Protein AF-A0A942UYK6-F1 (afdb_monomer)

Mean predicted aligned error: 21.78 Å

Nearest PDB structures (foldseek):
  5x4a-assembly1_D  TM=6.730E-01  e=2.089E-02  Sclerophytum lochmodes
  4j7b-assembly2_E  TM=3.059E-01  e=2.645E-01  Danio rerio
  4hco-assembly2_A  TM=3.251E-01  e=6.058E-01  Homo sapiens
  7mso-assembly2_B  TM=3.235E-01  e=6.058E-01  Homo sapiens
  6ax4-assembly1_A  TM=3.096E-01  e=7.077E-01  Homo sapiens

Secondary structure (DSSP, 8-state):
---------------------HHHHHHHHHT------SSS-PPPTT-----SS---GGGTTTGGGTT-EE-TTSHHHHHHHHHHHHHSEEEEETTEEEEE-TTS-EEEEGGGHHHHHHHHHHHSEE-EEEEETTTTEEEPPEE-SEEEE-S-GGGTTPEEPPBB---EEEEP---S-S---TTS--S-------S-EEEEGGGT-TTBTS-SS-B-SEEEE------------HHHHHHHHHHHHHHHHHHHHHHHHHHHHHHHHHHHHHHHSS--SEEEE------EEEETTEEEEPTT-EEEEEB-SSPP-S-TT-EETTEEEEEEEE-SS-EEEEEE-SS-EEEE-TTS-SEEEEEEE-TTS-EEEEEGGGEEEESS----SS-EEEEETTTTEEEEE-TTS-EEE-SPPPP-EEEEEETTTEEEEEEEE-SSEEEETTEEEE-TT-EEEE-B-B-TTS-B-PEEEE--S-EEEE--S---TT-EEEEEEEE-SS-EEEEEEESEEEEESS--S--SSEEEEETTTTEEEEE-TTS-EEE--EEEEEEEEES-SSSTT-EEEEEEPPS-----GGGGGGS--EEEEEEETTEEEEEETTS-EEEEEEEEESEEEEE-SS--SSS--EEEEEESS-SSEEEEEE---SSEEEEEEEETTT--B--EEEEEEEEE-

Structure (mmCIF, N/CA/C/O backbone):
data_AF-A0A942UYK6-F1
#
_entry.id   AF-A0A942UYK6-F1
#
loop_
_atom_site.group_PDB
_atom_site.id
_atom_site.type_symbol
_atom_site.label_atom_id
_atom_site.label_alt_id
_atom_site.label_comp_id
_atom_site.label_asym_id
_atom_site.label_entity_id
_atom_site.label_seq_id
_atom_site.pdbx_PDB_ins_code
_atom_site.Cartn_x
_atom_site.Cartn_y
_atom_site.Cartn_z
_atom_site.occupancy
_atom_site.B_iso_or_equiv
_atom_site.auth_seq_id
_atom_site.auth_comp_id
_atom_site.auth_asym_id
_atom_site.auth_atom_id
_atom_site.pdbx_PDB_model_num
ATOM 1 N N . MET A 1 1 ? 62.240 38.740 -68.908 1.00 35.59 1 MET A N 1
ATOM 2 C CA . MET A 1 1 ? 61.643 37.646 -68.120 1.00 35.59 1 MET A CA 1
ATOM 3 C C . MET A 1 1 ? 62.505 36.415 -68.317 1.00 35.59 1 MET A C 1
ATOM 5 O O . MET A 1 1 ? 62.959 36.173 -69.424 1.00 35.59 1 MET A O 1
ATOM 9 N N . THR A 1 2 ? 62.808 35.787 -67.192 1.00 30.94 2 THR A N 1
ATOM 10 C CA . THR A 1 2 ? 63.684 34.647 -66.883 1.00 30.94 2 THR A CA 1
ATOM 11 C C . THR A 1 2 ? 63.936 33.589 -67.963 1.00 30.94 2 THR A C 1
ATOM 13 O O . THR A 1 2 ? 63.017 33.006 -68.526 1.00 30.94 2 THR A O 1
ATOM 16 N N . GLN A 1 3 ? 65.226 33.305 -68.138 1.00 33.56 3 GLN A N 1
ATOM 17 C CA . GLN A 1 3 ? 65.830 32.149 -68.793 1.00 33.56 3 GLN A CA 1
ATOM 18 C C . GLN A 1 3 ? 65.706 30.921 -67.871 1.00 33.56 3 GLN A C 1
ATOM 20 O O . GLN A 1 3 ? 66.094 30.998 -66.706 1.00 33.56 3 GLN A O 1
ATOM 25 N N . GLN A 1 4 ? 65.201 29.797 -68.380 1.00 26.48 4 GLN A N 1
ATOM 26 C CA . GLN A 1 4 ? 65.453 28.475 -67.802 1.00 26.48 4 GLN A CA 1
ATOM 27 C C . GLN A 1 4 ? 65.912 27.539 -68.917 1.00 26.48 4 GLN A C 1
ATOM 29 O O . GLN A 1 4 ? 65.212 27.312 -69.900 1.00 26.48 4 GLN A O 1
ATOM 34 N N . THR A 1 5 ? 67.137 27.061 -68.761 1.00 32.50 5 THR A N 1
ATOM 35 C CA . THR A 1 5 ? 67.812 26.077 -69.600 1.00 32.50 5 THR A CA 1
ATOM 36 C C . THR A 1 5 ? 67.540 24.696 -69.010 1.00 32.50 5 THR A C 1
ATOM 38 O O . THR A 1 5 ? 67.772 24.507 -67.819 1.00 32.50 5 THR A O 1
ATOM 41 N N . TYR A 1 6 ? 67.130 23.724 -69.824 1.00 25.28 6 TYR A N 1
ATOM 42 C CA . TYR A 1 6 ? 67.241 22.306 -69.475 1.00 25.28 6 TYR A CA 1
ATOM 43 C C . TYR A 1 6 ? 67.864 21.565 -70.657 1.00 25.28 6 TYR A C 1
ATOM 45 O O . TYR A 1 6 ? 67.288 21.503 -71.742 1.00 25.28 6 TYR A O 1
ATOM 53 N N . SER A 1 7 ? 69.076 21.064 -70.439 1.00 25.00 7 SER A N 1
ATOM 54 C CA . SER A 1 7 ? 69.810 20.198 -71.359 1.00 25.00 7 SER A CA 1
ATOM 55 C C . SER A 1 7 ? 69.495 18.742 -71.026 1.00 25.00 7 SER A C 1
ATOM 57 O O . SER A 1 7 ? 69.578 18.362 -69.861 1.00 25.00 7 SER A O 1
ATOM 59 N N . TRP A 1 8 ? 69.219 17.923 -72.039 1.00 24.27 8 TRP A N 1
ATOM 60 C CA . TRP A 1 8 ? 69.434 16.479 -71.963 1.00 24.27 8 TRP A CA 1
ATOM 61 C C . TRP A 1 8 ? 70.767 16.182 -72.648 1.00 24.27 8 TRP A C 1
ATOM 63 O O . TRP A 1 8 ? 70.912 16.378 -73.853 1.00 24.27 8 TRP A O 1
ATOM 73 N N . THR A 1 9 ? 71.758 15.785 -71.857 1.00 28.67 9 THR A N 1
ATOM 74 C CA . THR A 1 9 ? 73.018 15.201 -72.329 1.00 28.67 9 THR A CA 1
ATOM 75 C C . THR A 1 9 ? 73.033 13.743 -71.919 1.00 28.67 9 THR A C 1
ATOM 77 O O . THR A 1 9 ? 73.008 13.449 -70.725 1.00 28.67 9 THR A O 1
ATOM 80 N N . ASP A 1 10 ? 73.106 12.857 -72.907 1.00 34.97 10 ASP A N 1
ATOM 81 C CA . ASP A 1 10 ? 73.422 11.455 -72.689 1.00 34.97 10 ASP A CA 1
ATOM 82 C C . ASP A 1 10 ? 74.921 11.265 -72.410 1.00 34.97 10 ASP A C 1
ATOM 84 O O . ASP A 1 10 ? 75.776 11.785 -73.133 1.00 34.97 10 ASP A O 1
ATOM 88 N N . ASN A 1 11 ? 75.175 10.382 -71.435 1.00 30.62 11 ASN A N 1
ATOM 89 C CA . ASN A 1 11 ? 76.385 9.578 -71.206 1.00 30.62 11 ASN A CA 1
ATOM 90 C C . ASN A 1 11 ? 77.604 10.277 -70.558 1.00 30.62 11 ASN A C 1
ATOM 92 O O . ASN A 1 11 ? 77.743 11.494 -70.644 1.00 30.62 11 ASN A O 1
ATOM 96 N N . PRO A 1 12 ? 78.641 9.548 -70.090 1.00 47.34 12 PRO A N 1
ATOM 97 C CA . PRO A 1 12 ? 78.752 8.295 -69.311 1.00 47.34 12 PRO A CA 1
ATOM 98 C C . PRO A 1 12 ? 79.660 8.512 -68.074 1.00 47.34 12 PRO A C 1
ATOM 100 O O . PRO A 1 12 ? 80.719 9.103 -68.235 1.00 47.34 12 PRO A O 1
ATOM 103 N N . THR A 1 13 ? 79.337 7.996 -66.880 1.00 36.34 13 THR A N 1
ATOM 104 C CA . THR A 1 13 ? 80.278 7.489 -65.831 1.00 36.34 13 THR A CA 1
ATOM 105 C C . THR A 1 13 ? 79.629 7.520 -64.448 1.00 36.34 13 THR A C 1
ATOM 107 O O . THR A 1 13 ? 79.872 8.416 -63.648 1.00 36.34 13 THR A O 1
ATOM 110 N N . VAL A 1 14 ? 78.861 6.485 -64.116 1.00 32.47 14 VAL A N 1
ATOM 111 C CA . VAL A 1 14 ? 78.778 6.019 -62.728 1.00 32.47 14 VAL A CA 1
ATOM 112 C C . VAL A 1 14 ? 78.784 4.499 -62.783 1.00 32.47 14 VAL A C 1
ATOM 114 O O . VAL A 1 14 ? 77.848 3.875 -63.268 1.00 32.47 14 VAL A O 1
ATOM 117 N N . ALA A 1 15 ? 79.894 3.910 -62.347 1.00 41.19 15 ALA A N 1
ATOM 118 C CA . ALA A 1 15 ? 79.918 2.526 -61.918 1.00 41.19 15 ALA A CA 1
ATOM 119 C C . ALA A 1 15 ? 79.005 2.420 -60.691 1.00 41.19 15 ALA A C 1
ATOM 121 O O . ALA A 1 15 ? 79.268 3.047 -59.668 1.00 41.19 15 ALA A O 1
ATOM 122 N N . GLY A 1 16 ? 77.910 1.685 -60.816 1.00 32.28 16 GLY A N 1
ATOM 123 C CA . GLY A 1 16 ? 76.945 1.480 -59.748 1.00 32.28 16 GLY A CA 1
ATOM 124 C C . GLY A 1 16 ? 75.823 0.617 -60.286 1.00 32.28 16 GLY A C 1
ATOM 125 O O . GLY A 1 16 ? 75.262 0.919 -61.334 1.00 32.28 16 GLY A O 1
ATOM 126 N N . GLU A 1 17 ? 75.589 -0.501 -59.618 1.00 34.59 17 GLU A N 1
ATOM 127 C CA . GLU A 1 17 ? 74.586 -1.512 -59.928 1.00 34.59 17 GLU A CA 1
ATOM 128 C C . GLU A 1 17 ? 73.252 -0.882 -60.355 1.00 34.59 17 GLU A C 1
ATOM 130 O O . GLU A 1 17 ? 72.791 0.092 -59.759 1.00 34.59 17 GLU A O 1
ATOM 135 N N . SER A 1 18 ? 72.622 -1.443 -61.391 1.00 31.25 18 SER A N 1
ATOM 136 C CA . SER A 1 18 ? 71.229 -1.143 -61.724 1.00 31.25 18 SER A CA 1
ATOM 137 C C . SER A 1 18 ? 70.353 -1.656 -60.585 1.00 31.25 18 SER A C 1
ATOM 139 O O . SER A 1 18 ? 69.831 -2.768 -60.639 1.00 31.25 18 SER A O 1
ATOM 141 N N . VAL A 1 19 ? 70.221 -0.864 -59.524 1.00 35.88 19 VAL A N 1
ATOM 142 C CA . VAL A 1 19 ? 69.289 -1.138 -58.440 1.00 35.88 19 VAL A CA 1
ATOM 143 C C . VAL A 1 19 ? 67.898 -0.880 -59.006 1.00 35.88 19 VAL A C 1
ATOM 145 O O . VAL A 1 19 ? 67.444 0.258 -59.109 1.00 35.88 19 VAL A O 1
ATOM 148 N N . CYS A 1 20 ? 67.241 -1.962 -59.428 1.00 39.75 20 CYS A N 1
ATOM 149 C CA . CYS A 1 20 ? 65.788 -2.033 -59.497 1.00 39.75 20 CYS A CA 1
ATOM 150 C C . CYS A 1 20 ? 65.251 -1.357 -58.234 1.00 39.75 20 CYS A C 1
ATOM 152 O O . CYS A 1 20 ? 65.580 -1.801 -57.135 1.00 39.75 20 CYS A O 1
ATOM 154 N N . ASN A 1 21 ? 64.478 -0.277 -58.382 1.00 37.97 21 ASN A N 1
ATOM 155 C CA . ASN A 1 21 ? 63.855 0.373 -57.240 1.00 37.97 21 ASN A CA 1
ATOM 156 C C . ASN A 1 21 ? 62.945 -0.658 -56.562 1.00 37.97 21 ASN A C 1
ATOM 158 O O . ASN A 1 21 ? 61.855 -0.966 -57.050 1.00 37.97 21 ASN A O 1
ATOM 162 N N . THR A 1 22 ? 63.433 -1.222 -55.460 1.00 39.81 22 THR A N 1
ATOM 163 C CA . THR A 1 22 ? 62.747 -2.248 -54.684 1.00 39.81 22 THR A CA 1
ATOM 164 C C . THR A 1 22 ? 61.409 -1.753 -54.168 1.00 39.81 22 THR A C 1
ATOM 166 O O . THR A 1 22 ? 60.563 -2.591 -53.905 1.00 39.81 22 THR A O 1
ATOM 169 N N . ASP A 1 23 ? 61.166 -0.441 -54.107 1.00 36.94 23 ASP A N 1
ATOM 170 C CA . ASP A 1 23 ? 59.876 0.115 -53.697 1.00 36.94 23 ASP A CA 1
ATOM 171 C C . ASP A 1 23 ? 58.827 0.048 -54.815 1.00 36.94 23 ASP A C 1
ATOM 173 O O . ASP A 1 23 ? 57.665 -0.196 -54.525 1.00 36.94 23 ASP A O 1
ATOM 177 N N . ILE A 1 24 ? 59.218 0.145 -56.094 1.00 39.91 24 ILE A N 1
ATOM 178 C CA . ILE A 1 24 ? 58.292 -0.045 -57.231 1.00 39.91 24 ILE A CA 1
ATOM 179 C C . ILE A 1 24 ? 58.015 -1.535 -57.447 1.00 39.91 24 ILE A C 1
ATOM 181 O O . ILE A 1 24 ? 56.878 -1.927 -57.705 1.00 39.91 24 ILE A O 1
ATOM 185 N N . LEU A 1 25 ? 59.037 -2.384 -57.284 1.00 40.00 25 LEU A N 1
ATOM 186 C CA . LEU A 1 25 ? 58.838 -3.831 -57.275 1.00 40.00 25 LEU A CA 1
ATOM 187 C C . LEU A 1 25 ? 57.950 -4.222 -56.083 1.00 40.00 25 LEU A C 1
ATOM 189 O O . LEU A 1 25 ? 56.964 -4.919 -56.275 1.00 40.00 25 LEU A O 1
ATOM 193 N N . ASN A 1 26 ? 58.213 -3.705 -54.880 1.00 37.38 26 ASN A N 1
ATOM 194 C CA . ASN A 1 26 ? 57.395 -3.976 -53.701 1.00 37.38 26 ASN A CA 1
ATOM 195 C C . ASN A 1 26 ? 55.985 -3.386 -53.798 1.00 37.38 26 ASN A C 1
ATOM 197 O O . ASN A 1 26 ? 55.080 -4.050 -53.328 1.00 37.38 26 ASN A O 1
ATOM 201 N N . GLU A 1 27 ? 55.734 -2.230 -54.422 1.00 35.19 27 GLU A N 1
ATOM 202 C CA . GLU A 1 27 ? 54.366 -1.707 -54.609 1.00 35.19 27 GLU A CA 1
ATOM 203 C C . GLU A 1 27 ? 53.559 -2.507 -55.642 1.00 35.19 27 GLU A C 1
ATOM 205 O O . GLU A 1 27 ? 52.379 -2.792 -55.416 1.00 35.19 27 GLU A O 1
ATOM 210 N N . CYS A 1 28 ? 54.191 -2.953 -56.732 1.00 36.00 28 CYS A N 1
ATOM 211 C CA . CYS A 1 28 ? 53.567 -3.887 -57.674 1.00 36.00 28 CYS A CA 1
ATOM 212 C C . CYS A 1 28 ? 53.323 -5.270 -57.039 1.00 36.00 28 CYS A C 1
ATOM 214 O O . CYS A 1 28 ? 52.382 -5.965 -57.419 1.00 36.00 28 CYS A O 1
ATOM 216 N N . LEU A 1 29 ? 54.128 -5.651 -56.039 1.00 37.78 29 LEU A N 1
ATOM 217 C CA . LEU A 1 29 ? 53.991 -6.886 -55.262 1.00 37.78 29 LEU A CA 1
ATOM 218 C C . LEU A 1 29 ? 53.097 -6.742 -54.011 1.00 37.78 29 LEU A C 1
ATOM 220 O O . LEU A 1 29 ? 52.596 -7.738 -53.504 1.00 37.78 29 LEU A O 1
ATOM 224 N N . MET A 1 30 ? 52.856 -5.537 -53.488 1.00 33.47 30 MET A N 1
ATOM 225 C CA . MET A 1 30 ? 52.210 -5.313 -52.180 1.00 33.47 30 MET A CA 1
ATOM 226 C C . MET A 1 30 ? 50.693 -5.507 -52.188 1.00 33.47 30 MET A C 1
ATOM 228 O O . MET A 1 30 ? 50.098 -5.665 -51.120 1.00 33.47 30 MET A O 1
ATOM 232 N N . HIS A 1 31 ? 50.067 -5.564 -53.363 1.00 36.97 31 HIS A N 1
ATOM 233 C CA . HIS A 1 31 ? 48.686 -6.038 -53.490 1.00 36.97 31 HIS A CA 1
ATOM 234 C C . HIS A 1 31 ? 48.578 -7.580 -53.440 1.00 36.97 31 HIS A C 1
ATOM 236 O O . HIS A 1 31 ? 47.475 -8.117 -53.480 1.00 36.97 31 HIS A O 1
ATOM 242 N N . LEU A 1 32 ? 49.702 -8.299 -53.291 1.00 39.09 32 LEU A N 1
ATOM 243 C CA . LEU A 1 32 ? 49.794 -9.750 -53.087 1.00 39.09 32 LEU A CA 1
ATOM 244 C C . LEU A 1 32 ? 50.092 -10.073 -51.609 1.00 39.09 32 LEU A C 1
ATOM 246 O O . LEU A 1 32 ? 51.117 -10.672 -51.282 1.00 39.09 32 LEU A O 1
ATOM 250 N N . LYS A 1 33 ? 49.226 -9.665 -50.673 1.00 33.25 33 LYS A N 1
ATOM 251 C CA . LYS A 1 33 ? 49.341 -10.142 -49.284 1.00 33.25 33 LYS A CA 1
ATOM 252 C C . LYS A 1 33 ? 48.768 -11.554 -49.166 1.00 33.25 33 LYS A C 1
ATOM 254 O O . LYS A 1 33 ? 47.567 -11.752 -49.307 1.00 33.25 33 LYS A O 1
ATOM 259 N N . TYR A 1 34 ? 49.659 -12.505 -48.896 1.00 34.28 34 TYR A N 1
ATOM 260 C CA . TYR A 1 34 ? 49.348 -13.844 -48.397 1.00 34.28 34 TYR A CA 1
ATOM 261 C C . TYR A 1 34 ? 48.649 -13.733 -47.035 1.00 34.28 34 TYR A C 1
ATOM 263 O O . TYR A 1 34 ? 49.199 -13.129 -46.110 1.00 34.28 34 TYR A O 1
ATOM 271 N N . ASP A 1 35 ? 47.467 -14.334 -46.915 1.00 33.91 35 ASP A N 1
ATOM 272 C CA . ASP A 1 35 ? 46.871 -14.671 -45.626 1.00 33.91 35 ASP A CA 1
ATOM 273 C C . ASP A 1 35 ? 47.385 -16.062 -45.225 1.00 33.91 35 ASP A C 1
ATOM 275 O O . ASP A 1 35 ? 47.291 -17.023 -45.990 1.00 33.91 35 ASP A O 1
ATOM 279 N N . ASN A 1 36 ? 48.007 -16.166 -44.052 1.00 37.19 36 ASN A N 1
ATOM 280 C CA . ASN A 1 36 ? 48.559 -17.419 -43.535 1.00 37.19 36 ASN A CA 1
ATOM 281 C C . ASN A 1 36 ? 47.435 -18.218 -42.856 1.00 37.19 36 ASN A C 1
ATOM 283 O O . ASN A 1 36 ? 47.377 -18.328 -41.633 1.00 37.19 36 ASN A O 1
ATOM 287 N N . GLY A 1 37 ? 46.538 -18.778 -43.664 1.00 32.25 37 GLY A N 1
ATOM 288 C CA . GLY A 1 37 ? 45.541 -19.760 -43.246 1.00 32.25 37 GLY A CA 1
ATOM 289 C C . GLY A 1 37 ? 45.837 -21.104 -43.899 1.00 32.25 37 GLY A C 1
ATOM 290 O O . GLY A 1 37 ? 46.014 -21.184 -45.108 1.00 32.25 37 GLY A O 1
ATOM 291 N N . ALA A 1 38 ? 45.929 -22.168 -43.106 1.00 42.56 38 ALA A N 1
ATOM 292 C CA . ALA A 1 38 ? 46.185 -23.522 -43.583 1.00 42.56 38 ALA A CA 1
ATOM 293 C C . ALA A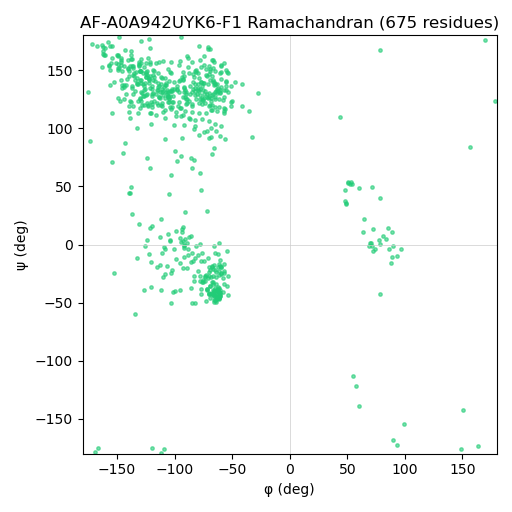 1 38 ? 45.073 -24.004 -44.541 1.00 42.56 38 ALA A C 1
ATOM 295 O O . ALA A 1 38 ? 44.065 -24.558 -44.117 1.00 42.56 38 ALA A O 1
ATOM 296 N N . GLY A 1 39 ? 45.270 -23.808 -45.840 1.00 37.09 39 GLY A N 1
ATOM 297 C CA . GLY A 1 39 ? 44.359 -24.229 -46.897 1.00 37.09 39 GLY A CA 1
ATOM 298 C C . GLY A 1 39 ? 45.002 -23.928 -48.243 1.00 37.09 39 GLY A C 1
ATOM 299 O O . GLY A 1 39 ? 45.572 -22.864 -48.437 1.00 37.09 39 GLY A O 1
ATOM 300 N N . LYS A 1 40 ? 45.012 -24.910 -49.139 1.00 46.72 40 LYS A N 1
ATOM 301 C CA . LYS A 1 40 ? 45.639 -24.828 -50.460 1.00 46.72 40 LYS A CA 1
ATOM 302 C C . LYS A 1 40 ? 45.049 -23.655 -51.252 1.00 46.72 40 LYS A C 1
ATOM 304 O O . LYS A 1 40 ? 43.886 -23.762 -51.594 1.00 46.72 40 LYS A O 1
ATOM 309 N N . ASP A 1 41 ? 45.835 -22.617 -51.536 1.00 41.09 41 ASP A N 1
ATOM 310 C CA . ASP A 1 41 ? 45.693 -21.743 -52.715 1.00 41.09 41 ASP A CA 1
ATOM 311 C C . ASP A 1 41 ? 46.882 -20.764 -52.779 1.00 41.09 41 ASP A C 1
ATOM 313 O O . ASP A 1 41 ? 46.879 -19.681 -52.196 1.00 41.09 41 ASP A O 1
ATOM 317 N N . GLY A 1 42 ? 47.951 -21.192 -53.455 1.00 36.69 42 GLY A N 1
ATOM 318 C CA . GLY A 1 42 ? 49.054 -20.324 -53.872 1.00 36.69 42 GLY A CA 1
ATOM 319 C C . GLY A 1 42 ? 48.774 -19.693 -55.239 1.00 36.69 42 GLY A C 1
ATOM 320 O O . GLY A 1 42 ? 48.018 -20.234 -56.048 1.00 36.69 42 GLY A O 1
ATOM 321 N N . PHE A 1 43 ? 49.356 -18.519 -55.495 1.00 39.25 43 PHE A N 1
ATOM 322 C CA . PHE A 1 43 ? 49.227 -17.815 -56.774 1.00 39.25 43 PHE A CA 1
ATOM 323 C C . PHE A 1 43 ? 49.794 -18.649 -57.937 1.00 39.25 43 PHE A C 1
ATOM 325 O O . PHE A 1 43 ? 51.001 -18.878 -58.019 1.00 39.25 43 PHE A O 1
ATOM 332 N N . LEU A 1 44 ? 48.955 -19.010 -58.914 1.00 45.69 44 LEU A N 1
ATOM 333 C CA . LEU A 1 44 ? 49.423 -19.583 -60.179 1.00 45.69 44 LEU A CA 1
ATOM 334 C C . LEU A 1 44 ? 49.910 -18.462 -61.115 1.00 45.69 44 LEU A C 1
ATOM 336 O O . LEU A 1 44 ? 49.182 -17.509 -61.385 1.00 45.69 44 LEU A O 1
ATOM 340 N N . LEU A 1 45 ? 51.123 -18.608 -61.663 1.00 39.97 45 LEU A N 1
ATOM 341 C CA . LEU A 1 45 ? 51.843 -17.650 -62.535 1.00 39.97 45 LEU A CA 1
ATOM 342 C C . LEU A 1 45 ? 51.066 -17.180 -63.795 1.00 39.97 45 LEU A C 1
ATOM 344 O O . LEU A 1 45 ? 51.538 -16.314 -64.526 1.00 39.97 45 LEU A O 1
ATOM 348 N N . PHE A 1 46 ? 49.881 -17.733 -64.065 1.00 42.12 46 PHE A N 1
ATOM 349 C CA . PHE A 1 46 ? 49.076 -17.477 -65.265 1.00 42.12 46 PHE A CA 1
ATOM 350 C C . PHE A 1 46 ? 47.603 -17.151 -64.970 1.00 42.12 46 PHE A C 1
ATOM 352 O O . PHE A 1 46 ? 46.763 -17.243 -65.865 1.00 42.12 46 PHE A O 1
ATOM 359 N N . ASP A 1 47 ? 47.273 -16.781 -63.732 1.00 41.66 47 ASP A N 1
ATOM 360 C CA . ASP A 1 47 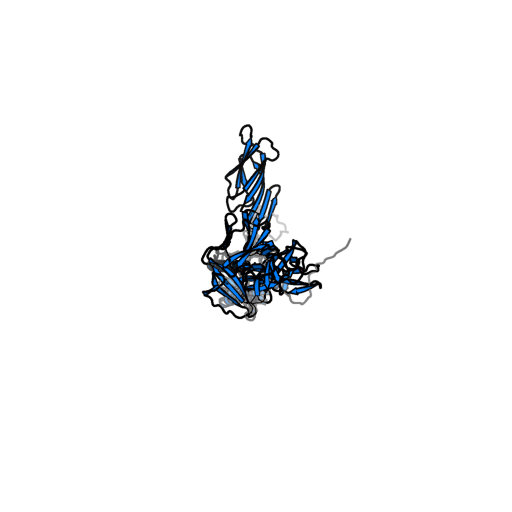? 45.910 -16.382 -63.377 1.00 41.66 47 ASP A CA 1
ATOM 361 C C . ASP A 1 47 ? 45.553 -14.983 -63.902 1.00 41.66 47 ASP A C 1
ATOM 363 O O . ASP A 1 47 ? 46.343 -14.040 -63.837 1.00 41.66 47 ASP A O 1
ATOM 367 N N . THR A 1 48 ? 44.325 -14.833 -64.406 1.00 39.28 48 THR A N 1
ATOM 368 C CA . THR A 1 48 ? 43.804 -13.546 -64.897 1.00 39.28 48 THR A CA 1
ATOM 369 C C . THR A 1 48 ? 43.493 -12.621 -63.720 1.00 39.28 48 THR A C 1
ATOM 371 O O . THR A 1 48 ? 42.819 -13.030 -62.774 1.00 39.28 48 THR A O 1
ATOM 374 N N . LYS A 1 49 ? 43.946 -11.362 -63.778 1.00 46.75 49 LYS A N 1
ATOM 375 C CA . LYS A 1 49 ? 43.657 -10.339 -62.761 1.00 46.75 49 LYS A CA 1
ATOM 376 C C . LYS A 1 49 ? 42.949 -9.134 -63.368 1.00 46.75 49 LYS A C 1
ATOM 378 O O . LYS A 1 49 ? 43.224 -8.736 -64.497 1.00 46.75 49 LYS A O 1
ATOM 383 N N . ILE A 1 50 ? 42.044 -8.559 -62.584 1.00 41.88 50 ILE A N 1
ATOM 384 C CA . ILE A 1 50 ? 41.374 -7.295 -62.879 1.00 41.88 50 ILE A CA 1
ATOM 385 C C . ILE A 1 50 ? 42.158 -6.215 -62.142 1.00 41.88 50 ILE A C 1
ATOM 387 O O . ILE A 1 50 ? 42.329 -6.307 -60.928 1.00 41.88 50 ILE A O 1
ATOM 391 N N . THR A 1 51 ? 42.655 -5.225 -62.877 1.00 40.19 51 THR A N 1
ATOM 392 C CA . THR A 1 51 ? 43.288 -4.038 -62.296 1.00 40.19 51 THR A CA 1
ATOM 393 C C . THR A 1 51 ? 42.305 -2.870 -62.390 1.00 40.19 51 THR A C 1
ATOM 395 O O . THR A 1 51 ? 41.478 -2.799 -63.300 1.00 40.19 51 THR A O 1
ATOM 398 N N . ASP A 1 52 ? 42.375 -1.959 -61.430 1.00 34.56 52 ASP A N 1
ATOM 399 C CA . ASP A 1 52 ? 41.557 -0.752 -61.310 1.00 34.56 52 ASP A CA 1
ATOM 400 C C . ASP A 1 52 ? 42.126 0.445 -62.097 1.00 34.56 52 ASP A C 1
ATOM 402 O O . ASP A 1 52 ? 41.594 1.555 -62.027 1.00 34.56 52 ASP A O 1
ATOM 406 N N . ARG A 1 53 ? 43.178 0.227 -62.902 1.00 45.66 53 ARG A N 1
ATOM 407 C CA . ARG A 1 53 ? 43.791 1.254 -63.754 1.00 45.66 53 ARG A CA 1
ATOM 408 C C . ARG A 1 53 ? 44.097 0.738 -65.157 1.00 45.66 53 ARG A C 1
ATOM 410 O O . ARG A 1 53 ? 44.506 -0.400 -65.353 1.00 45.66 53 ARG A O 1
ATOM 417 N N . ILE A 1 54 ? 43.970 1.613 -66.149 1.00 47.62 54 ILE A N 1
ATOM 418 C CA . ILE A 1 54 ? 44.340 1.293 -67.531 1.00 47.62 54 ILE A CA 1
ATOM 419 C C . ILE A 1 54 ? 45.864 1.117 -67.601 1.00 47.62 54 ILE A C 1
ATOM 421 O O . ILE A 1 54 ? 46.609 2.047 -67.294 1.00 47.62 54 ILE A O 1
ATOM 425 N N . LEU A 1 55 ? 46.326 -0.069 -68.007 1.00 44.84 55 LEU A N 1
ATOM 426 C CA . LEU A 1 55 ? 47.742 -0.308 -68.296 1.00 44.84 55 LEU A CA 1
ATOM 427 C C . LEU A 1 55 ? 48.159 0.537 -69.512 1.00 44.84 55 LEU A C 1
ATOM 429 O O . LEU A 1 55 ? 47.420 0.617 -70.494 1.00 44.84 55 LEU A O 1
ATOM 433 N N . SER A 1 56 ? 49.335 1.169 -69.466 1.00 46.50 56 SER A N 1
ATOM 434 C CA . SER A 1 56 ? 49.847 2.018 -70.555 1.00 46.50 56 SER A CA 1
ATOM 435 C C . SER A 1 56 ? 51.352 1.826 -70.768 1.00 46.50 56 SER A C 1
ATOM 437 O O . SER A 1 56 ? 52.045 1.336 -69.878 1.00 46.50 56 SER A O 1
ATOM 439 N N . GLY A 1 57 ? 51.862 2.171 -71.956 1.00 56.94 57 GLY A N 1
ATOM 440 C CA . GLY A 1 57 ? 53.283 2.005 -72.295 1.00 56.94 57 GLY A CA 1
ATOM 441 C C . GLY A 1 57 ? 53.752 0.547 -72.211 1.00 56.94 57 GLY A C 1
ATOM 442 O O . GLY A 1 57 ? 53.022 -0.365 -72.601 1.00 56.94 57 GLY A O 1
ATOM 443 N N . ASP A 1 58 ? 54.950 0.332 -71.669 1.00 49.34 58 ASP A N 1
ATOM 444 C CA . ASP A 1 58 ? 55.597 -0.984 -71.556 1.00 49.34 58 ASP A CA 1
ATOM 445 C C . ASP A 1 58 ? 54.831 -1.969 -70.649 1.00 49.34 58 ASP A C 1
ATOM 447 O O . ASP A 1 58 ? 54.937 -3.185 -70.827 1.00 49.34 58 ASP A O 1
ATOM 451 N N . GLU A 1 59 ? 54.005 -1.472 -69.716 1.00 48.84 59 GLU A N 1
ATOM 452 C CA . GLU A 1 59 ? 53.123 -2.297 -68.873 1.00 48.84 59 GLU A CA 1
ATOM 453 C C . GLU A 1 59 ? 51.976 -2.922 -69.687 1.00 48.84 59 GLU A C 1
ATOM 455 O O . GLU A 1 59 ? 51.593 -4.065 -69.443 1.00 48.84 59 GLU A O 1
ATOM 460 N N . ALA A 1 60 ? 51.448 -2.208 -70.689 1.00 50.69 60 ALA A N 1
ATOM 461 C CA . ALA A 1 60 ? 50.324 -2.676 -71.509 1.00 50.69 60 ALA A CA 1
ATOM 462 C C . ALA A 1 60 ? 50.712 -3.788 -72.496 1.00 50.69 60 ALA A C 1
ATOM 464 O O . ALA A 1 60 ? 49.868 -4.586 -72.899 1.00 50.69 60 ALA A O 1
ATOM 465 N N . VAL A 1 61 ? 51.986 -3.834 -72.892 1.00 50.84 61 VAL A N 1
ATOM 466 C CA . VAL A 1 61 ? 52.534 -4.814 -73.846 1.00 50.84 61 VAL A CA 1
ATOM 467 C C . VAL A 1 61 ? 53.366 -5.910 -73.166 1.00 50.84 61 VAL A C 1
ATOM 469 O O . VAL A 1 61 ? 53.928 -6.773 -73.841 1.00 50.84 61 VAL A O 1
ATOM 472 N N . GLY A 1 62 ? 53.423 -5.906 -71.827 1.00 52.25 62 GLY A N 1
ATOM 473 C CA . GLY A 1 62 ? 54.148 -6.896 -71.025 1.00 52.25 62 GLY A CA 1
ATOM 474 C C . GLY A 1 62 ? 55.674 -6.763 -71.081 1.00 52.25 62 GLY A C 1
ATOM 475 O O . GLY A 1 62 ? 56.377 -7.681 -70.665 1.00 52.25 62 GLY A O 1
ATOM 476 N N . TRP A 1 63 ? 56.195 -5.645 -71.593 1.00 57.78 63 TRP A N 1
ATOM 477 C CA . TRP A 1 63 ? 57.630 -5.361 -71.698 1.00 57.78 63 TRP A CA 1
ATOM 478 C C . TRP A 1 63 ? 58.265 -5.024 -70.345 1.00 57.78 63 TRP A C 1
ATOM 480 O O . TRP A 1 63 ? 59.425 -5.355 -70.126 1.00 57.78 63 TRP A O 1
ATOM 490 N N . ALA A 1 64 ? 57.489 -4.484 -69.398 1.00 57.16 64 ALA A N 1
ATOM 491 C CA . ALA A 1 64 ? 57.964 -4.127 -68.056 1.00 57.16 64 ALA A CA 1
ATOM 492 C C . ALA A 1 64 ? 58.475 -5.316 -67.207 1.00 57.16 64 ALA A C 1
ATOM 494 O O . ALA A 1 64 ? 59.206 -5.106 -66.244 1.00 57.16 64 ALA A O 1
ATOM 495 N N . LEU A 1 65 ? 58.094 -6.554 -67.550 1.00 57.09 65 LEU A N 1
ATOM 496 C CA . LEU A 1 65 ? 58.442 -7.773 -66.799 1.00 57.09 65 LEU A CA 1
ATOM 497 C C . LEU A 1 65 ? 59.453 -8.675 -67.528 1.00 57.09 65 LEU A C 1
ATOM 499 O O . LEU A 1 65 ? 59.835 -9.731 -67.023 1.00 57.09 65 LEU A O 1
ATOM 503 N N . GLN A 1 66 ? 59.871 -8.309 -68.741 1.00 65.44 66 GLN A N 1
ATOM 504 C CA . GLN A 1 66 ? 60.787 -9.135 -69.523 1.00 65.44 66 GLN A CA 1
ATOM 505 C C . GLN A 1 66 ? 62.195 -9.125 -68.929 1.00 65.44 66 GLN A C 1
ATOM 507 O O . GLN A 1 66 ? 62.712 -8.085 -68.527 1.00 65.44 66 GLN A O 1
ATOM 512 N N . GLY A 1 67 ? 62.850 -10.286 -68.890 1.00 67.25 67 GLY A N 1
ATOM 513 C CA . GLY A 1 67 ? 64.193 -10.393 -68.319 1.00 67.25 67 GLY A CA 1
ATOM 514 C C . GLY A 1 67 ? 64.271 -10.240 -66.801 1.00 67.25 67 GLY A C 1
ATOM 515 O O . GLY A 1 67 ? 65.378 -10.287 -66.265 1.00 67.25 67 GLY A O 1
ATOM 516 N N . SER A 1 68 ? 63.146 -10.052 -66.105 1.00 71.31 68 SER A N 1
ATOM 517 C CA . SER A 1 68 ? 63.118 -9.942 -64.648 1.00 71.31 68 SER A CA 1
ATOM 518 C C . SER A 1 68 ? 63.454 -11.276 -63.980 1.00 71.31 68 SER A C 1
ATOM 520 O O . SER A 1 68 ? 63.154 -12.351 -64.506 1.00 71.31 68 SER A O 1
ATOM 522 N N . LEU A 1 69 ? 64.072 -11.187 -62.803 1.00 74.31 69 LEU A N 1
ATOM 523 C CA . LEU A 1 69 ? 64.391 -12.326 -61.949 1.00 74.31 69 LEU A CA 1
ATOM 524 C C . LEU A 1 69 ? 63.166 -12.725 -61.115 1.00 74.31 69 LEU A C 1
ATOM 526 O O . LEU A 1 69 ? 62.584 -11.889 -60.427 1.00 74.31 69 LEU A O 1
ATOM 530 N N . VAL A 1 70 ? 62.811 -14.006 -61.143 1.00 69.44 70 VAL A N 1
ATOM 531 C CA . VAL A 1 70 ? 61.751 -14.614 -60.333 1.00 69.44 70 VAL A CA 1
ATOM 532 C C . VAL A 1 70 ? 62.395 -15.543 -59.307 1.00 69.44 70 VAL A C 1
ATOM 534 O O . VAL A 1 70 ? 63.100 -16.477 -59.679 1.00 69.44 70 VAL A O 1
ATOM 537 N N . THR A 1 71 ? 62.155 -15.289 -58.021 1.00 73.25 71 THR A N 1
ATOM 538 C CA . THR A 1 71 ? 62.752 -16.022 -56.889 1.00 73.25 71 THR A CA 1
ATOM 539 C C . THR A 1 71 ? 61.705 -16.850 -56.138 1.00 73.25 71 THR A C 1
ATOM 541 O O . THR A 1 71 ? 60.515 -16.795 -56.451 1.00 73.25 71 THR A O 1
ATOM 544 N N . MET A 1 72 ? 62.118 -17.560 -55.082 1.00 72.44 72 MET A N 1
ATOM 545 C CA . MET A 1 72 ? 61.229 -18.300 -54.168 1.00 72.44 72 MET A CA 1
ATOM 546 C C . MET A 1 72 ? 60.202 -17.446 -53.402 1.00 72.44 72 MET A C 1
ATOM 548 O O . MET A 1 72 ? 59.387 -18.000 -52.669 1.00 72.44 72 MET A O 1
ATOM 552 N N . ALA A 1 73 ? 60.157 -16.126 -53.617 1.00 55.88 73 ALA A N 1
ATOM 553 C CA . ALA A 1 73 ? 58.956 -15.340 -53.322 1.00 55.88 73 ALA A CA 1
ATOM 554 C C . ALA A 1 73 ? 57.714 -15.875 -54.076 1.00 55.88 73 ALA A C 1
ATOM 556 O O . ALA A 1 73 ? 56.588 -15.679 -53.625 1.00 55.88 73 ALA A O 1
ATOM 557 N N . TYR A 1 74 ? 57.929 -16.594 -55.186 1.00 53.44 74 TYR A N 1
ATOM 558 C CA . TYR A 1 74 ? 56.918 -17.254 -56.009 1.00 53.44 74 TYR A CA 1
ATOM 559 C C . TYR A 1 74 ? 57.205 -18.754 -56.158 1.00 53.44 74 TYR A C 1
ATOM 561 O O . TYR A 1 74 ? 57.643 -19.205 -57.224 1.00 53.44 74 TYR A O 1
ATOM 569 N N . PRO A 1 75 ? 56.961 -19.552 -55.106 1.00 57.31 75 PRO A N 1
ATOM 570 C CA . PRO A 1 75 ? 57.372 -20.952 -55.074 1.00 57.31 75 PRO A CA 1
ATOM 571 C C . PRO A 1 75 ? 56.708 -21.781 -56.180 1.00 57.31 75 PRO A C 1
ATOM 573 O O . PRO A 1 75 ? 57.370 -22.613 -56.794 1.00 57.31 75 PRO A O 1
ATOM 576 N N . ASP A 1 76 ? 55.443 -21.518 -56.511 1.00 57.44 76 ASP A N 1
ATOM 577 C CA . ASP A 1 76 ? 54.722 -22.256 -57.558 1.00 57.44 76 ASP A CA 1
ATOM 578 C C . ASP A 1 76 ? 55.320 -22.023 -58.953 1.00 57.44 76 ASP A C 1
ATOM 580 O O . ASP A 1 76 ? 55.468 -22.958 -59.742 1.00 57.44 76 ASP A O 1
ATOM 584 N N . ALA A 1 77 ? 55.728 -20.786 -59.247 1.00 56.12 77 ALA A N 1
ATOM 585 C CA . ALA A 1 77 ? 56.362 -20.408 -60.507 1.00 56.12 77 ALA A CA 1
ATOM 586 C C . ALA A 1 77 ? 57.736 -21.069 -60.672 1.00 56.12 77 ALA A C 1
ATOM 588 O O . ALA A 1 77 ? 58.019 -21.684 -61.704 1.00 56.12 77 ALA A O 1
ATOM 589 N N . VAL A 1 78 ? 58.573 -20.970 -59.635 1.00 69.12 78 VAL A N 1
ATOM 590 C CA . VAL A 1 78 ? 59.920 -21.551 -59.623 1.00 69.12 78 VAL A CA 1
ATOM 591 C C . VAL A 1 78 ? 59.843 -23.075 -59.702 1.00 69.12 78 VAL A C 1
ATOM 593 O O . VAL A 1 78 ? 60.495 -23.682 -60.554 1.00 69.12 78 VAL A O 1
ATOM 596 N N . ASN A 1 79 ? 58.988 -23.706 -58.892 1.00 76.56 79 ASN A N 1
ATOM 597 C CA . ASN A 1 79 ? 58.801 -25.156 -58.908 1.00 76.56 79 ASN A CA 1
ATOM 598 C C . ASN A 1 79 ? 58.264 -25.646 -60.254 1.00 76.56 79 ASN A C 1
ATOM 600 O O . ASN A 1 79 ? 58.695 -26.696 -60.738 1.00 76.56 79 ASN A O 1
ATOM 604 N N . LYS A 1 80 ? 57.373 -24.883 -60.904 1.00 77.94 80 LYS A N 1
ATOM 605 C CA . LYS A 1 80 ? 56.864 -25.249 -62.227 1.00 77.94 80 LYS A CA 1
ATOM 606 C C . LYS A 1 80 ? 57.951 -25.200 -63.296 1.00 77.94 80 LYS A C 1
ATOM 608 O O . LYS A 1 80 ? 58.026 -26.129 -64.095 1.00 77.94 80 LYS A O 1
ATOM 613 N N . ILE A 1 81 ? 58.804 -24.174 -63.310 1.00 79.06 81 ILE A N 1
ATOM 614 C CA . ILE A 1 81 ? 59.933 -24.106 -64.251 1.00 79.06 81 ILE A CA 1
ATOM 615 C C . ILE A 1 81 ? 60.950 -25.223 -63.976 1.00 79.06 81 ILE A C 1
ATOM 617 O O . ILE A 1 81 ? 61.416 -25.840 -64.930 1.00 79.06 81 ILE A O 1
ATOM 621 N N . LYS A 1 82 ? 61.226 -25.561 -62.708 1.00 84.31 82 LYS A N 1
ATOM 622 C CA . LYS A 1 82 ? 62.090 -26.703 -62.340 1.00 84.31 82 LYS A CA 1
ATOM 623 C C . LYS A 1 82 ? 61.520 -28.043 -62.831 1.00 84.31 82 LYS A C 1
ATOM 625 O O . LYS A 1 82 ? 62.251 -28.825 -63.432 1.00 84.31 82 LYS A O 1
ATOM 630 N N . SER A 1 83 ? 60.218 -28.289 -62.640 1.00 84.88 83 SER A N 1
ATOM 631 C CA . SER A 1 83 ? 59.528 -29.487 -63.167 1.00 84.88 83 SER A CA 1
ATOM 632 C C . SER A 1 83 ? 59.553 -29.526 -64.695 1.00 84.88 83 SER A C 1
ATOM 634 O O . SER A 1 83 ? 59.922 -30.536 -65.283 1.00 84.88 83 SER A O 1
ATOM 636 N N . LEU A 1 84 ? 59.255 -28.408 -65.361 1.00 82.25 84 LEU A N 1
ATOM 637 C CA . LEU A 1 84 ? 59.326 -28.343 -66.817 1.00 82.25 84 LEU A CA 1
ATOM 638 C C . LEU A 1 84 ? 60.748 -28.605 -67.321 1.00 82.25 84 LEU A C 1
ATOM 640 O O . LEU A 1 84 ? 60.915 -29.332 -68.294 1.00 82.25 84 LEU A O 1
ATOM 644 N N . TYR A 1 85 ? 61.773 -28.071 -66.660 1.00 86.44 85 TYR A N 1
ATOM 645 C CA . TYR A 1 85 ? 63.170 -28.296 -67.029 1.00 86.44 85 TYR A CA 1
ATOM 646 C C . TYR A 1 85 ? 63.608 -29.758 -66.857 1.00 86.44 85 TYR A C 1
ATOM 648 O O . TYR A 1 85 ? 64.350 -30.279 -67.693 1.00 86.44 85 TYR A O 1
ATOM 656 N N . SER A 1 86 ? 63.140 -30.445 -65.810 1.00 86.44 86 SER A N 1
ATOM 657 C CA . SER A 1 86 ? 63.452 -31.863 -65.588 1.00 86.44 86 SER A CA 1
ATOM 658 C C . SER A 1 86 ? 62.708 -32.797 -66.551 1.00 86.44 86 SER A C 1
ATOM 660 O O . SER A 1 86 ? 63.265 -33.817 -66.951 1.00 86.44 86 SER A O 1
ATOM 662 N N . GLU A 1 87 ? 61.499 -32.424 -66.976 1.00 84.00 87 GLU A N 1
ATOM 663 C CA . GLU A 1 87 ? 60.654 -33.175 -67.922 1.00 84.00 87 GLU A CA 1
ATOM 664 C C . GLU A 1 87 ? 60.982 -32.897 -69.407 1.00 84.00 87 GLU A C 1
ATOM 666 O O . GLU A 1 87 ? 60.446 -33.554 -70.301 1.00 84.00 87 GLU A O 1
ATOM 671 N N . SER A 1 88 ? 61.854 -31.925 -69.690 1.00 84.75 88 SER A N 1
ATOM 672 C CA . SER A 1 88 ? 62.218 -31.489 -71.046 1.00 84.75 88 SER A CA 1
ATOM 673 C C . SER A 1 88 ? 63.383 -32.269 -71.657 1.00 84.75 88 SER A C 1
ATOM 675 O O . SER A 1 88 ? 64.212 -32.845 -70.954 1.00 84.75 88 SER A O 1
ATOM 677 N N . TYR A 1 89 ? 63.501 -32.218 -72.986 1.00 88.56 89 TYR A N 1
ATOM 678 C CA . TYR A 1 89 ? 64.604 -32.836 -73.729 1.00 88.56 89 TYR A CA 1
ATOM 679 C C . TYR A 1 89 ? 65.645 -31.804 -74.190 1.00 88.56 89 TYR A C 1
ATOM 681 O O . TYR A 1 89 ? 65.308 -30.660 -74.499 1.00 88.56 89 TYR A O 1
ATOM 689 N N . GLU A 1 90 ? 66.914 -32.217 -74.243 1.00 91.88 90 GLU A N 1
ATOM 690 C CA . GLU A 1 90 ? 68.043 -31.384 -74.686 1.00 91.88 90 GLU A CA 1
ATOM 691 C C . GLU A 1 90 ? 67.925 -30.989 -76.164 1.00 91.88 90 GLU A C 1
ATOM 693 O O . GLU A 1 90 ? 67.578 -31.805 -77.021 1.00 91.88 90 GLU A O 1
ATOM 698 N N . THR A 1 91 ? 68.246 -29.735 -76.476 1.00 90.88 91 THR A N 1
ATOM 699 C CA . THR A 1 91 ? 68.253 -29.193 -77.836 1.00 90.88 91 THR A CA 1
ATOM 700 C C . THR A 1 91 ? 69.221 -28.010 -77.964 1.00 90.88 91 THR A C 1
ATOM 702 O O . THR A 1 91 ? 69.742 -27.465 -76.992 1.00 90.88 91 THR A O 1
ATOM 705 N N . THR A 1 92 ? 69.448 -27.559 -79.194 1.00 89.19 92 THR A N 1
ATOM 706 C CA . THR A 1 92 ? 70.078 -26.264 -79.465 1.00 89.19 92 THR A CA 1
ATOM 707 C C . THR A 1 92 ? 69.050 -25.350 -80.112 1.00 89.19 92 THR A C 1
ATOM 709 O O . THR A 1 92 ? 68.444 -25.709 -81.121 1.00 89.19 92 THR A O 1
ATOM 712 N N . TYR A 1 93 ? 68.850 -24.163 -79.547 1.00 83.62 93 TYR A N 1
ATOM 713 C CA . TYR A 1 93 ? 67.969 -23.142 -80.107 1.00 83.62 93 TYR A CA 1
ATOM 714 C C . TYR A 1 93 ? 68.763 -21.853 -80.291 1.00 83.62 93 TYR A C 1
ATOM 716 O O . TYR A 1 93 ? 69.469 -21.423 -79.387 1.00 83.62 93 TYR A O 1
ATOM 724 N N . ARG A 1 94 ? 68.714 -21.265 -81.494 1.00 81.56 94 ARG A N 1
ATOM 725 C CA . ARG A 1 94 ? 69.443 -20.026 -81.847 1.00 81.56 94 ARG A CA 1
ATOM 726 C C . ARG A 1 94 ? 70.939 -20.037 -81.470 1.00 81.56 94 ARG A C 1
ATOM 728 O O . ARG A 1 94 ? 71.501 -19.007 -81.122 1.00 81.56 94 ARG A O 1
ATOM 735 N N . GLY A 1 95 ? 71.575 -21.207 -81.571 1.00 83.12 95 GLY A N 1
ATOM 736 C CA . GLY A 1 95 ? 72.997 -21.404 -81.262 1.00 83.12 95 GLY A CA 1
ATOM 737 C C . GLY A 1 95 ? 73.323 -21.626 -79.780 1.00 83.12 95 GLY A C 1
ATOM 738 O O . GLY A 1 95 ? 74.497 -21.743 -79.453 1.00 83.12 95 GLY A O 1
ATOM 739 N N . ILE A 1 96 ? 72.315 -21.714 -78.905 1.00 89.00 96 ILE A N 1
ATOM 740 C CA . ILE A 1 96 ? 72.467 -21.861 -77.452 1.00 89.00 96 ILE A CA 1
ATOM 741 C C . ILE A 1 96 ? 71.929 -23.226 -77.014 1.00 89.00 96 ILE A C 1
ATOM 743 O O . ILE A 1 96 ? 70.839 -23.640 -77.426 1.00 89.00 96 ILE A O 1
ATOM 747 N N . THR A 1 97 ? 72.699 -23.939 -76.192 1.00 91.88 97 THR A N 1
ATOM 748 C CA . THR A 1 97 ? 72.286 -25.223 -75.607 1.00 91.88 97 THR A CA 1
ATOM 749 C C . THR A 1 97 ? 71.220 -24.986 -74.541 1.00 91.88 97 THR A C 1
ATOM 751 O O . THR A 1 97 ? 71.406 -24.170 -73.642 1.00 91.88 97 THR A O 1
ATOM 754 N N . CYS A 1 98 ? 70.086 -25.673 -74.652 1.00 91.12 98 CYS A N 1
ATOM 755 C CA . CYS A 1 98 ? 68.945 -25.517 -73.752 1.00 91.12 98 CYS A CA 1
ATOM 756 C C . CYS A 1 98 ? 68.057 -26.765 -73.782 1.00 91.12 98 CYS A C 1
ATOM 758 O O . CYS A 1 98 ? 68.225 -27.643 -74.624 1.00 91.12 98 CYS A O 1
ATOM 760 N N . LYS A 1 99 ? 67.045 -26.810 -72.920 1.00 91.25 99 LYS A N 1
ATOM 761 C CA . LYS A 1 99 ? 66.005 -27.835 -72.957 1.00 91.25 99 LYS A CA 1
ATOM 762 C C . LYS A 1 99 ? 64.702 -27.287 -73.526 1.00 91.25 99 LYS A C 1
ATOM 764 O O . LYS A 1 99 ? 64.322 -26.154 -73.227 1.00 91.25 99 LYS A O 1
ATOM 769 N N . LYS A 1 100 ? 64.007 -28.096 -74.332 1.00 85.75 100 LYS A N 1
ATOM 770 C CA . LYS A 1 100 ? 62.688 -27.769 -74.890 1.00 85.75 100 LYS A CA 1
ATOM 771 C C . LYS A 1 100 ? 61.587 -28.561 -74.191 1.00 85.75 100 LYS A C 1
ATOM 773 O O . LYS A 1 100 ? 61.643 -29.789 -74.128 1.00 85.75 100 LYS A O 1
ATOM 778 N N . THR A 1 101 ? 60.579 -27.846 -73.706 1.00 80.19 101 THR A N 1
ATOM 779 C CA . THR A 1 101 ? 59.391 -28.427 -73.071 1.00 80.19 101 THR A CA 1
ATOM 780 C C . THR A 1 101 ? 58.412 -28.970 -74.115 1.00 80.19 101 THR A C 1
ATOM 782 O O . THR A 1 101 ? 58.403 -28.532 -75.270 1.00 80.19 101 THR A O 1
ATOM 785 N N . LEU A 1 102 ? 57.527 -29.886 -73.702 1.00 72.88 102 LEU A N 1
ATOM 786 C CA . LEU A 1 102 ? 56.439 -30.405 -74.550 1.00 72.88 102 LEU A CA 1
ATOM 787 C C . LEU A 1 102 ? 55.505 -29.300 -75.068 1.00 72.88 102 LEU A C 1
ATOM 789 O O . LEU A 1 102 ? 54.941 -29.423 -76.150 1.00 72.88 102 LEU A O 1
ATOM 793 N N . ASP A 1 103 ? 55.373 -28.210 -74.316 1.00 64.44 103 ASP A N 1
ATOM 794 C CA . ASP A 1 103 ? 54.566 -27.045 -74.678 1.00 64.44 103 ASP A CA 1
ATOM 795 C C . ASP A 1 103 ? 55.363 -25.928 -75.386 1.00 64.44 103 ASP A C 1
ATOM 797 O O . ASP A 1 103 ? 54.859 -24.822 -75.578 1.00 64.44 103 ASP A O 1
ATOM 801 N N . GLY A 1 104 ? 56.590 -26.227 -75.830 1.00 70.75 104 GLY A N 1
ATOM 802 C CA . GLY A 1 104 ? 57.337 -25.413 -76.794 1.00 70.75 104 GLY A CA 1
ATOM 803 C C . GLY A 1 104 ? 58.206 -24.295 -76.210 1.00 70.75 104 GLY A C 1
ATOM 804 O O . GLY A 1 104 ? 58.706 -23.460 -76.968 1.00 70.75 104 GLY A O 1
ATOM 805 N N . ARG A 1 105 ? 58.416 -24.262 -74.891 1.00 78.50 105 ARG A N 1
ATOM 806 C CA . ARG A 1 105 ? 59.302 -23.303 -74.212 1.00 78.50 105 ARG A CA 1
ATOM 807 C C . ARG A 1 105 ? 60.750 -23.782 -74.242 1.00 78.50 105 ARG A C 1
ATOM 809 O O . ARG A 1 105 ? 61.012 -24.979 -74.159 1.00 78.50 105 ARG A O 1
ATOM 816 N N . TYR A 1 106 ? 61.679 -22.833 -74.311 1.00 86.69 106 TYR A N 1
ATOM 817 C CA . TYR A 1 106 ? 63.112 -23.090 -74.195 1.00 86.69 106 TYR A CA 1
ATOM 818 C C . TYR A 1 106 ? 63.593 -22.627 -72.823 1.00 86.69 106 TYR A C 1
ATOM 820 O O . TYR A 1 106 ? 63.411 -21.464 -72.456 1.00 86.69 106 TYR A O 1
ATOM 828 N N . ILE A 1 107 ? 64.178 -23.543 -72.059 1.00 91.62 107 ILE A N 1
ATOM 829 C CA . ILE A 1 107 ? 64.708 -23.285 -70.722 1.00 91.62 107 ILE A CA 1
ATOM 830 C C . ILE A 1 107 ? 66.204 -23.605 -70.759 1.00 91.62 107 ILE A C 1
ATOM 832 O O . ILE A 1 107 ? 66.595 -24.730 -71.066 1.00 91.62 107 ILE A O 1
ATOM 836 N N . ALA A 1 108 ? 67.042 -22.607 -70.509 1.00 92.12 108 ALA A N 1
ATOM 837 C CA . ALA A 1 108 ? 68.493 -22.726 -70.487 1.00 92.12 108 ALA A CA 1
ATOM 838 C C . ALA A 1 108 ? 69.017 -22.686 -69.050 1.00 92.12 108 ALA A C 1
ATOM 840 O O . ALA A 1 108 ? 68.429 -22.042 -68.184 1.00 92.12 108 ALA A O 1
ATOM 841 N N . ASP A 1 109 ? 70.141 -23.352 -68.815 1.00 92.56 109 ASP A N 1
ATOM 842 C CA . ASP A 1 109 ? 70.874 -23.245 -67.557 1.00 92.56 109 ASP A CA 1
ATOM 843 C C . ASP A 1 109 ? 71.506 -21.850 -67.404 1.00 92.56 109 ASP A C 1
ATOM 845 O O . ASP A 1 109 ? 71.884 -21.209 -68.392 1.00 92.56 109 ASP A O 1
ATOM 849 N N . ILE A 1 110 ? 71.666 -21.396 -66.159 1.00 93.50 110 ILE A N 1
ATOM 850 C CA . ILE A 1 110 ? 72.272 -20.103 -65.818 1.00 93.50 110 ILE A CA 1
ATOM 851 C C . ILE A 1 110 ? 73.666 -19.895 -66.430 1.00 93.50 110 ILE A C 1
ATOM 853 O O . ILE A 1 110 ? 74.035 -18.764 -66.751 1.00 93.50 110 ILE A O 1
ATOM 857 N N . SER A 1 111 ? 74.419 -20.966 -66.704 1.00 91.56 111 SER A N 1
ATOM 858 C CA . SER A 1 111 ? 75.707 -20.898 -67.408 1.00 91.56 111 SER A CA 1
ATOM 859 C C . SER A 1 111 ? 75.625 -20.292 -68.815 1.00 91.56 111 SER A C 1
ATOM 861 O O . SER A 1 111 ? 76.615 -19.746 -69.302 1.00 91.56 111 SER A O 1
ATOM 863 N N . GLN A 1 112 ? 74.461 -20.346 -69.469 1.00 90.56 112 GLN A N 1
ATOM 864 C CA . GLN A 1 112 ? 74.252 -19.804 -70.815 1.00 90.56 112 GLN A CA 1
ATOM 865 C C . GLN A 1 112 ? 73.824 -18.329 -70.819 1.00 90.56 112 GLN A C 1
ATOM 867 O O . GLN A 1 112 ? 73.720 -17.736 -71.894 1.00 90.56 112 GLN A O 1
ATOM 872 N N . ALA A 1 113 ? 73.605 -17.709 -69.653 1.00 87.50 113 ALA A N 1
ATOM 873 C CA . ALA A 1 113 ? 73.039 -16.361 -69.545 1.00 87.50 113 ALA A CA 1
ATOM 874 C C . ALA A 1 113 ? 73.795 -15.310 -70.378 1.00 87.50 113 ALA A C 1
ATOM 876 O O . ALA A 1 113 ? 73.179 -14.534 -71.105 1.00 87.50 113 ALA A O 1
ATOM 877 N N . THR A 1 114 ? 75.131 -15.342 -70.358 1.00 89.19 114 THR A N 1
ATOM 878 C CA . THR A 1 114 ? 75.975 -14.404 -71.120 1.00 89.19 114 THR A CA 1
ATOM 879 C C . THR A 1 114 ? 75.768 -14.515 -72.634 1.00 89.19 114 THR A C 1
ATOM 881 O O . THR A 1 114 ? 75.745 -13.504 -73.336 1.00 89.19 114 THR A O 1
ATOM 884 N N . GLU A 1 115 ? 75.623 -15.732 -73.162 1.00 88.38 115 GLU A N 1
ATOM 885 C CA . GLU A 1 115 ? 75.401 -15.945 -74.597 1.00 88.38 115 GLU A CA 1
ATOM 886 C C . GLU A 1 115 ? 73.963 -15.588 -74.999 1.00 88.38 115 GLU A C 1
ATOM 888 O O . GLU A 1 115 ? 73.739 -15.041 -76.080 1.00 88.38 115 GLU A O 1
ATOM 893 N N . ILE A 1 116 ? 73.000 -15.799 -74.097 1.00 88.50 116 ILE A N 1
ATOM 894 C CA . ILE A 1 116 ? 71.599 -15.393 -74.274 1.00 88.50 116 ILE A CA 1
ATOM 895 C C . ILE A 1 116 ? 71.472 -13.864 -74.307 1.00 88.50 116 ILE A C 1
ATOM 897 O O . ILE A 1 116 ? 70.782 -13.321 -75.172 1.00 88.50 116 ILE A O 1
ATOM 901 N N . ASP A 1 117 ? 72.183 -13.149 -73.435 1.00 86.81 117 ASP A N 1
ATOM 902 C CA . ASP A 1 117 ? 72.193 -11.684 -73.431 1.00 86.81 117 ASP A CA 1
ATOM 903 C C . ASP A 1 117 ? 72.842 -11.108 -74.697 1.00 86.81 117 ASP A C 1
ATOM 905 O O . ASP A 1 117 ? 72.313 -10.167 -75.293 1.00 86.81 117 ASP A O 1
ATOM 909 N N . LYS A 1 118 ? 73.940 -11.704 -75.183 1.00 87.50 118 LYS A N 1
ATOM 910 C CA . LYS A 1 118 ? 74.533 -11.328 -76.480 1.00 87.50 118 LYS A CA 1
ATOM 911 C C . LYS A 1 118 ? 73.565 -11.560 -77.638 1.00 87.50 118 LYS A C 1
ATOM 913 O O . LYS A 1 118 ? 73.469 -10.720 -78.533 1.00 87.50 118 LYS A O 1
ATOM 918 N N . LEU A 1 119 ? 72.842 -12.682 -77.631 1.00 85.94 119 LEU A N 1
ATOM 919 C CA . LEU A 1 119 ? 71.821 -12.975 -78.635 1.00 85.94 119 LEU A CA 1
ATOM 920 C C . LEU A 1 119 ? 70.720 -11.908 -78.624 1.00 85.94 119 LEU A C 1
ATOM 922 O O . LEU A 1 119 ? 70.340 -11.419 -79.692 1.00 85.94 119 LEU A O 1
ATOM 926 N N . TYR A 1 120 ? 70.257 -11.506 -77.439 1.00 85.12 120 TYR A N 1
ATOM 927 C CA . TYR A 1 120 ? 69.269 -10.442 -77.292 1.00 85.12 120 TYR A CA 1
ATOM 928 C C . TYR A 1 120 ? 69.774 -9.103 -77.834 1.00 85.12 120 TYR A C 1
ATOM 930 O O . TYR A 1 120 ? 69.078 -8.471 -78.619 1.00 85.12 120 TYR A O 1
ATOM 938 N N . VAL A 1 121 ? 70.998 -8.690 -77.492 1.00 85.06 121 VAL A N 1
ATOM 939 C CA . VAL A 1 121 ? 71.585 -7.433 -77.995 1.00 85.06 121 VAL A CA 1
ATOM 940 C C . VAL A 1 121 ? 71.719 -7.443 -79.520 1.00 85.06 121 VAL A C 1
ATOM 942 O O . VAL A 1 121 ? 71.423 -6.446 -80.173 1.00 85.06 121 VAL A O 1
ATOM 945 N N . ASN A 1 122 ? 72.126 -8.573 -80.102 1.00 81.50 122 ASN A N 1
ATOM 946 C CA . ASN A 1 122 ? 72.355 -8.680 -81.543 1.00 81.50 122 ASN A CA 1
ATOM 947 C C . ASN A 1 122 ? 71.065 -8.779 -82.364 1.00 81.50 122 ASN A C 1
ATOM 949 O O . ASN A 1 122 ? 71.037 -8.349 -83.515 1.00 81.50 122 ASN A O 1
ATOM 953 N N . THR A 1 123 ? 70.018 -9.401 -81.817 1.00 78.31 123 THR A N 1
ATOM 954 C CA . THR A 1 123 ? 68.819 -9.766 -82.594 1.00 78.31 123 THR A CA 1
ATOM 955 C C . THR A 1 123 ? 67.531 -9.132 -82.085 1.00 78.31 123 THR A C 1
ATOM 957 O O . THR A 1 123 ? 66.534 -9.126 -82.802 1.00 78.31 123 THR A O 1
ATOM 960 N N . GLY A 1 124 ? 67.532 -8.589 -80.869 1.00 75.88 124 GLY A N 1
ATOM 961 C CA . GLY A 1 124 ? 66.352 -8.089 -80.171 1.00 75.88 124 GLY A CA 1
ATOM 962 C C . GLY A 1 124 ? 65.474 -9.182 -79.557 1.00 75.88 124 GLY A C 1
ATOM 963 O O . GLY A 1 124 ? 64.420 -8.854 -79.023 1.00 75.88 124 GLY A O 1
ATOM 964 N N . ILE A 1 125 ? 65.856 -10.465 -79.620 1.00 79.56 125 ILE A N 1
ATOM 965 C CA . ILE A 1 125 ? 65.038 -11.572 -79.106 1.00 79.56 125 ILE A CA 1
ATOM 966 C C . ILE A 1 125 ? 65.879 -12.667 -78.440 1.00 79.56 125 ILE A C 1
ATOM 968 O O . ILE A 1 125 ? 66.840 -13.186 -79.004 1.00 79.56 125 ILE A O 1
ATOM 972 N N . ALA A 1 126 ? 65.477 -13.043 -77.232 1.00 83.38 126 ALA A N 1
ATOM 973 C CA . ALA A 1 126 ? 66.045 -14.109 -76.422 1.00 83.38 126 ALA A CA 1
ATOM 974 C C . ALA A 1 126 ? 64.919 -14.791 -75.630 1.00 83.38 126 ALA A C 1
ATOM 976 O O . ALA A 1 126 ? 64.718 -14.556 -74.438 1.00 83.38 126 ALA A O 1
ATOM 977 N N . ASP A 1 127 ? 64.180 -15.656 -76.327 1.00 82.38 127 ASP A N 1
ATOM 978 C CA . ASP A 1 127 ? 63.021 -16.391 -75.805 1.00 82.38 127 ASP A CA 1
ATOM 979 C C . ASP A 1 127 ? 63.417 -17.582 -74.901 1.00 82.38 127 ASP A C 1
ATOM 981 O O . ASP A 1 127 ? 62.933 -18.702 -75.078 1.00 82.38 127 ASP A O 1
ATOM 985 N N . PHE A 1 128 ? 64.333 -17.358 -73.959 1.00 85.25 128 PHE A N 1
ATOM 986 C CA . PHE A 1 128 ? 64.801 -18.367 -73.013 1.00 85.25 128 PHE A CA 1
ATOM 987 C C . PHE A 1 128 ? 64.351 -18.012 -71.604 1.00 85.25 128 PHE A C 1
ATOM 989 O O . PHE A 1 128 ? 64.578 -16.898 -71.140 1.00 85.25 128 PHE A O 1
ATOM 996 N N . TYR A 1 129 ? 63.774 -18.983 -70.904 1.00 86.88 129 TYR A N 1
ATOM 997 C CA . TYR A 1 129 ? 63.802 -18.957 -69.447 1.00 86.88 129 TYR A CA 1
ATOM 998 C C . TYR A 1 129 ? 65.206 -19.364 -69.013 1.00 86.88 129 TYR A C 1
ATOM 1000 O O . TYR A 1 129 ? 65.731 -20.349 -69.530 1.00 86.88 129 TYR A O 1
ATOM 1008 N N . ILE A 1 130 ? 65.820 -18.629 -68.092 1.00 90.38 130 ILE A N 1
ATOM 1009 C CA . ILE A 1 130 ? 67.159 -18.968 -67.594 1.00 90.38 130 ILE A CA 1
ATOM 1010 C C . ILE A 1 130 ? 67.003 -19.490 -66.175 1.00 90.38 130 ILE A C 1
ATOM 1012 O O . ILE A 1 130 ? 66.673 -18.709 -65.289 1.00 90.38 130 ILE A O 1
ATOM 1016 N N . LEU A 1 131 ? 67.196 -20.788 -65.967 1.00 90.50 131 LEU A N 1
ATOM 1017 C CA . LEU A 1 131 ? 67.037 -21.435 -64.670 1.00 90.50 131 LEU A CA 1
ATOM 1018 C C . LEU A 1 131 ? 68.364 -21.452 -63.907 1.00 90.50 131 LEU A C 1
ATOM 1020 O O . LEU A 1 131 ? 69.374 -21.943 -64.403 1.00 90.50 131 LEU A O 1
ATOM 1024 N N . ASP A 1 132 ? 68.328 -20.955 -62.676 1.00 92.31 132 ASP A N 1
ATOM 1025 C CA . ASP A 1 132 ? 69.386 -21.083 -61.683 1.00 92.31 132 ASP A CA 1
ATOM 1026 C C . ASP A 1 132 ? 68.904 -22.067 -60.609 1.00 92.31 132 ASP A C 1
ATOM 1028 O O . ASP A 1 132 ? 68.210 -21.708 -59.653 1.00 92.31 132 ASP A O 1
ATOM 1032 N N . GLU A 1 133 ? 69.217 -23.349 -60.817 1.00 86.69 133 GLU A N 1
ATOM 1033 C CA . GLU A 1 133 ? 68.778 -24.424 -59.921 1.00 86.69 133 GLU A CA 1
ATOM 1034 C C . GLU A 1 133 ? 69.363 -24.287 -58.508 1.00 86.69 133 GLU A C 1
ATOM 1036 O O . GLU A 1 133 ? 68.723 -24.727 -57.552 1.00 86.69 133 GLU A O 1
ATOM 1041 N N . ILE A 1 134 ? 70.543 -23.664 -58.374 1.00 88.56 134 ILE A N 1
ATOM 1042 C CA . ILE A 1 134 ? 71.268 -23.518 -57.105 1.00 88.56 134 ILE A CA 1
ATOM 1043 C C . ILE A 1 134 ? 70.576 -22.492 -56.213 1.00 88.56 134 ILE A C 1
ATOM 1045 O O . ILE A 1 134 ? 70.337 -22.763 -55.039 1.00 88.56 134 ILE A O 1
ATOM 1049 N N . ASN A 1 135 ? 70.255 -21.323 -56.768 1.00 86.44 135 ASN A N 1
ATOM 1050 C CA . ASN A 1 135 ? 69.632 -20.236 -56.013 1.00 86.44 135 ASN A CA 1
ATOM 1051 C C . ASN A 1 135 ? 68.094 -20.286 -56.040 1.00 86.44 135 ASN A C 1
ATOM 1053 O O . ASN A 1 135 ? 67.445 -19.380 -55.525 1.00 86.44 135 ASN A O 1
ATOM 1057 N N . GLU A 1 136 ? 67.516 -21.333 -56.636 1.00 87.69 136 GLU A N 1
ATOM 1058 C CA . GLU A 1 136 ? 66.069 -21.549 -56.753 1.00 87.69 136 GLU A CA 1
ATOM 1059 C C . GLU A 1 136 ? 65.335 -20.348 -57.361 1.00 87.69 136 GLU A C 1
ATOM 1061 O O . GLU A 1 136 ? 64.379 -19.798 -56.813 1.00 87.69 136 GLU A O 1
ATOM 1066 N N . GLN A 1 137 ? 65.807 -19.922 -58.526 1.00 82.69 137 GLN A N 1
ATOM 1067 C CA . GLN A 1 137 ? 65.290 -18.746 -59.211 1.00 82.69 137 GLN A CA 1
ATOM 1068 C C . GLN A 1 137 ? 65.411 -18.907 -60.724 1.00 82.69 137 GLN A C 1
ATOM 1070 O O . GLN A 1 137 ? 66.163 -19.748 -61.218 1.00 82.69 137 GLN A O 1
ATOM 1075 N N . PHE A 1 138 ? 64.670 -18.109 -61.486 1.00 84.06 138 PHE A N 1
ATOM 1076 C CA . PHE A 1 138 ? 64.812 -18.084 -62.937 1.00 84.06 138 PHE A CA 1
ATOM 1077 C C . PHE A 1 138 ? 64.564 -16.691 -63.515 1.00 84.06 138 PHE A C 1
ATOM 1079 O O . PHE A 1 138 ? 63.834 -15.889 -62.938 1.00 84.06 138 PHE A O 1
ATOM 1086 N N . TYR A 1 139 ? 65.146 -16.407 -64.677 1.00 81.12 139 TYR A N 1
ATOM 1087 C CA . TYR A 1 139 ? 64.882 -15.179 -65.425 1.00 81.12 139 TYR A CA 1
ATOM 1088 C C . TYR A 1 139 ? 63.808 -15.396 -66.485 1.00 81.12 139 TYR A C 1
ATOM 1090 O O . TYR A 1 139 ? 63.775 -16.435 -67.155 1.00 81.12 139 TYR A O 1
ATOM 1098 N N . LEU A 1 140 ? 62.949 -14.391 -66.652 1.00 76.44 140 LEU A N 1
ATOM 1099 C CA . LEU A 1 140 ? 61.944 -14.363 -67.706 1.00 76.44 140 LEU A CA 1
ATOM 1100 C C . LEU A 1 140 ? 62.579 -14.105 -69.086 1.00 76.44 140 LEU A C 1
ATOM 1102 O O . LEU A 1 140 ? 63.591 -13.408 -69.177 1.00 76.44 140 LEU A O 1
ATOM 1106 N N . PRO A 1 141 ? 61.973 -14.607 -70.176 1.00 80.69 141 PRO A N 1
ATOM 1107 C CA . PRO A 1 141 ? 62.448 -14.338 -71.529 1.00 80.69 141 PRO A CA 1
ATOM 1108 C C . PRO A 1 141 ? 62.458 -12.844 -71.886 1.00 80.69 141 PRO A C 1
ATOM 1110 O O . PRO A 1 141 ? 61.672 -12.059 -71.347 1.00 80.69 141 PRO A O 1
ATOM 1113 N N . LYS A 1 142 ? 63.327 -12.458 -72.829 1.00 78.62 142 LYS A N 1
ATOM 1114 C CA . LYS A 1 142 ? 63.479 -11.078 -73.326 1.00 78.62 142 LYS A CA 1
ATOM 1115 C C . LYS A 1 142 ? 63.106 -11.000 -74.808 1.00 78.62 142 LYS A C 1
ATOM 1117 O O . LYS A 1 142 ? 63.617 -11.785 -75.606 1.00 78.62 142 LYS A O 1
ATOM 1122 N N . ASN A 1 143 ? 62.244 -10.066 -75.205 1.00 74.69 143 ASN A N 1
ATOM 1123 C CA . ASN A 1 143 ? 61.795 -9.927 -76.590 1.00 74.69 143 ASN A CA 1
ATOM 1124 C C . ASN A 1 143 ? 61.329 -8.499 -76.955 1.00 74.69 143 ASN A C 1
ATOM 1126 O O . ASN A 1 143 ? 60.251 -8.068 -76.549 1.00 74.69 143 ASN A O 1
ATOM 1130 N N . ASN A 1 144 ? 62.083 -7.844 -77.842 1.00 73.00 144 ASN A N 1
ATOM 1131 C CA . ASN A 1 144 ? 61.762 -6.547 -78.452 1.00 73.00 144 ASN A CA 1
ATOM 1132 C C . ASN A 1 144 ? 60.999 -6.659 -79.785 1.00 73.00 144 ASN A C 1
ATOM 1134 O O . ASN A 1 144 ? 60.711 -5.643 -80.419 1.00 73.00 144 ASN A O 1
ATOM 1138 N N . TRP A 1 145 ? 60.710 -7.869 -80.276 1.00 74.00 145 TRP A N 1
ATOM 1139 C CA . TRP A 1 145 ? 59.915 -8.055 -81.492 1.00 74.00 145 TRP A CA 1
ATOM 1140 C C . TRP A 1 145 ? 58.420 -7.975 -81.193 1.00 74.00 145 TRP A C 1
ATOM 1142 O O . TRP A 1 145 ? 57.958 -8.407 -80.135 1.00 74.00 145 TRP A O 1
ATOM 1152 N N . PHE A 1 146 ? 57.642 -7.499 -82.168 1.00 69.88 146 PHE A N 1
ATOM 1153 C CA . PHE A 1 146 ? 56.183 -7.495 -82.068 1.00 69.88 146 PHE A CA 1
ATOM 1154 C C . PHE A 1 146 ? 55.644 -8.922 -81.894 1.00 69.88 146 PHE A C 1
ATOM 1156 O O . PHE A 1 146 ? 56.157 -9.875 -82.484 1.00 69.88 146 PHE A O 1
ATOM 1163 N N . HIS A 1 147 ? 54.602 -9.087 -81.082 1.00 72.25 147 HIS A N 1
ATOM 1164 C CA . HIS A 1 147 ? 53.963 -10.384 -80.870 1.00 72.25 147 HIS A CA 1
ATOM 1165 C C . HIS A 1 147 ? 52.852 -10.597 -81.904 1.00 72.25 147 HIS A C 1
ATOM 1167 O O . HIS A 1 147 ? 51.943 -9.776 -82.013 1.00 72.25 147 HIS A O 1
ATOM 1173 N N . GLN A 1 148 ? 52.909 -11.705 -82.643 1.00 71.44 148 GLN A N 1
ATOM 1174 C CA . GLN A 1 148 ? 51.782 -12.207 -83.433 1.00 71.44 148 GLN A CA 1
ATOM 1175 C C . GLN A 1 148 ? 51.242 -13.469 -82.769 1.00 71.44 148 GLN A C 1
ATOM 1177 O O . GLN A 1 148 ? 52.010 -14.302 -82.298 1.00 71.44 148 GLN A O 1
ATOM 1182 N N . PHE A 1 149 ? 49.924 -13.616 -82.690 1.00 67.12 149 PHE A N 1
ATOM 1183 C CA . PHE A 1 149 ? 49.323 -14.752 -81.998 1.00 67.12 149 PHE A CA 1
ATOM 1184 C C . PHE A 1 149 ? 49.103 -15.925 -82.957 1.00 67.12 149 PHE A C 1
ATOM 1186 O O . PHE A 1 149 ? 48.551 -15.745 -84.040 1.00 67.12 149 PHE A O 1
ATOM 1193 N N . THR A 1 150 ? 49.522 -17.127 -82.554 1.00 61.72 150 THR A N 1
ATOM 1194 C CA . THR A 1 150 ? 49.327 -18.375 -83.307 1.00 61.72 150 THR A CA 1
ATOM 1195 C C . THR A 1 150 ? 48.618 -19.418 -82.448 1.00 61.72 150 THR A C 1
ATOM 1197 O O . THR A 1 150 ? 48.860 -19.513 -81.245 1.00 61.72 150 THR A O 1
ATOM 1200 N N . THR A 1 151 ? 47.756 -20.222 -83.071 1.00 61.94 151 THR A N 1
ATOM 1201 C CA . THR A 1 151 ? 47.178 -21.440 -82.475 1.00 61.94 151 THR A CA 1
ATOM 1202 C C . THR A 1 151 ? 47.998 -22.694 -82.794 1.00 61.94 151 THR A C 1
ATOM 1204 O O . THR A 1 151 ? 47.770 -23.744 -82.202 1.00 61.94 151 THR A O 1
ATOM 1207 N N . ASP A 1 152 ? 48.963 -22.592 -83.712 1.00 70.06 152 ASP A N 1
ATOM 1208 C CA . ASP A 1 152 ? 49.864 -23.675 -84.102 1.00 70.06 152 ASP A CA 1
ATOM 1209 C C . ASP A 1 152 ? 51.026 -23.777 -83.105 1.00 70.06 152 ASP A C 1
ATOM 1211 O O . ASP A 1 152 ? 51.921 -22.922 -83.077 1.00 70.06 152 ASP A O 1
ATOM 1215 N N . THR A 1 153 ? 51.001 -24.825 -82.277 1.00 62.28 153 THR A N 1
ATOM 1216 C CA . THR A 1 153 ? 51.985 -25.049 -81.212 1.00 62.28 153 THR A CA 1
ATOM 1217 C C . THR A 1 153 ? 53.388 -25.357 -81.732 1.00 62.28 153 THR A C 1
ATOM 1219 O O . THR A 1 153 ? 54.363 -25.197 -81.003 1.00 62.28 153 THR A O 1
ATOM 1222 N N . GLU A 1 154 ? 53.535 -25.760 -82.994 1.00 69.00 154 GLU A N 1
ATOM 1223 C CA . GLU A 1 154 ? 54.854 -25.998 -83.588 1.00 69.00 154 GLU A CA 1
ATOM 1224 C C . GLU A 1 154 ? 55.535 -24.693 -84.023 1.00 69.00 154 GLU A C 1
ATOM 1226 O O . GLU A 1 154 ? 56.763 -24.626 -84.099 1.00 69.00 154 GLU A O 1
ATOM 1231 N N . LYS A 1 155 ? 54.748 -23.634 -84.257 1.00 68.31 155 LYS A N 1
ATOM 1232 C CA . LYS A 1 155 ? 55.226 -22.314 -84.695 1.00 68.31 155 LYS A CA 1
ATOM 1233 C C . LYS A 1 155 ? 55.438 -21.326 -83.550 1.00 68.31 155 LYS A C 1
ATOM 1235 O O . LYS A 1 155 ? 55.736 -20.162 -83.812 1.00 68.31 155 LYS A O 1
ATOM 1240 N N . ILE A 1 156 ? 55.299 -21.747 -82.293 1.00 65.19 156 ILE A N 1
ATOM 1241 C CA . ILE A 1 156 ? 55.574 -20.886 -81.134 1.00 65.19 156 ILE A CA 1
ATOM 1242 C C . ILE A 1 156 ? 57.040 -20.438 -81.178 1.00 65.19 156 ILE A C 1
ATOM 1244 O O . ILE A 1 156 ? 57.950 -21.239 -81.385 1.00 65.19 156 ILE A O 1
ATOM 1248 N N . ASN A 1 157 ? 57.265 -19.145 -80.967 1.00 66.00 157 ASN A N 1
ATOM 1249 C CA . ASN A 1 157 ? 58.545 -18.443 -81.059 1.00 66.00 157 ASN A CA 1
ATOM 1250 C C . ASN A 1 157 ? 59.173 -18.426 -82.467 1.00 66.00 157 ASN A C 1
ATOM 1252 O O . ASN A 1 157 ? 60.335 -18.030 -82.621 1.00 66.00 157 ASN A O 1
ATOM 1256 N N . ALA A 1 158 ? 58.430 -18.833 -83.504 1.00 74.06 158 ALA A N 1
ATOM 1257 C CA . ALA A 1 158 ? 58.893 -18.731 -84.883 1.00 74.06 158 ALA A CA 1
ATOM 1258 C C . ALA A 1 158 ? 59.010 -17.261 -85.308 1.00 74.06 158 ALA A C 1
ATOM 1260 O O . ALA A 1 158 ? 58.169 -16.427 -84.967 1.00 74.06 158 ALA A O 1
ATOM 1261 N N . TYR A 1 159 ? 60.070 -16.967 -86.059 1.00 76.62 159 TYR A N 1
ATOM 1262 C CA . TYR A 1 159 ? 60.315 -15.646 -86.618 1.00 76.62 159 TYR A CA 1
ATOM 1263 C C . TYR A 1 159 ? 59.451 -15.407 -87.850 1.00 76.62 159 TYR A C 1
ATOM 1265 O O . TYR A 1 159 ? 59.515 -16.185 -88.803 1.00 76.62 159 TYR A O 1
ATOM 1273 N N . ASN A 1 160 ? 58.746 -14.282 -87.864 1.00 78.44 160 ASN A N 1
ATOM 1274 C CA . ASN A 1 160 ? 58.120 -13.762 -89.064 1.00 78.44 160 ASN A CA 1
ATOM 1275 C C . ASN A 1 160 ? 58.963 -12.596 -89.593 1.00 78.44 160 ASN A C 1
ATOM 1277 O O . ASN A 1 160 ? 59.133 -11.569 -88.923 1.00 78.44 160 ASN A O 1
ATOM 1281 N N . ALA A 1 161 ? 59.510 -12.775 -90.797 1.00 78.38 161 ALA A N 1
ATOM 1282 C CA . ALA A 1 161 ? 60.315 -11.759 -91.460 1.00 78.38 161 ALA A CA 1
ATOM 1283 C C . ALA A 1 161 ? 59.501 -10.470 -91.689 1.00 78.38 161 ALA A C 1
ATOM 1285 O O . ALA A 1 161 ? 58.281 -10.540 -91.884 1.00 78.38 161 ALA A O 1
ATOM 1286 N N . PRO A 1 162 ? 60.148 -9.290 -91.662 1.00 79.94 162 PRO A N 1
ATOM 1287 C CA . PRO A 1 162 ? 59.494 -8.057 -92.053 1.00 79.94 162 PRO A CA 1
ATOM 1288 C C . PRO A 1 162 ? 59.089 -8.127 -93.522 1.00 79.94 162 PRO A C 1
ATOM 1290 O O . PRO A 1 162 ? 59.861 -8.580 -94.368 1.00 79.94 162 PRO A O 1
ATOM 1293 N N . GLY A 1 163 ? 57.895 -7.639 -93.825 1.00 85.31 163 GLY A N 1
ATOM 1294 C CA . GLY A 1 163 ? 57.366 -7.630 -95.177 1.00 85.31 163 GLY A CA 1
ATOM 1295 C C . GLY A 1 163 ? 56.294 -6.569 -95.334 1.00 85.31 163 GLY A C 1
ATOM 1296 O O . GLY A 1 163 ? 55.645 -6.173 -94.366 1.00 85.31 163 GLY A O 1
ATOM 1297 N N . ILE A 1 164 ? 56.126 -6.098 -96.561 1.00 84.50 164 ILE A N 1
ATOM 1298 C CA . ILE A 1 164 ? 55.051 -5.186 -96.944 1.00 84.50 164 ILE A CA 1
ATOM 1299 C C . ILE A 1 164 ? 54.363 -5.708 -98.209 1.00 84.50 164 ILE A C 1
ATOM 1301 O O . ILE A 1 164 ? 55.004 -6.430 -98.984 1.00 84.50 164 ILE A O 1
ATOM 1305 N N . PRO A 1 165 ? 53.084 -5.345 -98.435 1.00 85.94 165 PRO A N 1
ATOM 1306 C CA . PRO A 1 165 ? 52.346 -5.787 -99.609 1.00 85.94 165 PRO A CA 1
ATOM 1307 C C . PRO A 1 165 ? 53.089 -5.424 -100.884 1.00 85.94 165 PRO A C 1
ATOM 1309 O O . PRO A 1 165 ? 53.670 -4.338 -100.999 1.00 85.94 165 PRO A O 1
ATOM 1312 N N . ASP A 1 166 ? 53.065 -6.341 -101.844 1.00 85.88 166 ASP A N 1
ATOM 1313 C CA . ASP A 1 166 ? 53.572 -6.016 -103.165 1.00 85.88 166 ASP A CA 1
ATOM 1314 C C . ASP A 1 166 ? 52.673 -4.972 -103.824 1.00 85.88 166 ASP A C 1
ATOM 1316 O O . ASP A 1 166 ? 51.471 -4.881 -103.557 1.00 85.88 166 ASP A O 1
ATOM 1320 N N . HIS A 1 167 ? 53.257 -4.181 -104.706 1.00 81.62 167 HIS A N 1
ATOM 1321 C CA . HIS A 1 167 ? 52.500 -3.251 -105.520 1.00 81.62 167 HIS A CA 1
ATOM 1322 C C . HIS A 1 167 ? 53.185 -3.057 -106.862 1.00 81.62 167 HIS A C 1
ATOM 1324 O O . HIS A 1 167 ? 54.395 -3.226 -107.010 1.00 81.62 167 HIS A O 1
ATOM 1330 N N . TRP A 1 168 ? 52.379 -2.679 -107.846 1.00 79.31 168 TRP A N 1
ATOM 1331 C CA . TRP A 1 168 ? 52.870 -2.320 -109.162 1.00 79.31 168 TRP A CA 1
ATOM 1332 C C . TRP A 1 168 ? 53.438 -0.907 -109.136 1.00 79.31 168 TRP A C 1
ATOM 1334 O O . TRP A 1 168 ? 52.769 0.023 -108.678 1.00 79.31 168 TRP A O 1
ATOM 1344 N N . HIS A 1 169 ? 54.630 -0.731 -109.695 1.00 67.06 169 HIS A N 1
ATOM 1345 C CA . HIS A 1 169 ? 55.138 0.587 -110.052 1.00 67.06 169 HIS A CA 1
ATOM 1346 C C . HIS A 1 169 ? 55.333 0.701 -111.567 1.00 67.06 169 HIS A C 1
ATOM 1348 O O . HIS A 1 169 ? 55.475 -0.292 -112.286 1.00 67.06 169 HIS A O 1
ATOM 1354 N N . TYR A 1 170 ? 55.307 1.939 -112.057 1.00 64.94 170 TYR A N 1
ATOM 1355 C CA . TYR A 1 170 ? 55.596 2.259 -113.449 1.00 64.94 170 TYR A CA 1
ATOM 1356 C C . TYR A 1 170 ? 57.050 2.693 -113.560 1.00 64.94 170 TYR A C 1
ATOM 1358 O O . TYR A 1 170 ? 57.432 3.702 -112.967 1.00 64.94 170 TYR A O 1
ATOM 1366 N N . VAL A 1 171 ? 57.837 1.956 -114.339 1.00 62.28 171 VAL A N 1
ATOM 1367 C CA . VAL A 1 171 ? 59.175 2.400 -114.732 1.00 62.28 171 VAL A CA 1
ATOM 1368 C C . VAL A 1 171 ? 59.046 3.096 -116.087 1.00 62.28 171 VAL A C 1
ATOM 1370 O O . VAL A 1 171 ? 58.589 2.492 -117.061 1.00 62.28 171 VAL A O 1
ATOM 1373 N N . ASP A 1 172 ? 59.371 4.391 -116.126 1.00 56.19 172 ASP A N 1
ATOM 1374 C CA . ASP A 1 172 ? 59.356 5.195 -117.353 1.00 56.19 172 ASP A CA 1
ATOM 1375 C C . ASP A 1 172 ? 60.618 4.944 -118.192 1.00 56.19 172 ASP A C 1
ATOM 1377 O O . ASP A 1 172 ? 61.709 4.702 -117.669 1.00 56.19 172 ASP A O 1
ATOM 1381 N N . ASP A 1 173 ? 60.451 5.028 -119.512 1.00 56.16 173 ASP A N 1
ATOM 1382 C CA . ASP A 1 173 ? 61.501 4.848 -120.513 1.00 56.16 173 ASP A CA 1
ATOM 1383 C C . ASP A 1 173 ? 62.663 5.826 -120.270 1.00 56.16 173 ASP A C 1
ATOM 1385 O O . ASP A 1 173 ? 62.509 7.044 -120.400 1.00 56.16 173 ASP A O 1
ATOM 1389 N N . MET A 1 174 ? 63.849 5.311 -119.933 1.00 52.97 174 MET A N 1
ATOM 1390 C CA . MET A 1 174 ? 65.065 6.125 -119.876 1.00 52.97 174 MET A CA 1
ATOM 1391 C C . MET A 1 174 ? 65.922 5.876 -121.125 1.00 52.97 174 MET A C 1
ATOM 1393 O O . MET A 1 174 ? 66.406 4.752 -121.311 1.00 52.97 174 MET A O 1
ATOM 1397 N N . PRO A 1 175 ? 66.173 6.904 -121.964 1.00 49.34 175 PRO A N 1
ATOM 1398 C CA . PRO A 1 175 ? 67.083 6.777 -123.094 1.00 49.34 175 PRO A CA 1
ATOM 1399 C C . PRO A 1 175 ? 68.491 6.427 -122.600 1.00 49.34 175 PRO A C 1
ATOM 1401 O O . PRO A 1 175 ? 68.909 6.842 -121.521 1.00 49.34 175 PRO A O 1
ATOM 1404 N N . ASN A 1 176 ? 69.225 5.656 -123.405 1.00 50.91 176 ASN A N 1
ATOM 1405 C CA . ASN A 1 176 ? 70.598 5.226 -123.140 1.00 50.91 176 ASN A CA 1
ATOM 1406 C C . ASN A 1 176 ? 71.534 6.426 -122.899 1.00 50.91 176 ASN A C 1
ATOM 1408 O O . ASN A 1 176 ? 72.136 6.962 -123.830 1.00 50.91 176 ASN A O 1
ATOM 1412 N N . THR A 1 177 ? 71.677 6.830 -121.641 1.00 51.25 177 THR A N 1
ATOM 1413 C CA . THR A 1 177 ? 72.713 7.749 -121.185 1.00 51.25 177 THR A CA 1
ATOM 1414 C C . THR A 1 177 ? 73.471 7.123 -120.021 1.00 51.25 177 THR A C 1
ATOM 1416 O O . THR A 1 177 ? 72.995 6.239 -119.309 1.00 51.25 177 THR A O 1
ATOM 1419 N N . LYS A 1 178 ? 74.726 7.546 -119.889 1.00 47.97 178 LYS A N 1
ATOM 1420 C CA . LYS A 1 178 ? 75.785 6.931 -119.079 1.00 47.97 178 LYS A CA 1
ATOM 1421 C C . LYS A 1 178 ? 75.542 6.973 -117.557 1.00 47.97 178 LYS A C 1
ATOM 1423 O O . LYS A 1 178 ? 76.346 6.399 -116.828 1.00 47.97 178 LYS A O 1
ATOM 1428 N N . ASP A 1 179 ? 74.437 7.566 -117.104 1.00 52.44 179 ASP A N 1
ATOM 1429 C CA . ASP A 1 179 ? 74.113 7.841 -115.700 1.00 52.44 179 ASP A CA 1
ATOM 1430 C C . ASP A 1 179 ? 72.789 7.172 -115.286 1.00 52.44 179 ASP A C 1
ATOM 1432 O O . ASP A 1 179 ? 71.792 7.826 -114.991 1.00 52.44 179 ASP A O 1
ATOM 1436 N N . ARG A 1 180 ? 72.761 5.832 -115.278 1.00 53.78 180 ARG A N 1
ATOM 1437 C CA . ARG A 1 180 ? 71.606 5.071 -114.774 1.00 53.78 180 ARG A CA 1
ATOM 1438 C C . ARG A 1 180 ? 71.618 4.989 -113.239 1.00 53.78 180 ARG A C 1
ATOM 1440 O O . ARG A 1 180 ? 72.655 4.606 -112.685 1.00 53.78 180 ARG A O 1
ATOM 1447 N N . PRO A 1 181 ? 70.494 5.240 -112.536 1.00 50.84 181 PRO A N 1
ATOM 1448 C CA . PRO A 1 181 ? 70.369 4.899 -111.122 1.00 50.84 181 PRO A CA 1
ATOM 1449 C C . PRO A 1 181 ? 70.419 3.371 -110.972 1.00 50.84 181 PRO A C 1
ATOM 1451 O O . PRO A 1 181 ? 69.473 2.659 -111.289 1.00 50.84 181 PRO A O 1
ATOM 1454 N N . ARG A 1 182 ? 71.558 2.843 -110.512 1.00 50.25 182 ARG A N 1
ATOM 1455 C CA . ARG A 1 182 ? 71.844 1.400 -110.356 1.00 50.25 182 ARG A CA 1
ATOM 1456 C C . ARG A 1 182 ? 71.082 0.719 -109.196 1.00 50.25 182 ARG A C 1
ATOM 1458 O O . ARG A 1 182 ? 71.598 -0.224 -108.609 1.00 50.25 182 ARG A O 1
ATOM 1465 N N . GLY A 1 183 ? 69.899 1.212 -108.830 1.00 53.59 183 GLY A N 1
ATOM 1466 C CA . GLY A 1 183 ? 69.112 0.701 -107.699 1.00 53.59 183 GLY A CA 1
ATOM 1467 C C . GLY A 1 183 ? 67.974 -0.261 -108.062 1.00 53.59 183 GLY A C 1
ATOM 1468 O O . GLY A 1 183 ? 67.437 -0.890 -107.159 1.00 53.59 183 GLY A O 1
ATOM 1469 N N . ASP A 1 184 ? 67.608 -0.363 -109.343 1.00 52.50 184 ASP A N 1
ATOM 1470 C CA . ASP A 1 184 ? 66.389 -1.052 -109.814 1.00 52.50 184 ASP A CA 1
ATOM 1471 C C . ASP A 1 184 ? 66.692 -2.334 -110.614 1.00 52.50 184 ASP A C 1
ATOM 1473 O O . ASP A 1 184 ? 66.049 -3.357 -110.406 1.00 52.50 184 ASP A O 1
ATOM 1477 N N . ASP A 1 185 ? 67.730 -2.338 -111.456 1.00 48.88 185 ASP A N 1
ATOM 1478 C CA . ASP A 1 185 ? 67.918 -3.421 -112.427 1.00 48.88 185 ASP A CA 1
ATOM 1479 C C . ASP A 1 185 ? 68.969 -4.446 -111.955 1.00 48.88 185 ASP A C 1
ATOM 1481 O O . ASP A 1 185 ? 70.187 -4.216 -112.012 1.00 48.88 185 ASP A O 1
ATOM 1485 N N . ARG A 1 186 ? 68.510 -5.606 -111.468 1.00 47.16 186 ARG A N 1
ATOM 1486 C CA . ARG A 1 186 ? 69.376 -6.773 -111.250 1.00 47.16 186 ARG A CA 1
ATOM 1487 C C . ARG A 1 186 ? 69.842 -7.313 -112.604 1.00 47.16 186 ARG A C 1
ATOM 1489 O O . ARG A 1 186 ? 69.158 -8.108 -113.226 1.00 47.16 186 ARG A O 1
ATOM 1496 N N . THR A 1 187 ? 71.074 -6.961 -112.976 1.00 45.09 187 THR A N 1
ATOM 1497 C CA . THR A 1 187 ? 72.009 -7.755 -113.804 1.00 45.09 187 THR A CA 1
ATOM 1498 C C . THR A 1 187 ? 71.430 -8.456 -115.049 1.00 45.09 187 THR A C 1
ATOM 1500 O O . THR A 1 187 ? 70.846 -9.531 -114.962 1.00 45.09 187 THR A O 1
ATOM 1503 N N . ASN A 1 188 ? 71.807 -7.938 -116.226 1.00 45.50 188 ASN A N 1
ATOM 1504 C CA . ASN A 1 188 ? 71.724 -8.571 -117.555 1.00 45.50 188 ASN A CA 1
ATOM 1505 C C . ASN A 1 188 ? 70.358 -8.604 -118.270 1.00 45.50 188 ASN A C 1
ATOM 1507 O O . ASN A 1 188 ? 70.077 -9.550 -119.011 1.00 45.50 188 ASN A O 1
ATOM 1511 N N . CYS A 1 189 ? 69.563 -7.532 -118.209 1.00 44.31 189 CYS A N 1
ATOM 1512 C CA . CYS A 1 189 ? 68.510 -7.341 -119.209 1.00 44.31 189 CYS A CA 1
ATOM 1513 C C . CYS A 1 189 ? 69.123 -6.884 -120.553 1.00 44.31 189 CYS A C 1
ATOM 1515 O O . CYS A 1 189 ? 69.453 -5.719 -120.762 1.00 44.31 189 CYS A O 1
ATOM 1517 N N . THR A 1 190 ? 69.339 -7.832 -121.467 1.00 42.47 190 THR A N 1
ATOM 1518 C CA . THR A 1 190 ? 69.877 -7.612 -122.828 1.00 42.47 190 THR A CA 1
ATOM 1519 C C . THR A 1 190 ? 68.782 -7.425 -123.887 1.00 42.47 190 THR A C 1
ATOM 1521 O O . THR A 1 190 ? 69.058 -7.491 -125.083 1.00 42.47 190 THR A O 1
ATOM 1524 N N . THR A 1 191 ? 67.535 -7.174 -123.479 1.00 46.06 191 THR A N 1
ATOM 1525 C CA . THR A 1 191 ? 66.392 -7.036 -124.393 1.00 46.06 191 THR A CA 1
ATOM 1526 C C . THR A 1 191 ? 65.742 -5.658 -124.277 1.00 46.06 191 THR A C 1
ATOM 1528 O O . THR A 1 191 ? 65.312 -5.237 -123.209 1.00 46.06 191 THR A O 1
ATOM 1531 N N . TYR A 1 192 ? 65.717 -4.950 -125.410 1.00 46.09 192 TYR A N 1
ATOM 1532 C CA . TYR A 1 192 ? 64.993 -3.695 -125.622 1.00 46.09 192 TYR A CA 1
ATOM 1533 C C . TYR A 1 192 ? 63.482 -3.928 -125.481 1.00 46.09 192 TYR A C 1
ATOM 1535 O O . TYR A 1 192 ? 62.955 -4.847 -126.107 1.00 46.09 192 TYR A O 1
ATOM 1543 N N . TYR A 1 193 ? 62.783 -3.067 -124.740 1.00 48.88 193 TYR A N 1
ATOM 1544 C CA . TYR A 1 193 ? 61.320 -2.989 -124.762 1.00 48.88 193 TYR A CA 1
ATOM 1545 C C . TYR A 1 193 ? 60.895 -1.523 -124.914 1.00 48.88 193 TYR A C 1
ATOM 1547 O O . TYR A 1 193 ? 61.286 -0.694 -124.106 1.00 48.88 193 TYR A O 1
ATOM 1555 N N . GLU A 1 194 ? 60.110 -1.220 -125.951 1.00 47.50 194 GLU A N 1
ATOM 1556 C CA . GLU A 1 194 ? 59.663 0.134 -126.345 1.00 47.50 194 GLU A CA 1
ATOM 1557 C C . GLU A 1 194 ? 58.317 0.549 -125.705 1.00 47.50 194 GLU A C 1
ATOM 1559 O O . GLU A 1 194 ? 57.546 1.317 -126.280 1.00 47.50 194 GLU A O 1
ATOM 1564 N N . THR A 1 195 ? 57.970 0.020 -124.527 1.00 52.91 195 THR A N 1
ATOM 1565 C CA . THR A 1 195 ? 56.705 0.358 -123.846 1.00 52.91 195 THR A CA 1
ATOM 1566 C C . THR A 1 195 ? 56.864 0.342 -122.331 1.00 52.91 195 THR A C 1
ATOM 1568 O O . THR A 1 195 ? 57.496 -0.580 -121.814 1.00 52.91 195 THR A O 1
ATOM 1571 N N . LYS A 1 196 ? 56.217 1.295 -121.632 1.00 56.62 196 LYS A N 1
ATOM 1572 C CA . LYS A 1 196 ? 56.076 1.346 -120.160 1.00 56.62 196 LYS A CA 1
ATOM 1573 C C . LYS A 1 196 ? 55.924 -0.058 -119.576 1.00 56.62 196 LYS A C 1
ATOM 1575 O O . LYS A 1 196 ? 54.925 -0.726 -119.844 1.00 56.62 196 LYS A O 1
ATOM 1580 N N . GLN A 1 197 ? 56.898 -0.492 -118.784 1.00 59.81 197 GLN A N 1
ATOM 1581 C CA . GLN A 1 197 ? 56.837 -1.792 -118.128 1.00 59.81 197 GLN A CA 1
ATOM 1582 C C . GLN A 1 197 ? 56.224 -1.628 -116.743 1.00 59.81 197 GLN A C 1
ATOM 1584 O O . GLN A 1 197 ? 56.657 -0.798 -115.943 1.00 59.81 197 GLN A O 1
ATOM 1589 N N . THR A 1 198 ? 55.186 -2.414 -116.473 1.00 63.78 198 THR A N 1
ATOM 1590 C CA . THR A 1 198 ? 54.658 -2.581 -115.122 1.00 63.78 198 THR A CA 1
ATOM 1591 C C . THR A 1 198 ? 55.483 -3.674 -114.455 1.00 63.78 198 THR A C 1
ATOM 1593 O O . THR A 1 198 ? 55.518 -4.797 -114.958 1.00 63.78 198 THR A O 1
ATOM 1596 N N . ARG A 1 199 ? 56.170 -3.341 -113.359 1.00 69.44 199 ARG A N 1
ATOM 1597 C CA . ARG A 1 199 ? 56.927 -4.305 -112.549 1.00 69.44 199 ARG A CA 1
ATOM 1598 C C . ARG A 1 199 ? 56.382 -4.356 -111.137 1.00 69.44 199 ARG A C 1
ATOM 1600 O O . ARG A 1 199 ? 55.831 -3.367 -110.640 1.00 69.44 199 ARG A O 1
ATOM 1607 N N . LEU A 1 200 ? 56.508 -5.525 -110.524 1.00 77.44 200 LEU A N 1
ATOM 1608 C CA . LEU A 1 200 ? 56.235 -5.686 -109.107 1.00 77.44 200 LEU A CA 1
ATOM 1609 C C . LEU A 1 200 ? 57.406 -5.121 -108.305 1.00 77.44 200 LEU A C 1
ATOM 1611 O O . LEU A 1 200 ? 58.568 -5.337 -108.649 1.00 77.44 200 LEU A O 1
ATOM 1615 N N . ALA A 1 201 ? 57.112 -4.429 -107.208 1.00 78.75 201 ALA A N 1
ATOM 1616 C CA . ALA A 1 201 ? 58.142 -3.908 -106.317 1.00 78.75 201 ALA A CA 1
ATOM 1617 C C . ALA A 1 201 ? 59.031 -5.027 -105.731 1.00 78.75 201 ALA A C 1
ATOM 1619 O O . ALA A 1 201 ? 60.208 -4.787 -105.431 1.00 78.75 201 ALA A O 1
ATOM 1620 N N . SER A 1 202 ? 58.505 -6.254 -105.636 1.00 80.19 202 SER A N 1
ATOM 1621 C CA . SER A 1 202 ? 59.254 -7.458 -105.248 1.00 80.19 202 SER A CA 1
ATOM 1622 C C . SER A 1 202 ? 60.407 -7.825 -106.194 1.00 80.19 202 SER A C 1
ATOM 1624 O O . SER A 1 202 ? 61.372 -8.454 -105.754 1.00 80.19 202 SER A O 1
ATOM 1626 N N . GLU A 1 203 ? 60.380 -7.390 -107.462 1.00 74.69 203 GLU A N 1
ATOM 1627 C CA . GLU A 1 203 ? 61.482 -7.606 -108.416 1.00 74.69 203 GLU A CA 1
ATOM 1628 C C . GLU A 1 203 ? 62.741 -6.802 -108.033 1.00 74.69 203 GLU A C 1
ATOM 1630 O O . GLU A 1 203 ? 63.865 -7.243 -108.294 1.00 74.69 203 GLU A O 1
ATOM 1635 N N . CYS A 1 204 ? 62.571 -5.664 -107.348 1.00 70.12 204 CYS A N 1
ATOM 1636 C CA . CYS A 1 204 ? 63.659 -4.753 -106.984 1.00 70.12 204 CYS A CA 1
ATOM 1637 C C . CYS A 1 204 ? 64.123 -4.925 -105.527 1.00 70.12 204 CYS A C 1
ATOM 1639 O O . CYS A 1 204 ? 65.324 -4.878 -105.248 1.00 70.12 204 CYS A O 1
ATOM 1641 N N . ASN A 1 205 ? 63.200 -5.133 -104.579 1.00 73.31 205 ASN A N 1
ATOM 1642 C CA . ASN A 1 205 ? 63.536 -5.357 -103.171 1.00 73.31 205 ASN A CA 1
ATOM 1643 C C . ASN A 1 205 ? 62.680 -6.488 -102.576 1.00 73.31 205 ASN A C 1
ATOM 1645 O O . ASN A 1 205 ? 61.456 -6.364 -102.546 1.00 73.31 205 ASN A O 1
ATOM 1649 N N . PRO A 1 206 ? 63.307 -7.550 -102.031 1.00 79.25 206 PRO A N 1
ATOM 1650 C CA . PRO A 1 206 ? 62.593 -8.715 -101.518 1.00 79.25 206 PRO A CA 1
ATOM 1651 C C . PRO A 1 206 ? 61.689 -8.434 -100.307 1.00 79.25 206 PRO A C 1
ATOM 1653 O O . PRO A 1 206 ? 60.973 -9.336 -99.896 1.00 79.25 206 PRO A O 1
ATOM 1656 N N . ILE A 1 207 ? 61.710 -7.231 -99.715 1.00 83.06 207 ILE A N 1
ATOM 1657 C CA . ILE A 1 207 ? 60.766 -6.862 -98.647 1.00 83.06 207 ILE A CA 1
ATOM 1658 C C . ILE A 1 207 ? 59.329 -6.674 -99.165 1.00 83.06 207 ILE A C 1
ATOM 1660 O O . ILE A 1 207 ? 58.374 -6.870 -98.411 1.00 83.06 207 ILE A O 1
ATOM 1664 N N . TYR A 1 208 ? 59.167 -6.303 -100.439 1.00 80.12 208 TYR A N 1
ATOM 1665 C CA . TYR A 1 208 ? 57.861 -6.201 -101.088 1.00 80.12 208 TYR A CA 1
ATOM 1666 C C . TYR A 1 208 ? 57.382 -7.590 -101.508 1.00 80.12 208 TYR A C 1
ATOM 1668 O O . TYR A 1 208 ? 58.169 -8.406 -101.981 1.00 80.12 208 TYR A O 1
ATOM 1676 N N . GLY A 1 209 ? 56.098 -7.875 -101.296 1.00 79.38 209 GLY A N 1
ATOM 1677 C CA . GLY A 1 209 ? 55.505 -9.188 -101.573 1.00 79.38 209 GLY A CA 1
ATOM 1678 C C . GLY A 1 209 ? 55.871 -10.281 -100.566 1.00 79.38 209 GLY A C 1
ATOM 1679 O O . GLY A 1 209 ? 55.320 -11.375 -100.637 1.00 79.38 209 GLY A O 1
ATOM 1680 N N . ALA A 1 210 ? 56.737 -9.988 -99.589 1.00 81.62 210 ALA A N 1
ATOM 1681 C CA . ALA A 1 210 ? 57.072 -10.906 -98.499 1.00 81.62 210 ALA A CA 1
ATOM 1682 C C . ALA A 1 210 ? 55.959 -11.037 -97.440 1.00 81.62 210 ALA A C 1
ATOM 1684 O O . ALA A 1 210 ? 56.002 -11.952 -96.621 1.00 81.62 210 ALA A O 1
ATOM 1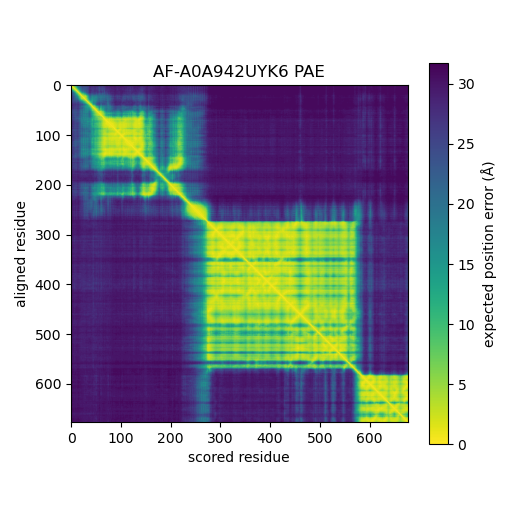685 N N . SER A 1 211 ? 54.969 -10.137 -97.441 1.00 79.06 211 SER A N 1
ATOM 1686 C CA . SER A 1 211 ? 53.758 -10.231 -96.618 1.00 79.06 211 SER A CA 1
ATOM 1687 C C . SER A 1 211 ? 52.572 -9.584 -97.335 1.00 79.06 211 SER A C 1
ATOM 1689 O O . SER A 1 211 ? 52.749 -8.628 -98.084 1.00 79.06 211 SER A O 1
ATOM 1691 N N . GLU A 1 212 ? 51.356 -10.071 -97.082 1.00 81.69 212 GLU A N 1
ATOM 1692 C CA . GLU A 1 212 ? 50.109 -9.468 -97.582 1.00 81.69 212 GLU A CA 1
ATOM 1693 C C . GLU A 1 212 ? 49.702 -8.199 -96.806 1.00 81.69 212 GLU A C 1
ATOM 1695 O O . GLU A 1 212 ? 48.772 -7.497 -97.200 1.00 81.69 212 GLU A O 1
ATOM 1700 N N . SER A 1 213 ? 50.393 -7.876 -95.706 1.00 80.31 213 SER A N 1
ATOM 1701 C CA . SER A 1 213 ? 50.144 -6.692 -94.872 1.00 80.31 213 SER A CA 1
ATOM 1702 C C . SER A 1 213 ? 51.457 -6.030 -94.444 1.00 80.31 213 SER A C 1
ATOM 1704 O O . SER A 1 213 ? 52.532 -6.603 -94.612 1.00 80.31 213 SER A O 1
ATOM 1706 N N . VAL A 1 214 ? 51.395 -4.802 -93.912 1.00 78.25 214 VAL A N 1
ATOM 1707 C CA . VAL A 1 214 ? 52.585 -4.157 -93.336 1.00 78.25 214 VAL A CA 1
ATOM 1708 C C . VAL A 1 214 ? 52.933 -4.886 -92.043 1.00 78.25 214 VAL A C 1
ATOM 1710 O O . VAL A 1 214 ? 52.250 -4.732 -91.033 1.00 78.25 214 VAL A O 1
ATOM 1713 N N . GLN A 1 215 ? 53.997 -5.681 -92.087 1.00 77.31 215 GLN A N 1
ATOM 1714 C CA . GLN A 1 215 ? 54.435 -6.527 -90.990 1.00 77.31 215 GLN A CA 1
ATOM 1715 C C . GLN A 1 215 ? 55.869 -6.159 -90.584 1.00 77.31 215 GLN A C 1
ATOM 1717 O O . GLN A 1 215 ? 56.802 -6.398 -91.355 1.00 77.31 215 GLN A O 1
ATOM 1722 N N . PRO A 1 216 ? 56.089 -5.605 -89.379 1.00 77.81 216 PRO A N 1
ATOM 1723 C CA . PRO A 1 216 ? 57.427 -5.505 -88.809 1.00 77.81 216 PRO A CA 1
ATOM 1724 C C . PRO A 1 216 ? 57.948 -6.893 -88.382 1.00 77.81 216 PRO A C 1
ATOM 1726 O O . PRO A 1 216 ? 57.167 -7.848 -88.300 1.00 77.81 216 PRO A O 1
ATOM 1729 N N . PRO A 1 217 ? 59.251 -7.026 -88.064 1.00 77.94 217 PRO A N 1
ATOM 1730 C CA . PRO A 1 217 ? 59.790 -8.249 -87.473 1.00 77.94 217 PRO A CA 1
ATOM 1731 C C . PRO A 1 217 ? 58.957 -8.658 -86.252 1.00 77.94 217 PRO A C 1
ATOM 1733 O O . PRO A 1 217 ? 58.778 -7.867 -85.321 1.00 77.94 217 PRO A O 1
ATOM 1736 N N . SER A 1 218 ? 58.421 -9.876 -86.272 1.00 75.19 218 SER A N 1
ATOM 1737 C CA . SER A 1 218 ? 57.549 -10.374 -85.206 1.00 75.19 218 SER A CA 1
ATOM 1738 C C . SER A 1 218 ? 57.863 -11.820 -84.832 1.00 75.19 218 SER A C 1
ATOM 1740 O O . SER A 1 218 ? 58.517 -12.552 -85.578 1.00 75.19 218 SER A O 1
ATOM 1742 N N . SER A 1 219 ? 57.440 -12.210 -83.631 1.00 74.19 219 SER A N 1
ATOM 1743 C CA . SER A 1 219 ? 57.553 -13.573 -83.112 1.00 74.19 219 SER A CA 1
ATOM 1744 C C . SER A 1 219 ? 56.165 -14.125 -82.814 1.00 74.19 219 SER A C 1
ATOM 1746 O O . SER A 1 219 ? 55.339 -13.443 -82.197 1.00 74.19 219 SER A O 1
ATOM 1748 N N . ASN A 1 220 ? 55.916 -15.360 -83.244 1.00 73.50 220 ASN A N 1
ATOM 1749 C CA . ASN A 1 220 ? 54.661 -16.058 -82.990 1.00 73.50 220 ASN A CA 1
ATOM 1750 C C . ASN A 1 220 ? 54.552 -16.475 -81.516 1.00 73.50 220 ASN A C 1
ATOM 1752 O O . ASN A 1 220 ? 55.456 -17.107 -80.975 1.00 73.50 220 ASN A O 1
ATOM 1756 N N . LYS A 1 221 ? 53.438 -16.168 -80.856 1.00 67.69 221 LYS A N 1
ATOM 1757 C CA . LYS A 1 221 ? 53.181 -16.473 -79.441 1.00 67.69 221 LYS A CA 1
ATOM 1758 C C . LYS A 1 221 ? 51.817 -17.148 -79.282 1.00 67.69 221 LYS A C 1
ATOM 1760 O O . LYS A 1 221 ? 50.896 -16.877 -80.046 1.00 67.69 221 LYS A O 1
ATOM 1765 N N . LEU A 1 222 ? 51.671 -18.014 -78.281 1.00 53.78 222 LEU A N 1
ATOM 1766 C CA . LEU A 1 222 ? 50.363 -18.539 -77.875 1.00 53.78 222 LEU A CA 1
ATOM 1767 C C . LEU A 1 222 ? 49.667 -17.516 -76.974 1.00 53.78 222 LEU A C 1
ATOM 1769 O O . LEU A 1 222 ? 50.222 -17.130 -75.945 1.00 53.78 222 LEU A O 1
ATOM 1773 N N . LEU A 1 223 ? 48.449 -17.112 -77.339 1.00 47.19 223 LEU A N 1
ATOM 1774 C CA . LEU A 1 223 ? 47.565 -16.342 -76.465 1.00 47.19 223 LEU A CA 1
ATOM 1775 C C . LEU A 1 223 ? 46.633 -17.314 -75.737 1.00 47.19 223 LEU A C 1
ATOM 1777 O O . LEU A 1 223 ? 45.773 -17.931 -76.362 1.00 47.19 223 LEU A O 1
ATOM 1781 N N . TYR A 1 224 ? 46.812 -17.468 -74.427 1.00 39.50 224 TYR A N 1
ATOM 1782 C CA . TYR A 1 224 ? 45.892 -18.239 -73.594 1.00 39.50 224 TYR A CA 1
ATOM 1783 C C . TYR A 1 224 ? 44.805 -17.315 -73.038 1.00 39.50 224 TYR A C 1
ATOM 1785 O O . TYR A 1 224 ? 45.091 -16.450 -72.216 1.00 39.50 224 TYR A O 1
ATOM 1793 N N . TYR A 1 225 ? 43.553 -17.544 -73.438 1.00 35.19 225 TYR A N 1
ATOM 1794 C CA . TYR A 1 225 ? 42.386 -17.123 -72.664 1.00 35.19 225 TYR A CA 1
ATOM 1795 C C . TYR A 1 225 ? 41.743 -18.369 -72.059 1.00 35.19 225 TYR A C 1
ATOM 1797 O O . TYR A 1 225 ? 41.222 -19.214 -72.787 1.00 35.19 225 TYR A O 1
ATOM 1805 N N . LYS A 1 226 ? 41.739 -18.481 -70.729 1.00 33.62 226 LYS A N 1
ATOM 1806 C CA . LYS A 1 226 ? 40.754 -19.319 -70.041 1.00 33.62 226 LYS A CA 1
ATOM 1807 C C . LYS A 1 226 ? 39.492 -18.472 -69.910 1.00 33.62 226 LYS A C 1
ATOM 1809 O O . LYS A 1 226 ? 39.414 -17.606 -69.045 1.00 33.62 226 LYS A O 1
ATOM 1814 N N . VAL A 1 227 ? 38.528 -18.678 -70.802 1.00 33.31 227 VAL A N 1
ATOM 1815 C CA . VAL A 1 227 ? 37.167 -18.171 -70.586 1.00 33.31 227 VAL A CA 1
ATOM 1816 C C . VAL A 1 227 ? 36.607 -18.990 -69.429 1.00 33.31 227 VAL A C 1
ATOM 1818 O O . VAL A 1 227 ? 36.566 -20.214 -69.516 1.00 33.31 227 VAL A O 1
ATOM 1821 N N . GLY A 1 228 ? 36.319 -18.332 -68.307 1.00 35.62 228 GLY A N 1
ATOM 1822 C CA . GLY A 1 228 ? 35.948 -19.008 -67.071 1.00 35.62 228 GLY A CA 1
ATOM 1823 C C . GLY A 1 228 ? 34.714 -19.885 -67.256 1.00 35.62 228 GLY A C 1
ATOM 1824 O O . GLY A 1 228 ? 33.655 -19.389 -67.637 1.00 35.62 228 GLY A O 1
ATOM 1825 N N . ASP A 1 229 ? 34.832 -21.167 -66.918 1.00 38.69 229 ASP A N 1
ATOM 1826 C CA . ASP A 1 229 ? 33.665 -21.894 -66.441 1.00 38.69 229 ASP A CA 1
ATOM 1827 C C . ASP A 1 229 ? 33.187 -21.175 -65.180 1.00 38.69 229 ASP A C 1
ATOM 1829 O O . ASP A 1 229 ? 33.983 -20.852 -64.292 1.00 38.69 229 ASP A O 1
ATOM 1833 N N . THR A 1 230 ? 31.891 -20.875 -65.111 1.00 42.50 230 THR A N 1
ATOM 1834 C CA . THR A 1 230 ? 31.285 -20.371 -63.880 1.00 42.50 230 THR A CA 1
ATOM 1835 C C . THR A 1 230 ? 31.406 -21.478 -62.839 1.00 42.50 230 THR A C 1
ATOM 1837 O O . THR A 1 230 ? 30.615 -22.419 -62.834 1.00 42.50 230 THR A O 1
ATOM 1840 N N . VAL A 1 231 ? 32.416 -21.399 -61.973 1.00 46.19 231 VAL A N 1
ATOM 1841 C CA . VAL A 1 231 ? 32.471 -22.231 -60.775 1.00 46.19 231 VAL A CA 1
ATOM 1842 C C . VAL A 1 231 ? 31.372 -21.708 -59.861 1.00 46.19 231 VAL A C 1
ATOM 1844 O O . VAL A 1 231 ? 31.570 -20.769 -59.094 1.00 46.19 231 VAL A O 1
ATOM 1847 N N . ILE A 1 232 ? 30.177 -22.286 -59.966 1.00 46.75 232 ILE A N 1
ATOM 1848 C CA . ILE A 1 232 ? 29.256 -22.269 -58.837 1.00 46.75 232 ILE A CA 1
ATOM 1849 C C . ILE A 1 232 ? 29.930 -23.177 -57.812 1.00 46.75 232 ILE A C 1
ATOM 1851 O O . ILE A 1 232 ? 29.772 -24.394 -57.868 1.00 46.75 232 ILE A O 1
ATOM 1855 N N . ASN A 1 233 ? 30.739 -22.606 -56.918 1.00 46.44 233 ASN A N 1
ATOM 1856 C CA . ASN A 1 233 ? 31.156 -23.296 -55.702 1.00 46.44 233 ASN A CA 1
ATOM 1857 C C . ASN A 1 233 ? 29.894 -23.436 -54.842 1.00 46.44 233 ASN A C 1
ATOM 1859 O O . ASN A 1 233 ? 29.652 -22.640 -53.937 1.00 46.44 233 ASN A O 1
ATOM 1863 N N . SER A 1 234 ? 29.036 -24.401 -55.192 1.00 51.38 234 SER A N 1
ATOM 1864 C CA . SER A 1 234 ? 27.802 -24.699 -54.466 1.00 51.38 234 SER A CA 1
ATOM 1865 C C . SER A 1 234 ? 28.107 -24.955 -53.002 1.00 51.38 234 SER A C 1
ATOM 1867 O O . SER A 1 234 ? 27.350 -24.524 -52.146 1.00 51.38 234 SER A O 1
ATOM 1869 N N . ASP A 1 235 ? 29.248 -25.576 -52.720 1.00 48.44 235 ASP A N 1
ATOM 1870 C CA . ASP A 1 235 ? 29.593 -26.029 -51.381 1.00 48.44 235 ASP A CA 1
ATOM 1871 C C . ASP A 1 235 ? 30.060 -24.863 -50.499 1.00 48.44 235 ASP A C 1
ATOM 1873 O O . ASP A 1 235 ? 29.580 -24.737 -49.379 1.00 48.44 235 ASP A O 1
ATOM 1877 N N . SER A 1 236 ? 30.887 -23.942 -51.011 1.00 50.12 236 SER A N 1
ATOM 1878 C CA . SER A 1 236 ? 31.271 -22.729 -50.265 1.00 50.12 236 SER A CA 1
ATOM 1879 C C . SER A 1 236 ? 30.087 -21.778 -50.073 1.00 50.12 236 SER A C 1
ATOM 1881 O O . SER A 1 236 ? 29.873 -21.291 -48.972 1.00 50.12 236 SER A O 1
ATOM 1883 N N . ALA A 1 237 ? 29.252 -21.581 -51.101 1.00 47.62 237 ALA A N 1
ATOM 1884 C CA . ALA A 1 237 ? 28.064 -20.732 -50.984 1.00 47.62 237 ALA A CA 1
ATOM 1885 C C . ALA A 1 237 ? 26.993 -21.324 -50.043 1.00 47.62 237 ALA A C 1
ATOM 1887 O O . ALA A 1 237 ? 26.267 -20.575 -49.389 1.00 47.62 237 ALA A O 1
ATOM 1888 N N . LEU A 1 238 ? 26.878 -22.658 -49.964 1.00 54.25 238 LEU A N 1
ATOM 1889 C CA . LEU A 1 238 ? 26.000 -23.343 -49.008 1.00 54.25 238 LEU A CA 1
ATOM 1890 C C . LEU A 1 238 ? 26.538 -23.251 -47.575 1.00 54.25 238 LEU A C 1
ATOM 1892 O O . LEU A 1 238 ? 25.734 -23.062 -46.665 1.00 54.25 238 LEU A O 1
ATOM 1896 N N . ILE A 1 239 ? 27.855 -23.355 -47.377 1.00 58.19 239 ILE A N 1
ATOM 1897 C CA . ILE A 1 239 ? 28.498 -23.199 -46.062 1.00 58.19 239 ILE A CA 1
ATOM 1898 C C . ILE A 1 239 ? 28.334 -21.759 -45.560 1.00 58.19 239 ILE A C 1
ATOM 1900 O O . ILE A 1 239 ? 27.828 -21.566 -44.458 1.00 58.19 239 ILE A O 1
ATOM 1904 N N . ASP A 1 240 ? 28.612 -20.757 -46.398 1.00 57.94 240 ASP A N 1
ATOM 1905 C CA . ASP A 1 240 ? 28.468 -19.340 -46.033 1.00 57.94 240 ASP A CA 1
ATOM 1906 C C . ASP A 1 240 ? 27.011 -18.981 -45.696 1.00 57.94 240 ASP A C 1
ATOM 1908 O O . ASP A 1 240 ? 26.734 -18.232 -44.758 1.00 57.94 240 ASP A O 1
ATOM 1912 N N . ALA A 1 241 ? 26.042 -19.543 -46.429 1.00 62.34 241 ALA A N 1
ATOM 1913 C CA . ALA A 1 241 ? 24.626 -19.351 -46.130 1.00 62.34 241 ALA A CA 1
ATOM 1914 C C . ALA A 1 241 ? 24.197 -20.059 -44.832 1.00 62.34 241 ALA A C 1
ATOM 1916 O O . ALA A 1 241 ? 23.350 -19.538 -44.108 1.00 62.34 241 ALA A O 1
ATOM 1917 N N . GLN A 1 242 ? 24.757 -21.233 -44.527 1.00 69.88 242 GLN A N 1
ATOM 1918 C CA . GLN A 1 242 ? 24.476 -21.964 -43.289 1.00 69.88 242 GLN A CA 1
ATOM 1919 C C . GLN A 1 242 ? 25.062 -21.260 -42.065 1.00 69.88 242 GLN A C 1
ATOM 1921 O O . GLN A 1 242 ? 24.362 -21.141 -41.061 1.00 69.88 242 GLN A O 1
ATOM 1926 N N . GLU A 1 243 ? 26.290 -20.751 -42.156 1.00 72.25 243 GLU A N 1
ATOM 1927 C CA . GLU A 1 243 ? 26.919 -19.968 -41.089 1.00 72.25 243 GLU A CA 1
ATOM 1928 C C . GLU A 1 243 ? 26.181 -18.645 -40.864 1.00 72.25 243 GLU A C 1
ATOM 1930 O O . GLU A 1 243 ? 25.828 -18.329 -39.730 1.00 72.25 243 GLU A O 1
ATOM 1935 N N . LEU A 1 244 ? 25.806 -17.932 -41.934 1.00 74.75 244 LEU A N 1
ATOM 1936 C CA . LEU A 1 244 ? 25.008 -16.706 -41.829 1.00 74.75 244 LEU A CA 1
ATOM 1937 C C . LEU A 1 244 ? 23.637 -16.953 -41.174 1.00 74.75 244 LEU A C 1
ATOM 1939 O O . LEU A 1 244 ? 23.161 -16.130 -40.388 1.00 74.75 244 LEU A O 1
ATOM 1943 N N . LEU A 1 245 ? 22.985 -18.076 -41.494 1.00 82.06 245 LEU A N 1
ATOM 1944 C CA . LEU A 1 245 ? 21.717 -18.461 -40.871 1.00 82.06 245 LEU A CA 1
ATOM 1945 C C . LEU A 1 245 ? 21.905 -18.860 -39.404 1.00 82.06 245 LEU A C 1
ATOM 1947 O O . LEU A 1 245 ? 21.095 -18.454 -38.573 1.00 82.06 245 LEU A O 1
ATOM 1951 N N . ALA A 1 246 ? 22.957 -19.612 -39.071 1.00 80.56 246 ALA A N 1
ATOM 1952 C CA . ALA A 1 246 ? 23.271 -20.001 -37.697 1.00 80.56 246 ALA A CA 1
ATOM 1953 C C . ALA A 1 246 ? 23.576 -18.777 -36.820 1.00 80.56 246 ALA A C 1
ATOM 1955 O O . ALA A 1 246 ? 22.996 -18.638 -35.744 1.00 80.56 246 ALA A O 1
ATOM 1956 N N . ASP A 1 247 ? 24.388 -17.841 -37.312 1.00 79.62 247 ASP A N 1
ATOM 1957 C CA . ASP A 1 247 ? 24.669 -16.574 -36.634 1.00 79.62 247 ASP A CA 1
ATOM 1958 C C . ASP A 1 247 ? 23.409 -15.718 -36.484 1.00 79.62 247 ASP A C 1
ATOM 1960 O O . ASP A 1 247 ? 23.179 -15.119 -35.431 1.00 79.62 247 ASP A O 1
ATOM 1964 N N . GLY A 1 248 ? 22.555 -15.688 -37.511 1.00 84.19 248 GLY A N 1
ATOM 1965 C CA . GLY A 1 248 ? 21.258 -15.020 -37.452 1.00 84.19 248 GLY A CA 1
ATOM 1966 C C . GLY A 1 248 ? 20.340 -15.612 -36.380 1.00 84.19 248 GLY A C 1
ATOM 1967 O O . GLY A 1 248 ? 19.720 -14.860 -35.626 1.00 84.19 248 GLY A O 1
ATOM 1968 N N . PHE A 1 249 ? 20.275 -16.943 -36.269 1.00 89.00 249 PHE A N 1
ATOM 1969 C CA . PHE A 1 249 ? 19.480 -17.619 -35.242 1.00 89.00 249 PHE A CA 1
ATOM 1970 C C . PHE A 1 249 ? 20.042 -17.404 -33.835 1.00 89.00 249 PHE A C 1
ATOM 1972 O O . PHE A 1 249 ? 19.265 -17.061 -32.947 1.00 89.00 249 PHE A O 1
ATOM 1979 N N . ASN A 1 250 ? 21.362 -17.486 -33.650 1.00 87.62 250 ASN A N 1
ATOM 1980 C CA . ASN A 1 250 ? 22.012 -17.208 -32.365 1.00 87.62 250 ASN A CA 1
ATOM 1981 C C . ASN A 1 250 ? 21.746 -15.765 -31.903 1.00 87.62 250 ASN A C 1
ATOM 1983 O O . ASN A 1 250 ? 21.346 -15.533 -30.766 1.00 87.62 250 ASN A O 1
ATOM 1987 N N . GLN A 1 251 ? 21.858 -14.782 -32.803 1.00 88.50 251 GLN A N 1
ATOM 1988 C CA . GLN A 1 251 ? 21.551 -13.383 -32.478 1.00 88.50 251 GLN A CA 1
ATOM 1989 C C . GLN A 1 251 ? 20.076 -13.154 -32.120 1.00 88.50 251 GLN A C 1
ATOM 1991 O O . GLN A 1 251 ? 19.764 -12.274 -31.313 1.00 88.50 251 GLN A O 1
ATOM 1996 N N . ILE A 1 252 ? 19.155 -13.889 -32.751 1.00 90.50 252 ILE A N 1
ATOM 1997 C CA . ILE A 1 252 ? 17.728 -13.841 -32.418 1.00 90.50 252 ILE A CA 1
ATOM 1998 C C . ILE A 1 252 ? 17.492 -14.460 -31.040 1.00 90.50 252 ILE A C 1
ATOM 2000 O O . ILE A 1 252 ? 16.794 -13.854 -30.230 1.00 90.50 252 ILE A O 1
ATOM 2004 N N . GLU A 1 253 ? 18.088 -15.616 -30.757 1.00 92.31 253 GLU A N 1
ATOM 2005 C CA . GLU A 1 253 ? 17.973 -16.308 -29.473 1.00 92.31 253 GLU A CA 1
ATOM 2006 C C . GLU A 1 253 ? 18.530 -15.463 -28.318 1.00 92.31 253 GLU A C 1
ATOM 2008 O O . GLU A 1 253 ? 17.828 -15.251 -27.330 1.00 92.31 253 GLU A O 1
ATOM 2013 N N . ASP A 1 254 ? 19.709 -14.856 -28.478 1.00 89.06 254 ASP A N 1
ATOM 2014 C CA . ASP A 1 254 ? 20.301 -13.956 -27.480 1.00 89.06 254 ASP A CA 1
ATOM 2015 C C . ASP A 1 254 ? 19.414 -12.736 -27.198 1.00 89.06 254 ASP A C 1
ATOM 2017 O O . ASP A 1 254 ? 19.204 -12.350 -26.042 1.00 89.06 254 ASP A O 1
ATOM 2021 N N . LYS A 1 255 ? 18.842 -12.128 -28.247 1.00 86.19 255 LYS A N 1
ATOM 2022 C CA . LYS A 1 255 ? 17.915 -10.994 -28.104 1.00 86.19 255 LYS A CA 1
ATOM 2023 C C . LYS A 1 255 ? 16.607 -11.405 -27.433 1.00 86.19 255 LYS A C 1
ATOM 2025 O O . LYS A 1 255 ? 16.084 -10.636 -26.627 1.00 86.19 255 LYS A O 1
ATOM 2030 N N . ILE A 1 256 ? 16.082 -12.589 -27.752 1.00 88.88 256 ILE A N 1
ATOM 2031 C CA . ILE A 1 256 ? 14.882 -13.140 -27.114 1.00 88.88 256 ILE A CA 1
ATOM 2032 C C . ILE A 1 256 ? 15.156 -13.399 -25.632 1.00 88.88 256 ILE A C 1
ATOM 2034 O O . ILE A 1 256 ? 14.387 -12.923 -24.801 1.00 88.88 256 ILE A O 1
ATOM 2038 N N . ASN A 1 257 ? 16.257 -14.068 -25.291 1.00 86.19 257 ASN A N 1
ATOM 2039 C CA . ASN A 1 257 ? 16.623 -14.368 -23.907 1.00 86.19 257 ASN A CA 1
ATOM 2040 C C . ASN A 1 257 ? 16.845 -13.083 -23.098 1.00 86.19 257 ASN A C 1
ATOM 2042 O O . ASN A 1 257 ? 16.240 -12.916 -22.042 1.00 86.19 257 ASN A O 1
ATOM 2046 N N . THR A 1 258 ? 17.574 -12.109 -23.651 1.00 85.00 258 THR A N 1
ATOM 2047 C CA . THR A 1 258 ? 17.742 -10.777 -23.040 1.00 85.00 258 THR A CA 1
ATOM 2048 C C . THR A 1 258 ? 16.396 -10.071 -22.824 1.00 85.00 258 THR A C 1
ATOM 2050 O O . THR A 1 258 ? 16.167 -9.439 -21.789 1.00 85.00 258 THR A O 1
ATOM 2053 N N . GLY A 1 259 ? 15.479 -10.170 -23.793 1.00 80.56 259 GLY A N 1
ATOM 2054 C CA . GLY A 1 259 ? 14.133 -9.604 -23.704 1.00 80.56 259 GLY A CA 1
ATOM 2055 C C . GLY A 1 259 ? 13.267 -10.283 -22.640 1.00 80.56 259 GLY A C 1
ATOM 2056 O O . GLY A 1 259 ? 12.597 -9.594 -21.871 1.00 80.56 259 GLY A O 1
ATOM 2057 N N . ILE A 1 260 ? 13.310 -11.615 -22.555 1.00 82.44 260 ILE A N 1
ATOM 2058 C CA . ILE A 1 260 ? 12.605 -12.410 -21.541 1.00 82.44 260 ILE A CA 1
ATOM 2059 C C . ILE A 1 260 ? 13.153 -12.106 -20.144 1.00 82.44 260 ILE A C 1
ATOM 2061 O O . ILE A 1 260 ? 12.365 -11.878 -19.230 1.00 82.44 260 ILE A O 1
ATOM 2065 N N . GLU A 1 261 ? 14.474 -12.033 -19.970 1.00 72.06 261 GLU A N 1
ATOM 2066 C CA . GLU A 1 261 ? 15.102 -11.638 -18.704 1.00 72.06 261 GLU A CA 1
ATOM 2067 C C . GLU A 1 261 ? 14.705 -10.216 -18.303 1.00 72.06 261 GLU A C 1
ATOM 2069 O O . GLU A 1 261 ? 14.303 -9.981 -17.166 1.00 72.06 261 GLU A O 1
ATOM 2074 N N . SER A 1 262 ? 14.723 -9.273 -19.249 1.00 67.94 262 SER A N 1
ATOM 2075 C CA . SER A 1 262 ? 14.283 -7.894 -19.010 1.00 67.94 262 SER A CA 1
ATOM 2076 C C . SER A 1 262 ? 12.808 -7.822 -18.604 1.00 67.94 262 SER A C 1
ATOM 2078 O O . SER A 1 262 ? 12.457 -7.076 -17.689 1.00 67.94 262 SER A O 1
ATOM 2080 N N . LEU A 1 263 ? 11.941 -8.615 -19.239 1.00 73.38 263 LEU A N 1
ATOM 2081 C CA . LEU A 1 263 ? 10.513 -8.674 -18.926 1.00 73.38 263 LEU A CA 1
ATOM 2082 C C . LEU A 1 263 ? 10.247 -9.366 -17.582 1.00 73.38 263 LEU A C 1
ATOM 2084 O O . LEU A 1 263 ? 9.401 -8.910 -16.818 1.00 73.38 263 LEU A O 1
ATOM 2088 N N . SER A 1 264 ? 10.995 -10.422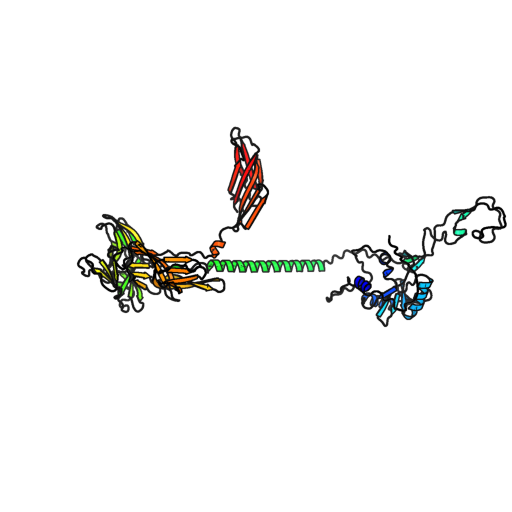 -17.264 1.00 59.28 264 SER A N 1
ATOM 2089 C CA . SER A 1 264 ? 10.964 -11.107 -15.969 1.00 59.28 264 SER A CA 1
ATOM 2090 C C . SER A 1 264 ? 11.413 -10.174 -14.840 1.00 59.28 264 SER A C 1
ATOM 2092 O O . SER A 1 264 ? 10.724 -10.046 -13.826 1.00 59.28 264 SER A O 1
ATOM 2094 N N . ASN A 1 265 ? 12.502 -9.430 -15.052 1.00 53.06 265 ASN A N 1
ATOM 2095 C CA . ASN A 1 265 ? 13.003 -8.420 -14.122 1.00 53.06 265 ASN A CA 1
ATOM 2096 C C . ASN A 1 265 ? 11.991 -7.281 -13.939 1.00 53.06 265 ASN A C 1
ATOM 2098 O O . ASN A 1 265 ? 11.715 -6.885 -12.809 1.00 53.06 265 ASN A O 1
ATOM 2102 N N . ALA A 1 266 ? 11.368 -6.801 -15.020 1.00 53.91 266 ALA A N 1
ATOM 2103 C CA . ALA A 1 266 ? 10.305 -5.800 -14.950 1.00 53.91 266 ALA A CA 1
ATOM 2104 C C . ALA A 1 266 ? 9.062 -6.323 -14.209 1.00 53.91 266 ALA A C 1
ATOM 2106 O O . ALA A 1 266 ? 8.521 -5.630 -13.353 1.00 53.91 266 ALA A O 1
ATOM 2107 N N . SER A 1 267 ? 8.632 -7.558 -14.479 1.00 48.34 267 SER A N 1
ATOM 2108 C CA . SER A 1 267 ? 7.507 -8.211 -13.795 1.00 48.34 267 SER A CA 1
ATOM 2109 C C . SER A 1 267 ? 7.786 -8.415 -12.302 1.00 48.34 267 SER A C 1
ATOM 2111 O O . SER A 1 267 ? 6.913 -8.198 -11.463 1.00 48.34 267 SER A O 1
ATOM 2113 N N . THR A 1 268 ? 9.015 -8.782 -11.946 1.00 44.53 268 THR A N 1
ATOM 2114 C CA . THR A 1 268 ? 9.447 -8.964 -10.552 1.00 44.53 268 THR A CA 1
ATOM 2115 C C . THR A 1 268 ? 9.526 -7.619 -9.827 1.00 44.53 268 THR A C 1
ATOM 2117 O O . THR A 1 268 ? 8.987 -7.469 -8.731 1.00 44.53 268 THR A O 1
ATOM 2120 N N . ALA A 1 269 ? 10.072 -6.590 -10.482 1.00 47.94 269 ALA A N 1
ATOM 2121 C CA . ALA A 1 269 ? 10.091 -5.222 -9.966 1.00 47.94 269 ALA A CA 1
ATOM 2122 C C . ALA A 1 269 ? 8.671 -4.670 -9.733 1.00 47.94 269 ALA A C 1
ATOM 2124 O O . ALA A 1 269 ? 8.399 -4.062 -8.694 1.00 47.94 269 ALA A O 1
ATOM 2125 N N . LEU A 1 270 ? 7.744 -4.933 -10.660 1.00 49.56 270 LEU A N 1
ATOM 2126 C CA . LEU A 1 270 ? 6.333 -4.552 -10.541 1.00 49.56 270 LEU A CA 1
ATOM 2127 C C . LEU A 1 270 ? 5.597 -5.303 -9.421 1.00 49.56 270 LEU A C 1
ATOM 2129 O O . LEU A 1 270 ? 4.687 -4.738 -8.819 1.00 49.56 270 LEU A O 1
ATOM 2133 N N . THR A 1 271 ? 5.967 -6.554 -9.130 1.00 45.47 271 THR A N 1
ATOM 2134 C CA . THR A 1 271 ? 5.252 -7.395 -8.151 1.00 45.47 271 THR A CA 1
ATOM 2135 C C . THR A 1 271 ? 5.807 -7.319 -6.729 1.00 45.47 271 THR A C 1
ATOM 2137 O O . THR A 1 271 ? 5.067 -7.630 -5.800 1.00 45.47 271 THR A O 1
ATOM 2140 N N . GLN A 1 272 ? 7.056 -6.878 -6.526 1.00 43.66 272 GLN A N 1
ATOM 2141 C CA . GLN A 1 272 ? 7.710 -6.941 -5.208 1.00 43.66 272 GLN A CA 1
ATOM 2142 C C . GLN A 1 272 ? 8.199 -5.595 -4.631 1.00 43.66 272 GLN A C 1
ATOM 2144 O O . GLN A 1 272 ? 8.593 -5.571 -3.471 1.00 43.66 272 GLN A O 1
ATOM 2149 N N . THR A 1 273 ? 8.190 -4.464 -5.363 1.00 47.97 273 THR A N 1
ATOM 2150 C CA . THR A 1 273 ? 9.023 -3.299 -4.949 1.00 47.97 273 THR A CA 1
ATOM 2151 C C . THR A 1 273 ? 8.401 -1.895 -5.031 1.00 47.97 273 THR A C 1
ATOM 2153 O O . THR A 1 273 ? 9.140 -0.921 -5.149 1.00 47.97 273 THR A O 1
ATOM 2156 N N . GLN A 1 274 ? 7.075 -1.729 -4.938 1.00 61.50 274 GLN A N 1
ATOM 2157 C CA . GLN A 1 274 ? 6.453 -0.397 -5.140 1.00 61.50 274 GLN A CA 1
ATOM 2158 C C . GLN A 1 274 ? 5.569 0.147 -4.008 1.00 61.50 274 GLN A C 1
ATOM 2160 O O . GLN A 1 274 ? 4.984 1.212 -4.179 1.00 61.50 274 GLN A O 1
ATOM 2165 N N . ILE A 1 275 ? 5.453 -0.534 -2.866 1.00 69.12 275 ILE A N 1
ATOM 2166 C CA . ILE A 1 275 ? 4.660 -0.045 -1.725 1.00 69.12 275 ILE A CA 1
ATOM 2167 C C . ILE A 1 275 ? 5.510 -0.020 -0.459 1.00 69.12 275 ILE A C 1
ATOM 2169 O O . ILE A 1 275 ? 6.315 -0.914 -0.239 1.00 69.12 275 ILE A O 1
ATOM 2173 N N . THR A 1 276 ? 5.376 1.028 0.342 1.00 79.50 276 THR A N 1
ATOM 2174 C CA . THR A 1 276 ? 6.128 1.288 1.580 1.00 79.50 276 THR A CA 1
ATOM 2175 C C . THR A 1 276 ? 5.357 2.312 2.399 1.00 79.50 276 THR A C 1
ATOM 2177 O O . THR A 1 276 ? 4.471 2.973 1.854 1.00 79.50 276 THR A O 1
ATOM 2180 N N . ASN A 1 277 ? 5.675 2.431 3.689 1.00 83.69 277 ASN A N 1
ATOM 2181 C CA . ASN A 1 277 ? 5.019 3.349 4.610 1.00 83.69 277 ASN A CA 1
ATOM 2182 C C . ASN A 1 277 ? 3.489 3.207 4.553 1.00 83.69 277 ASN A C 1
ATOM 2184 O O . ASN A 1 277 ? 2.744 4.151 4.294 1.00 83.69 277 ASN A O 1
ATOM 2188 N N . CYS A 1 278 ? 3.018 1.975 4.718 1.00 80.81 278 CYS A N 1
ATOM 2189 C CA . CYS A 1 278 ? 1.598 1.684 4.609 1.00 80.81 278 CYS A CA 1
ATOM 2190 C C . CYS A 1 278 ? 1.175 0.546 5.526 1.00 80.81 278 CYS A C 1
ATOM 2192 O O . CYS A 1 278 ? 1.950 -0.360 5.829 1.00 80.81 278 CYS A O 1
ATOM 2194 N N . ILE A 1 279 ? -0.087 0.595 5.936 1.00 83.25 279 ILE A N 1
ATOM 2195 C CA . ILE A 1 279 ? -0.787 -0.537 6.534 1.00 83.25 279 ILE A CA 1
ATOM 2196 C C . ILE A 1 279 ? -1.187 -1.485 5.401 1.00 83.25 279 ILE A C 1
ATOM 2198 O O . ILE A 1 279 ? -1.694 -1.037 4.371 1.00 83.25 279 ILE A O 1
ATOM 2202 N N . THR A 1 280 ? -0.949 -2.780 5.580 1.00 82.12 280 THR A N 1
ATOM 2203 C CA . THR A 1 280 ? -1.264 -3.827 4.596 1.00 82.12 280 THR A CA 1
ATOM 2204 C C . THR A 1 280 ? -2.442 -4.691 5.027 1.00 82.12 280 THR A C 1
ATOM 2206 O O . THR A 1 280 ? -3.147 -5.218 4.169 1.00 82.12 280 THR A O 1
ATOM 2209 N N . GLU A 1 281 ? -2.701 -4.799 6.332 1.00 84.75 281 GLU A N 1
ATOM 2210 C CA . GLU A 1 281 ? -3.805 -5.591 6.874 1.00 84.75 281 GLU A CA 1
ATOM 2211 C C . GLU A 1 281 ? -4.270 -5.031 8.225 1.00 84.75 281 GLU A C 1
ATOM 2213 O O . GLU A 1 281 ? -3.451 -4.647 9.062 1.00 84.75 281 GLU A O 1
ATOM 2218 N N . ILE A 1 282 ? -5.587 -5.006 8.447 1.00 86.06 282 ILE A N 1
ATOM 2219 C CA . ILE A 1 282 ? -6.196 -4.683 9.744 1.00 86.06 282 ILE A CA 1
ATOM 2220 C C . ILE A 1 282 ? -7.168 -5.796 10.163 1.00 86.06 282 ILE A C 1
ATOM 2222 O O . ILE A 1 282 ? -7.963 -6.247 9.329 1.00 86.06 282 ILE A O 1
ATOM 2226 N N . PRO A 1 283 ? -7.160 -6.228 11.437 1.00 87.50 283 PRO A N 1
ATOM 2227 C CA . PRO A 1 283 ? -8.156 -7.160 11.953 1.00 87.50 283 PRO A CA 1
ATOM 2228 C C . PRO A 1 283 ? -9.574 -6.584 11.856 1.00 87.50 283 PRO A C 1
ATOM 2230 O O . PRO A 1 283 ? -9.826 -5.467 12.302 1.00 87.50 283 PRO A O 1
ATOM 2233 N N . GLN A 1 284 ? -10.518 -7.358 11.315 1.00 89.81 284 GLN A N 1
ATOM 2234 C CA . GLN A 1 284 ? -11.944 -7.008 11.270 1.00 89.81 284 GLN A CA 1
ATOM 2235 C C . GLN A 1 284 ? -12.681 -7.729 12.402 1.00 89.81 284 GLN A C 1
ATOM 2237 O O . GLN A 1 284 ? -13.248 -8.801 12.198 1.00 89.81 284 GLN A O 1
ATOM 2242 N N . ARG A 1 285 ? -12.605 -7.180 13.618 1.00 89.56 285 ARG A N 1
ATOM 2243 C CA . ARG A 1 285 ? -13.123 -7.827 14.834 1.00 89.56 285 ARG A CA 1
ATOM 2244 C C . ARG A 1 285 ? -14.533 -7.378 15.190 1.00 89.56 285 ARG A C 1
ATOM 2246 O O . ARG A 1 285 ? -15.344 -8.191 15.617 1.00 89.56 285 ARG A O 1
ATOM 2253 N N . VAL A 1 286 ? -14.829 -6.099 15.010 1.00 93.56 286 VAL A N 1
ATOM 2254 C CA . VAL A 1 286 ? -16.098 -5.472 15.376 1.00 93.56 286 VAL A CA 1
ATOM 2255 C C . VAL A 1 286 ? -16.940 -5.254 14.126 1.00 93.56 286 VAL A C 1
ATOM 2257 O O . VAL A 1 286 ? -16.468 -4.686 13.138 1.00 93.56 286 VAL A O 1
ATOM 2260 N N . ASN A 1 287 ? -18.211 -5.648 14.192 1.00 93.44 287 ASN A N 1
ATOM 2261 C CA . ASN A 1 287 ? -19.215 -5.330 13.189 1.00 93.44 287 ASN A CA 1
ATOM 2262 C C . ASN A 1 287 ? -20.429 -4.678 13.862 1.00 93.44 287 ASN A C 1
ATOM 2264 O O . ASN A 1 287 ? -21.076 -5.280 14.718 1.00 93.44 287 ASN A O 1
ATOM 2268 N N . VAL A 1 288 ? -20.745 -3.446 13.471 1.00 92.50 288 VAL A N 1
ATOM 2269 C CA . VAL A 1 288 ? -21.862 -2.675 14.026 1.00 92.50 288 VAL A CA 1
ATOM 2270 C C . VAL A 1 288 ? -22.805 -2.216 12.920 1.00 92.50 288 VAL A C 1
ATOM 2272 O O . VAL A 1 288 ? -22.382 -1.874 11.818 1.00 92.50 288 VAL A O 1
ATOM 2275 N N . GLY A 1 289 ? -24.099 -2.188 13.224 1.00 90.38 289 GLY A N 1
ATOM 2276 C CA . GLY A 1 289 ? -25.135 -1.650 12.348 1.00 90.38 289 GLY A CA 1
ATOM 2277 C C . GLY A 1 289 ? -26.047 -0.685 13.093 1.00 90.38 289 GLY A C 1
ATOM 2278 O O . GLY A 1 289 ? -26.179 -0.768 14.311 1.00 90.38 289 GLY A O 1
ATOM 2279 N N . ILE A 1 290 ? -26.696 0.212 12.355 1.00 91.88 290 ILE A N 1
ATOM 2280 C CA . ILE A 1 290 ? -27.727 1.105 12.889 1.00 91.88 290 ILE A CA 1
ATOM 2281 C C . ILE A 1 290 ? -29.031 0.847 12.152 1.00 91.88 290 ILE A C 1
ATOM 2283 O O . ILE A 1 290 ? -29.048 0.750 10.924 1.00 91.88 290 ILE A O 1
ATOM 2287 N N . ASN A 1 291 ? -30.128 0.790 12.900 1.00 89.50 291 ASN A N 1
ATOM 2288 C CA . ASN A 1 291 ? -31.472 0.800 12.345 1.00 89.50 291 ASN A CA 1
ATOM 2289 C C . ASN A 1 291 ? -32.382 1.676 13.212 1.00 89.50 291 ASN A C 1
ATOM 2291 O O . ASN A 1 291 ? -32.564 1.386 14.390 1.00 89.50 291 ASN A O 1
ATOM 2295 N N . ASN A 1 292 ? -32.951 2.736 12.630 1.00 85.62 292 ASN A N 1
ATOM 2296 C CA . ASN A 1 292 ? -33.872 3.660 13.306 1.00 85.62 292 ASN A CA 1
ATOM 2297 C C . ASN A 1 292 ? -33.378 4.141 14.686 1.00 85.62 292 ASN A C 1
ATOM 2299 O O . ASN A 1 292 ? -34.126 4.085 15.656 1.00 85.62 292 ASN A O 1
ATOM 2303 N N . GLY A 1 293 ? -32.114 4.568 14.788 1.00 86.12 293 GLY A N 1
ATOM 2304 C CA . GLY A 1 293 ? -31.560 5.075 16.049 1.00 86.12 293 GLY A CA 1
ATOM 2305 C C . GLY A 1 293 ? -30.952 4.034 16.982 1.00 86.12 293 GLY A C 1
ATOM 2306 O O . GLY A 1 293 ? -30.195 4.400 17.884 1.00 86.12 293 GLY A O 1
ATOM 2307 N N . ILE A 1 294 ? -31.255 2.753 16.753 1.00 90.75 294 ILE A N 1
ATOM 2308 C CA . ILE A 1 294 ? -30.765 1.629 17.550 1.00 90.75 294 ILE A CA 1
ATOM 2309 C C . ILE A 1 294 ? -29.450 1.147 16.952 1.00 90.75 294 ILE A C 1
ATOM 2311 O O . ILE A 1 294 ? -29.402 0.727 15.790 1.00 90.75 294 ILE A O 1
ATOM 2315 N N . LEU A 1 295 ? -28.392 1.170 17.759 1.00 94.12 295 LEU A N 1
ATOM 2316 C CA . LEU A 1 295 ? -27.118 0.563 17.397 1.00 94.12 295 LEU A CA 1
ATOM 2317 C C . LEU A 1 295 ? -27.130 -0.914 17.785 1.00 94.12 295 LEU A C 1
ATOM 2319 O O . LEU A 1 295 ? -27.592 -1.287 18.860 1.00 94.12 295 LEU A O 1
ATOM 2323 N N . THR A 1 296 ? -26.627 -1.756 16.888 1.00 95.62 296 THR A N 1
ATOM 2324 C CA . THR A 1 296 ? -26.485 -3.199 17.080 1.00 95.62 296 THR A CA 1
ATOM 2325 C C . THR A 1 296 ? -25.031 -3.601 16.889 1.00 95.62 296 THR A C 1
ATOM 2327 O O . THR A 1 296 ? -24.504 -3.438 15.788 1.00 95.62 296 THR A O 1
ATOM 2330 N N . LEU A 1 297 ? -24.404 -4.169 17.915 1.00 96.94 297 LEU A N 1
ATOM 2331 C CA . LEU A 1 297 ? -23.209 -4.992 17.753 1.00 96.94 297 LEU A CA 1
ATOM 2332 C C . LEU A 1 297 ? -23.653 -6.349 17.217 1.00 96.94 297 LEU A C 1
ATOM 2334 O O . LEU A 1 297 ? -24.484 -7.014 17.831 1.00 96.94 297 LEU A O 1
ATOM 2338 N N . LYS A 1 298 ? -23.142 -6.734 16.050 1.00 96.50 298 LYS A N 1
ATOM 2339 C CA . LYS A 1 298 ? -23.572 -7.950 15.364 1.00 96.50 298 LYS A CA 1
ATOM 2340 C C . LYS A 1 298 ? -22.938 -9.189 15.980 1.00 96.50 298 LYS A C 1
ATOM 2342 O O . LYS A 1 298 ? -21.752 -9.164 16.320 1.00 96.50 298 LYS A O 1
ATOM 2347 N N . ALA A 1 299 ? -23.709 -10.271 16.036 1.00 95.06 299 ALA A N 1
ATOM 2348 C CA . ALA A 1 299 ? -23.225 -11.601 16.373 1.00 95.06 299 ALA A CA 1
ATOM 2349 C C . ALA A 1 299 ? -21.948 -11.947 15.586 1.00 95.06 299 ALA A C 1
ATOM 2351 O O . ALA A 1 299 ? -21.808 -11.630 14.402 1.00 95.06 299 ALA A O 1
ATOM 2352 N N . GLY A 1 300 ? -21.004 -12.597 16.258 1.00 95.06 300 GLY A N 1
ATOM 2353 C CA . GLY A 1 300 ? -19.666 -12.889 15.756 1.00 95.06 300 GLY A CA 1
ATOM 2354 C C . GLY A 1 300 ? -18.627 -11.802 16.041 1.00 95.06 300 GLY A C 1
ATOM 2355 O O . GLY A 1 300 ? -17.440 -12.067 15.851 1.00 95.06 300 GLY A O 1
ATOM 2356 N N . SER A 1 301 ? -19.031 -10.615 16.510 1.00 97.00 301 SER A N 1
ATOM 2357 C CA . SER A 1 301 ? -18.088 -9.545 16.849 1.00 97.00 301 SER A CA 1
ATOM 2358 C C . SER A 1 301 ? -17.232 -9.900 18.064 1.00 97.00 301 SER A C 1
ATOM 2360 O O . SER A 1 301 ? -17.709 -10.510 19.022 1.00 97.00 301 SER A O 1
ATOM 2362 N N . VAL A 1 302 ? -15.978 -9.457 18.036 1.00 98.00 302 VAL A N 1
ATOM 2363 C CA . VAL A 1 302 ? -14.994 -9.607 19.107 1.00 98.00 302 VAL A CA 1
ATOM 2364 C C . VAL A 1 302 ? -14.583 -8.224 19.599 1.00 98.00 302 VAL A C 1
ATOM 2366 O O . VAL A 1 302 ? -14.120 -7.397 18.816 1.00 98.00 302 VAL A O 1
ATOM 2369 N N . VAL A 1 303 ? -14.735 -7.971 20.895 1.00 97.44 303 VAL A N 1
ATOM 2370 C CA . VAL A 1 303 ? -14.348 -6.705 21.536 1.00 97.44 303 VAL A CA 1
ATOM 2371 C C . VAL A 1 303 ? -13.140 -6.913 22.434 1.00 97.44 303 VAL A C 1
ATOM 2373 O O . VAL A 1 303 ? -12.881 -8.023 22.889 1.00 97.44 303 VAL A O 1
ATOM 2376 N N . ILE A 1 304 ? -12.409 -5.840 22.710 1.00 98.19 304 ILE A N 1
ATOM 2377 C CA . ILE A 1 304 ? -11.168 -5.902 23.483 1.00 98.19 304 ILE A CA 1
ATOM 2378 C C . ILE A 1 304 ? -11.430 -5.344 24.880 1.00 98.19 304 ILE A C 1
ATOM 2380 O O . ILE A 1 304 ? -11.939 -4.235 25.007 1.00 98.19 304 ILE A O 1
ATOM 2384 N N . VAL A 1 305 ? -11.085 -6.086 25.930 1.00 98.12 305 VAL A N 1
ATOM 2385 C CA . VAL A 1 305 ? -11.289 -5.696 27.332 1.00 98.12 305 VAL A CA 1
ATOM 2386 C C . VAL A 1 305 ? -9.933 -5.538 28.028 1.00 98.12 305 VAL A C 1
ATOM 2388 O O . VAL A 1 305 ? -9.250 -6.545 28.223 1.00 98.12 305 VAL A O 1
ATOM 2391 N N . PRO A 1 306 ? -9.520 -4.314 28.409 1.00 97.88 306 PRO A N 1
ATOM 2392 C CA . PRO A 1 306 ? -8.329 -4.092 29.221 1.00 97.88 306 PRO A CA 1
ATOM 2393 C C . PRO A 1 306 ? -8.587 -4.590 30.647 1.00 97.88 306 PRO A C 1
ATOM 2395 O O . PRO A 1 306 ? -9.592 -4.230 31.265 1.00 97.88 306 PRO A O 1
ATOM 2398 N N . TYR A 1 307 ? -7.704 -5.450 31.150 1.00 97.00 307 TYR A N 1
ATOM 2399 C CA . TYR A 1 307 ? -7.963 -6.248 32.347 1.00 97.00 307 TYR A CA 1
ATOM 2400 C C . TYR A 1 307 ? -6.757 -6.318 33.286 1.00 97.00 307 TYR A C 1
ATOM 2402 O O . TYR A 1 307 ? -6.352 -7.384 33.743 1.00 97.00 307 TYR A O 1
ATOM 2410 N N . GLY A 1 308 ? -6.164 -5.172 33.604 1.00 96.75 308 GLY A N 1
ATOM 2411 C CA . GLY A 1 308 ? -5.117 -5.125 34.618 1.00 96.75 308 GLY A CA 1
ATOM 2412 C C . GLY A 1 308 ? -3.696 -5.246 34.073 1.00 96.75 308 GLY A C 1
ATOM 2413 O O . GLY A 1 308 ? -3.444 -5.248 32.864 1.00 96.75 308 GLY A O 1
ATOM 2414 N N . THR A 1 309 ? -2.765 -5.354 35.018 1.00 97.12 309 THR A N 1
ATOM 2415 C CA . THR A 1 309 ? -1.311 -5.469 34.810 1.00 97.12 309 THR A CA 1
ATOM 2416 C C . THR A 1 309 ? -0.738 -6.765 35.389 1.00 97.12 309 THR A C 1
ATOM 2418 O O . THR A 1 309 ? 0.458 -6.880 35.636 1.00 97.12 309 THR A O 1
ATOM 2421 N N . SER A 1 310 ? -1.605 -7.734 35.680 1.00 97.00 310 SER A N 1
ATOM 2422 C CA . SER A 1 310 ? -1.223 -9.070 36.144 1.00 97.00 310 SER A CA 1
ATOM 2423 C C . SER A 1 310 ? -1.352 -10.076 35.004 1.00 97.00 310 SER A C 1
ATOM 2425 O O . SER A 1 310 ? -2.122 -9.852 34.072 1.00 97.00 310 SER A O 1
ATOM 2427 N N . GLU A 1 311 ? -0.618 -11.185 35.103 1.00 96.12 311 GLU A N 1
ATOM 2428 C CA . GLU A 1 311 ? -0.702 -12.309 34.163 1.00 96.12 311 GLU A CA 1
ATOM 2429 C C . GLU A 1 311 ? -2.158 -12.813 34.010 1.00 96.12 311 GLU A C 1
ATOM 2431 O O . GLU A 1 311 ? -2.925 -12.733 34.981 1.00 96.12 311 GLU A O 1
ATOM 2436 N N . PRO A 1 312 ? -2.567 -13.313 32.820 1.00 96.56 312 PRO A N 1
ATOM 2437 C CA . PRO A 1 312 ? -3.920 -13.813 32.598 1.00 96.56 312 PRO A CA 1
ATOM 2438 C C . PRO A 1 312 ? -4.370 -14.824 33.659 1.00 96.56 312 PRO A C 1
ATOM 2440 O O . PRO A 1 312 ? -3.790 -15.893 33.815 1.00 96.56 312 PRO A O 1
ATOM 2443 N N . ALA A 1 313 ? -5.441 -14.486 34.378 1.00 94.69 313 ALA A N 1
ATOM 2444 C CA . ALA A 1 313 ? -6.098 -15.388 35.325 1.00 94.69 313 ALA A CA 1
ATOM 2445 C C . ALA A 1 313 ? -7.295 -16.139 34.712 1.00 94.69 313 ALA A C 1
ATOM 2447 O O . ALA A 1 313 ? -7.792 -17.092 35.310 1.00 94.69 313 ALA A O 1
ATOM 2448 N N . LEU A 1 314 ? -7.796 -15.678 33.560 1.00 96.81 314 LEU A N 1
ATOM 2449 C CA . LEU A 1 314 ? -8.896 -16.289 32.821 1.00 96.81 314 LEU A CA 1
ATOM 2450 C C . LEU A 1 314 ? -8.345 -16.914 31.539 1.00 96.81 314 LEU A C 1
ATOM 2452 O O . LEU A 1 314 ? -7.561 -16.293 30.824 1.00 96.81 314 LEU A O 1
ATOM 2456 N N . GLU A 1 315 ? -8.786 -18.132 31.250 1.00 96.94 315 GLU A N 1
ATOM 2457 C CA . GLU A 1 315 ? -8.371 -18.890 30.070 1.00 96.94 315 GLU A CA 1
ATOM 2458 C C . GLU A 1 315 ? -9.283 -18.607 28.867 1.00 96.94 315 GLU A C 1
ATOM 2460 O O . GLU A 1 315 ? -10.421 -18.151 29.013 1.00 96.94 315 GLU A O 1
ATOM 2465 N N . ILE A 1 316 ? -8.806 -18.938 27.665 1.00 98.06 316 ILE A N 1
ATOM 2466 C CA . ILE A 1 316 ? -9.643 -18.959 26.456 1.00 98.06 316 ILE A CA 1
ATOM 2467 C C . ILE A 1 316 ? -10.829 -19.917 26.680 1.00 98.06 316 ILE A C 1
ATOM 2469 O O . ILE A 1 316 ? -10.658 -21.032 27.174 1.00 98.06 316 ILE A O 1
ATOM 2473 N N . GLY A 1 317 ? -12.034 -19.468 26.330 1.00 97.50 317 GLY A N 1
ATOM 2474 C CA . GLY A 1 317 ? -13.308 -20.146 26.580 1.00 97.50 317 GLY A CA 1
ATOM 2475 C C . GLY A 1 317 ? -14.011 -19.724 27.876 1.00 97.50 317 GLY A C 1
ATOM 2476 O O . GLY A 1 317 ? -15.168 -20.085 28.091 1.00 97.50 317 GLY A O 1
ATOM 2477 N N . ALA A 1 318 ? -13.356 -18.958 28.758 1.00 98.06 318 ALA A N 1
ATOM 2478 C CA . ALA A 1 318 ? -14.012 -18.412 29.945 1.00 98.06 318 ALA A CA 1
ATOM 2479 C C . ALA A 1 318 ? -14.947 -17.241 29.590 1.00 98.06 318 ALA A C 1
ATOM 2481 O O . ALA A 1 318 ? -14.752 -16.542 28.596 1.00 98.06 318 ALA A O 1
ATOM 2482 N N . ALA A 1 319 ? -15.962 -17.013 30.428 1.00 96.94 319 ALA A N 1
ATOM 2483 C CA . ALA A 1 319 ? -16.903 -15.914 30.245 1.00 96.94 319 ALA A CA 1
ATOM 2484 C C . ALA A 1 319 ? -16.359 -14.600 30.831 1.00 96.94 319 ALA A C 1
ATOM 2486 O O . ALA A 1 319 ? -15.909 -14.568 31.978 1.00 96.94 319 ALA A O 1
ATOM 2487 N N . LEU A 1 320 ? -16.460 -13.509 30.073 1.00 97.12 320 LEU A N 1
ATOM 2488 C CA . LEU A 1 320 ? -16.134 -12.151 30.514 1.00 97.12 320 LEU A CA 1
ATOM 2489 C C . LEU A 1 320 ? -17.107 -11.169 29.865 1.00 97.12 320 LEU A C 1
ATOM 2491 O O . LEU A 1 320 ? -17.389 -11.282 28.679 1.00 97.12 320 LEU A O 1
ATOM 2495 N N . ASN A 1 321 ? -17.637 -10.218 30.636 1.00 95.12 321 ASN A N 1
ATOM 2496 C CA . ASN A 1 321 ? -18.588 -9.205 30.165 1.00 95.12 321 ASN A CA 1
ATOM 2497 C C . ASN A 1 321 ? -19.750 -9.778 29.330 1.00 95.12 321 ASN A C 1
ATOM 2499 O O . ASN A 1 321 ? -20.161 -9.178 28.348 1.00 95.12 321 ASN A O 1
ATOM 2503 N N . GLY A 1 322 ? -20.271 -10.957 29.684 1.00 93.50 322 GLY A N 1
ATOM 2504 C CA . GLY A 1 322 ? -21.387 -11.594 28.971 1.00 93.50 322 GLY A CA 1
ATOM 2505 C C . GLY A 1 322 ? -21.032 -12.301 27.653 1.00 93.50 322 GLY A C 1
ATOM 2506 O O . GLY A 1 322 ? -21.930 -12.859 27.031 1.00 93.50 322 GLY A O 1
ATOM 2507 N N . GLY A 1 323 ? -19.761 -12.316 27.239 1.00 96.75 323 GLY A N 1
ATOM 2508 C CA . GLY A 1 323 ? -19.274 -13.066 26.075 1.00 96.75 323 GLY A CA 1
ATOM 2509 C C . GLY A 1 323 ? -18.202 -14.099 26.435 1.00 96.75 323 GLY A C 1
ATOM 2510 O O . GLY A 1 323 ? -17.879 -14.291 27.607 1.00 96.75 323 GLY A O 1
ATOM 2511 N N . GLU A 1 324 ? -17.640 -14.757 25.421 1.00 98.19 324 GLU A N 1
ATOM 2512 C CA . GLU A 1 324 ? -16.598 -15.787 25.557 1.00 98.19 324 GLU A CA 1
ATOM 2513 C C . GLU A 1 324 ? -15.219 -15.230 25.179 1.00 98.19 324 GLU A C 1
ATOM 2515 O O . GLU A 1 324 ? -15.060 -14.606 24.130 1.00 98.19 324 GLU A O 1
ATOM 2520 N N . ILE A 1 325 ? -14.197 -15.466 26.004 1.00 98.62 325 ILE A N 1
ATOM 2521 C CA . ILE A 1 325 ? -12.811 -15.103 25.683 1.00 98.62 325 ILE A CA 1
ATOM 2522 C C . ILE A 1 325 ? -12.300 -16.001 24.550 1.00 98.62 325 ILE A C 1
ATOM 2524 O O . ILE A 1 325 ? -12.212 -17.212 24.712 1.00 98.62 325 ILE A O 1
ATOM 2528 N N . VAL A 1 326 ? -11.903 -15.411 23.422 1.00 98.44 326 VAL A N 1
ATOM 2529 C CA . VAL A 1 326 ? -11.414 -16.132 22.230 1.00 98.44 326 VAL A CA 1
ATOM 2530 C C . VAL A 1 326 ? -9.937 -15.899 21.921 1.00 98.44 326 VAL A C 1
ATOM 2532 O O . VAL A 1 326 ? -9.344 -16.661 21.163 1.00 98.44 326 VAL A O 1
ATOM 2535 N N . ASP A 1 327 ? -9.335 -14.853 22.483 1.00 98.00 327 ASP A N 1
ATOM 2536 C CA . ASP A 1 327 ? -7.903 -14.566 22.365 1.00 98.00 327 ASP A CA 1
ATOM 2537 C C . ASP A 1 327 ? -7.444 -13.746 23.582 1.00 98.00 327 ASP A C 1
ATOM 2539 O O . ASP A 1 327 ? -8.249 -13.116 24.277 1.00 98.00 327 ASP A O 1
ATOM 2543 N N . ILE A 1 328 ? -6.140 -13.754 23.838 1.00 98.00 328 ILE A N 1
ATOM 2544 C CA . ILE A 1 328 ? -5.494 -13.044 24.942 1.00 98.00 328 ILE A CA 1
ATOM 2545 C C . ILE A 1 328 ? -4.294 -12.279 24.375 1.00 98.00 328 ILE A C 1
ATOM 2547 O O . ILE A 1 328 ? -3.535 -12.786 23.544 1.00 98.00 328 ILE A O 1
ATOM 2551 N N . SER A 1 329 ? -4.110 -11.040 24.825 1.00 96.56 329 SER A N 1
ATOM 2552 C CA . SER A 1 329 ? -2.893 -10.268 24.583 1.00 96.56 329 SER A CA 1
ATOM 2553 C C . SER A 1 329 ? -2.294 -9.839 25.911 1.00 96.56 329 SER A C 1
ATOM 2555 O O . SER A 1 329 ? -2.922 -9.112 26.677 1.00 96.56 329 SER A O 1
ATOM 2557 N N . TRP A 1 330 ? -1.066 -10.282 26.152 1.00 95.56 330 TRP A N 1
ATOM 2558 C CA . TRP A 1 330 ? -0.297 -10.013 27.357 1.00 95.56 330 TRP A CA 1
ATOM 2559 C C . TRP A 1 330 ? 1.147 -9.719 26.956 1.00 95.56 330 TRP A C 1
ATOM 2561 O O . TRP A 1 330 ? 1.771 -10.535 26.281 1.00 95.56 330 TRP A O 1
ATOM 2571 N N . ASP A 1 331 ? 1.658 -8.553 27.344 1.00 90.88 331 ASP A N 1
ATOM 2572 C CA . ASP A 1 331 ? 3.018 -8.089 27.033 1.00 90.88 331 ASP A CA 1
ATOM 2573 C C . ASP A 1 331 ? 3.919 -8.019 28.280 1.00 90.88 331 ASP A C 1
ATOM 2575 O O . ASP A 1 331 ? 4.895 -7.272 28.308 1.00 90.88 331 ASP A O 1
ATOM 2579 N N . GLU A 1 332 ? 3.568 -8.775 29.326 1.00 92.88 332 GLU A N 1
ATOM 2580 C CA . GLU A 1 332 ? 4.174 -8.728 30.667 1.00 92.88 332 GLU A CA 1
ATOM 2581 C C . GLU A 1 332 ? 3.885 -7.446 31.472 1.00 92.88 332 GLU A C 1
ATOM 2583 O O . GLU A 1 332 ? 4.296 -7.345 32.630 1.00 92.88 332 GLU A O 1
ATOM 2588 N N . GLN A 1 333 ? 3.147 -6.480 30.910 1.00 92.75 333 GLN A N 1
ATOM 2589 C CA . GLN A 1 333 ? 2.809 -5.217 31.577 1.00 92.75 333 GLN A CA 1
ATOM 2590 C C . GLN A 1 333 ? 1.310 -4.923 31.584 1.00 92.75 333 GLN A C 1
ATOM 2592 O O . GLN A 1 333 ? 0.788 -4.415 32.576 1.00 92.75 333 GLN A O 1
ATOM 2597 N N . LYS A 1 334 ? 0.608 -5.219 30.492 1.00 95.38 334 LYS A N 1
ATOM 2598 C CA . LYS A 1 334 ? -0.806 -4.925 30.282 1.00 95.38 334 LYS A CA 1
ATOM 2599 C C . LYS A 1 334 ? -1.527 -6.117 29.670 1.00 95.38 334 LYS A C 1
ATOM 2601 O O . LYS A 1 334 ? -1.116 -6.679 28.656 1.00 95.38 334 LYS A O 1
ATOM 2606 N N . LEU A 1 335 ? -2.645 -6.473 30.292 1.00 97.62 335 LEU A N 1
ATOM 2607 C CA . LEU A 1 335 ? -3.498 -7.580 29.889 1.00 97.62 335 LEU A CA 1
ATOM 2608 C C . LEU A 1 335 ? -4.734 -7.093 29.141 1.00 97.62 335 LEU A C 1
ATOM 2610 O O . LEU A 1 335 ? -5.434 -6.187 29.595 1.00 97.62 335 LEU A O 1
ATOM 2614 N N . PHE A 1 336 ? -5.036 -7.746 28.024 1.00 98.12 336 PHE A N 1
ATOM 2615 C CA . PHE A 1 336 ? -6.256 -7.535 27.264 1.00 98.12 336 PHE A CA 1
ATOM 2616 C C . PHE A 1 336 ? -6.878 -8.873 26.865 1.00 98.12 336 PHE A C 1
ATOM 2618 O O . PHE A 1 336 ? -6.201 -9.743 26.312 1.00 98.12 336 PHE A O 1
ATOM 2625 N N . TYR A 1 337 ? -8.180 -9.009 27.098 1.00 98.50 337 TYR A N 1
ATOM 2626 C CA . TYR A 1 337 ? -8.973 -10.143 26.632 1.00 98.50 337 TYR A CA 1
ATOM 2627 C C . TYR A 1 337 ? -9.764 -9.775 25.386 1.00 98.50 337 TYR A C 1
ATOM 2629 O O . TYR A 1 337 ? -10.343 -8.694 25.306 1.00 98.50 337 TYR A O 1
ATOM 2637 N N . TYR A 1 338 ? -9.833 -10.697 24.435 1.00 98.38 338 TYR A N 1
ATOM 2638 C CA . TYR A 1 338 ? -10.689 -10.582 23.263 1.00 98.38 338 TYR A CA 1
ATOM 2639 C C . TYR A 1 338 ? -11.943 -11.401 23.520 1.00 98.38 338 TYR A C 1
ATOM 2641 O O . TYR A 1 338 ? -11.867 -12.620 23.635 1.00 98.38 338 TYR A O 1
ATOM 2649 N N . VAL A 1 339 ? -13.085 -10.732 23.625 1.00 98.50 339 VAL A N 1
ATOM 2650 C CA . VAL A 1 339 ? -14.359 -11.330 24.028 1.00 98.50 339 VAL A CA 1
ATOM 2651 C C . VAL A 1 339 ? -15.313 -11.338 22.841 1.00 98.50 339 VAL A C 1
ATOM 2653 O O . VAL A 1 339 ? -15.634 -10.280 22.298 1.00 98.50 339 VAL A O 1
ATOM 2656 N N . LYS A 1 340 ? -15.758 -12.526 22.433 1.00 98.19 340 LYS A N 1
ATOM 2657 C CA . LYS A 1 340 ? -16.700 -12.753 21.337 1.00 98.19 340 LYS A CA 1
ATOM 2658 C C . LYS A 1 340 ? -18.134 -12.840 21.850 1.00 98.19 340 LYS A C 1
ATOM 2660 O O . LYS A 1 340 ? -18.386 -13.432 22.898 1.00 98.19 340 LYS A O 1
ATOM 2665 N N . TYR A 1 341 ? -19.066 -12.318 21.060 1.00 97.38 341 TYR A N 1
ATOM 2666 C CA . TYR A 1 341 ? -20.503 -12.429 21.309 1.00 97.38 341 TYR A CA 1
ATOM 2667 C C . TYR A 1 341 ? -21.176 -13.159 20.154 1.00 97.38 341 TYR A C 1
ATOM 2669 O O . TYR A 1 341 ? -21.005 -12.775 18.999 1.00 97.38 341 TYR A O 1
ATOM 2677 N N . ASP A 1 342 ? -21.946 -14.201 20.457 1.00 96.12 342 ASP A N 1
ATOM 2678 C CA . ASP A 1 342 ? -22.646 -15.011 19.449 1.00 96.12 342 ASP A CA 1
ATOM 2679 C C . ASP A 1 342 ? -24.073 -14.527 19.154 1.00 96.12 342 ASP A C 1
ATOM 2681 O O . ASP A 1 342 ? -24.726 -15.041 18.247 1.00 96.12 342 ASP A O 1
ATOM 2685 N N . GLU A 1 343 ? -24.538 -13.502 19.867 1.00 96.56 343 GLU A N 1
ATOM 2686 C CA . GLU A 1 343 ? -25.840 -12.870 19.663 1.00 96.56 343 GLU A CA 1
ATOM 2687 C C . GLU A 1 343 ? -25.685 -11.376 19.351 1.00 96.56 343 GLU A C 1
ATOM 2689 O O . GLU A 1 343 ? -24.685 -10.746 19.703 1.00 96.56 343 GLU A O 1
ATOM 2694 N N . ASP A 1 344 ? -26.684 -10.810 18.667 1.00 97.38 344 ASP A N 1
ATOM 2695 C CA . ASP A 1 344 ? -26.768 -9.368 18.440 1.00 97.38 344 ASP A CA 1
ATOM 2696 C C . ASP A 1 344 ? -27.021 -8.657 19.781 1.00 97.38 344 ASP A C 1
ATOM 2698 O O . ASP A 1 344 ? -27.974 -8.977 20.490 1.00 97.38 344 ASP A O 1
ATOM 2702 N N . ILE A 1 345 ? -26.213 -7.645 20.100 1.00 97.19 345 ILE A N 1
ATOM 2703 C CA . ILE A 1 345 ? -26.411 -6.793 21.280 1.00 97.19 345 ILE A CA 1
ATOM 2704 C C . ILE A 1 345 ? -26.877 -5.430 20.797 1.00 97.19 345 ILE A C 1
ATOM 2706 O O . ILE A 1 345 ? -26.230 -4.807 19.956 1.00 97.19 345 ILE A O 1
ATOM 2710 N N . THR A 1 346 ? -28.006 -4.959 21.317 1.00 94.88 346 THR A N 1
ATOM 2711 C CA . THR A 1 346 ? -28.645 -3.716 20.869 1.00 94.88 346 THR A CA 1
ATOM 2712 C C . THR A 1 346 ? -28.790 -2.710 21.990 1.00 94.88 346 THR A C 1
ATOM 2714 O O . THR A 1 346 ? -28.869 -3.076 23.160 1.00 94.88 346 THR A O 1
ATOM 2717 N N . THR A 1 347 ? -28.905 -1.441 21.624 1.00 89.75 347 THR A N 1
ATOM 2718 C CA . THR A 1 347 ? -29.054 -0.345 22.579 1.00 89.75 347 THR A CA 1
ATOM 2719 C C . THR A 1 347 ? -29.742 0.846 21.908 1.00 89.75 347 THR A C 1
ATOM 2721 O O . THR A 1 347 ? -29.496 1.140 20.733 1.00 89.75 347 THR A O 1
ATOM 2724 N N . ASP A 1 348 ? -30.677 1.464 22.631 1.00 83.38 348 ASP A N 1
ATOM 2725 C CA . ASP A 1 348 ? -31.489 2.598 22.179 1.00 83.38 348 ASP A CA 1
ATOM 2726 C C . ASP A 1 348 ? -31.022 3.871 22.885 1.00 83.38 348 ASP A C 1
ATOM 2728 O O . ASP A 1 348 ? -30.874 3.913 24.107 1.00 83.38 348 ASP A O 1
ATOM 2732 N N . TYR A 1 349 ? -30.806 4.914 22.090 1.00 76.44 349 TYR A N 1
ATOM 2733 C CA . TYR A 1 349 ? -30.228 6.179 22.520 1.00 76.44 349 TYR A CA 1
ATOM 2734 C C . TYR A 1 349 ? -31.137 7.387 22.259 1.00 76.44 349 TYR A C 1
ATOM 2736 O O . TYR A 1 349 ? -30.686 8.531 22.307 1.00 76.44 349 TYR A O 1
ATOM 2744 N N . SER A 1 350 ? -32.418 7.156 21.968 1.00 70.31 350 SER A N 1
ATOM 2745 C CA . SER A 1 350 ? -33.381 8.176 21.527 1.00 70.31 350 SER A CA 1
ATOM 2746 C C . SER A 1 350 ? -33.658 9.316 22.526 1.00 70.31 350 SER A C 1
ATOM 2748 O O . SER A 1 350 ? -34.138 10.372 22.117 1.00 70.31 350 SER A O 1
ATOM 2750 N N . GLY A 1 351 ? -33.312 9.168 23.810 1.00 67.88 351 GLY A N 1
ATOM 2751 C CA . GLY A 1 351 ? -33.555 10.167 24.866 1.00 67.88 351 GLY A CA 1
ATOM 2752 C C . GLY A 1 351 ? -32.485 11.254 25.065 1.00 67.88 351 GLY A C 1
ATOM 2753 O O . GLY A 1 351 ? -32.569 11.994 26.043 1.00 67.88 351 GLY A O 1
ATOM 2754 N N . HIS A 1 352 ? -31.466 11.338 24.204 1.00 72.94 352 HIS A N 1
ATOM 2755 C CA . HIS A 1 352 ? -30.259 12.151 24.441 1.00 72.94 352 HIS A CA 1
ATOM 2756 C C . HIS A 1 352 ? -30.129 13.328 23.474 1.00 72.94 352 HIS A C 1
ATOM 2758 O O . HIS A 1 352 ? -30.700 13.312 22.394 1.00 72.94 352 HIS A O 1
ATOM 2764 N N . THR A 1 353 ? -29.379 14.361 23.861 1.00 79.81 353 THR A N 1
ATOM 2765 C CA . THR A 1 353 ? -29.125 15.548 23.029 1.00 79.81 353 THR A CA 1
ATOM 2766 C C . THR A 1 353 ? -28.133 15.260 21.901 1.00 79.81 353 THR A C 1
ATOM 2768 O O . THR A 1 353 ? -27.365 14.303 21.971 1.00 79.81 353 THR A O 1
ATOM 2771 N N . ASN A 1 354 ? -28.110 16.122 20.880 1.00 78.62 354 ASN A N 1
ATOM 2772 C CA . ASN A 1 354 ? -27.151 16.036 19.774 1.00 78.62 354 ASN A CA 1
ATOM 2773 C C . ASN A 1 354 ? -25.701 16.066 20.281 1.00 78.62 354 ASN A C 1
ATOM 2775 O O . ASN A 1 354 ? -25.276 17.077 20.840 1.00 78.62 354 ASN A O 1
ATOM 2779 N N . ASP A 1 355 ? -24.944 14.993 20.048 1.00 82.69 355 ASP A N 1
ATOM 2780 C CA . ASP A 1 355 ? -23.522 14.910 20.398 1.00 82.69 355 ASP A CA 1
ATOM 2781 C C . ASP A 1 355 ? -22.812 13.797 19.600 1.00 82.69 355 ASP A C 1
ATOM 2783 O O . ASP A 1 355 ? -23.448 12.965 18.945 1.00 82.69 355 ASP A O 1
ATOM 2787 N N . ASN A 1 356 ? -21.481 13.768 19.656 1.00 87.69 356 ASN A N 1
ATOM 2788 C CA . ASN A 1 356 ? -20.697 12.601 19.274 1.00 87.69 356 ASN A CA 1
ATOM 2789 C C . ASN A 1 356 ? -20.479 11.720 20.497 1.00 87.69 356 ASN A C 1
ATOM 2791 O O . ASN A 1 356 ? -20.050 12.195 21.550 1.00 87.69 356 ASN A O 1
ATOM 2795 N N . VAL A 1 357 ? -20.712 10.425 20.329 1.00 89.38 357 VAL A N 1
ATOM 2796 C CA . VAL A 1 357 ? -20.601 9.450 21.409 1.00 89.38 357 VAL A CA 1
ATOM 2797 C C . VAL A 1 357 ? -19.649 8.333 21.057 1.00 89.38 357 VAL A C 1
ATOM 2799 O O . VAL A 1 357 ? -19.557 7.904 19.906 1.00 89.38 357 VAL A O 1
ATOM 2802 N N . ILE A 1 358 ? -18.959 7.853 22.078 1.00 92.31 358 ILE A N 1
ATOM 2803 C CA . ILE A 1 358 ? -18.185 6.627 22.032 1.00 92.31 358 ILE A CA 1
ATOM 2804 C C . ILE A 1 358 ? -19.050 5.510 22.591 1.00 92.31 358 ILE A C 1
ATOM 2806 O O . ILE A 1 358 ? -19.614 5.662 23.671 1.00 92.31 358 ILE A O 1
ATOM 2810 N N . VAL A 1 359 ? -19.126 4.389 21.877 1.00 94.81 359 VAL A N 1
ATOM 2811 C CA . VAL A 1 359 ? -19.875 3.199 22.298 1.00 94.81 359 VAL A CA 1
ATOM 2812 C C . VAL A 1 359 ? -18.904 2.097 22.710 1.00 94.81 359 VAL A C 1
ATOM 2814 O O . VAL A 1 359 ? -17.874 1.895 22.062 1.00 94.81 359 VAL A O 1
ATOM 2817 N N . TYR A 1 360 ? -19.223 1.398 23.796 1.00 96.44 360 TYR A N 1
ATOM 2818 C CA . TYR A 1 360 ? -18.410 0.339 24.398 1.00 96.44 360 TYR A CA 1
ATOM 2819 C C . TYR A 1 360 ? -19.294 -0.612 25.225 1.00 96.44 360 TYR A C 1
ATOM 2821 O O . TYR A 1 360 ? -20.479 -0.345 25.429 1.00 96.44 360 TYR A O 1
ATOM 2829 N N . LEU A 1 361 ? -18.742 -1.737 25.687 1.00 96.56 361 LEU A N 1
ATOM 2830 C CA . LEU A 1 361 ? -19.456 -2.681 26.553 1.00 96.56 361 LEU A CA 1
ATOM 2831 C C . LEU A 1 361 ? -19.127 -2.477 28.025 1.00 96.56 361 LEU A C 1
ATOM 2833 O O . LEU A 1 361 ? -17.960 -2.345 28.398 1.00 96.56 361 LEU A O 1
ATOM 2837 N N . GLN A 1 362 ? -20.162 -2.518 28.860 1.00 95.25 362 GLN A N 1
ATOM 2838 C CA . GLN A 1 362 ? -20.015 -2.584 30.315 1.00 95.25 362 GLN A CA 1
ATOM 2839 C C . GLN A 1 362 ? -19.675 -4.006 30.799 1.00 95.25 362 GLN A C 1
ATOM 2841 O O . GLN A 1 362 ? -19.784 -4.973 30.044 1.00 95.25 362 GLN A O 1
ATOM 2846 N N . ASP A 1 363 ? -19.327 -4.144 32.081 1.00 91.19 363 ASP A N 1
ATOM 2847 C CA . ASP A 1 363 ? -18.986 -5.417 32.758 1.00 91.19 363 ASP A CA 1
ATOM 2848 C C . ASP A 1 363 ? -20.059 -6.516 32.707 1.00 91.19 363 ASP A C 1
ATOM 2850 O O . ASP A 1 363 ? -19.774 -7.684 32.962 1.00 91.19 363 ASP A O 1
ATOM 2854 N N . THR A 1 364 ? -21.299 -6.168 32.385 1.00 88.94 364 THR A N 1
ATOM 2855 C CA . THR A 1 364 ? -22.423 -7.111 32.269 1.00 88.94 364 THR A CA 1
ATOM 2856 C C . THR A 1 364 ? -22.807 -7.435 30.824 1.00 88.94 364 THR A C 1
ATOM 2858 O O . THR A 1 364 ? -23.762 -8.176 30.613 1.00 88.94 364 THR A O 1
ATOM 2861 N N . GLY A 1 365 ? -22.078 -6.911 29.831 1.00 89.38 365 GLY A N 1
ATOM 2862 C CA . GLY A 1 365 ? -22.279 -7.255 28.417 1.00 89.38 365 GLY A CA 1
ATOM 2863 C C . GLY A 1 365 ? -23.346 -6.458 27.678 1.00 89.38 365 GLY A C 1
ATOM 2864 O O . GLY A 1 365 ? -23.722 -6.822 26.570 1.00 89.38 365 GLY A O 1
ATOM 2865 N N . ASN A 1 366 ? -23.815 -5.345 28.243 1.00 94.62 366 ASN A N 1
ATOM 2866 C CA . ASN A 1 366 ? -24.675 -4.408 27.518 1.00 94.62 366 ASN A CA 1
ATOM 2867 C C . ASN A 1 366 ? -23.851 -3.307 26.845 1.00 94.62 366 ASN A C 1
ATOM 2869 O O . ASN A 1 366 ? -22.821 -2.870 27.368 1.00 94.62 366 ASN A O 1
ATOM 2873 N N . LEU A 1 367 ? -24.343 -2.821 25.706 1.00 95.00 367 LEU A N 1
ATOM 2874 C CA . LEU A 1 367 ? -23.780 -1.649 25.046 1.00 95.00 367 LEU A CA 1
ATOM 2875 C C . LEU A 1 367 ? -24.195 -0.370 25.773 1.00 95.00 367 LEU A C 1
ATOM 2877 O O . LEU A 1 367 ? -25.384 -0.073 25.924 1.00 95.00 367 LEU A O 1
ATOM 2881 N N . ILE A 1 368 ? -23.194 0.421 26.134 1.00 92.81 368 ILE A N 1
ATOM 2882 C CA . ILE A 1 368 ? -23.339 1.751 26.714 1.00 92.81 368 ILE A CA 1
ATOM 2883 C C . ILE A 1 368 ? -22.478 2.753 25.951 1.00 92.81 368 ILE A C 1
ATOM 2885 O O . ILE A 1 368 ? -21.765 2.410 25.009 1.00 92.81 368 ILE A O 1
ATOM 2889 N N . TYR A 1 369 ? -22.603 4.017 26.322 1.00 91.56 369 TYR A N 1
ATOM 2890 C CA . TYR A 1 369 ? -22.011 5.128 25.607 1.00 91.56 369 TYR A CA 1
ATOM 2891 C C . TYR A 1 369 ? -21.716 6.261 26.566 1.00 91.56 369 TYR A C 1
ATOM 2893 O O . TYR A 1 369 ? -22.359 6.409 27.603 1.00 91.56 369 TYR A O 1
ATOM 2901 N N . GLU A 1 370 ? -20.772 7.087 26.153 1.00 90.69 370 GLU A N 1
ATOM 2902 C CA . GLU A 1 370 ? -20.530 8.389 26.742 1.00 90.69 370 GLU A CA 1
ATOM 2903 C C . GLU A 1 370 ? -20.284 9.397 25.635 1.00 90.69 370 GLU A C 1
ATOM 2905 O O . GLU A 1 370 ? -19.808 9.050 24.548 1.00 90.69 370 GLU A O 1
ATOM 2910 N N . ASN A 1 371 ? -20.583 10.662 25.923 1.00 88.44 371 ASN A N 1
ATOM 2911 C CA . ASN A 1 371 ? -20.138 11.749 25.064 1.00 88.44 371 ASN A CA 1
ATOM 2912 C C . ASN A 1 371 ? -18.622 11.658 24.914 1.00 88.44 371 ASN A C 1
ATOM 2914 O O . ASN A 1 371 ? -17.910 11.408 25.887 1.00 88.44 371 ASN A O 1
ATOM 2918 N N . VAL A 1 372 ? -18.112 11.898 23.709 1.00 87.25 372 VAL A N 1
ATOM 2919 C CA . VAL A 1 372 ? -16.667 11.825 23.451 1.00 87.25 372 VAL A CA 1
ATOM 2920 C C . VAL A 1 372 ? -15.895 12.781 24.381 1.00 87.25 372 VAL A C 1
ATOM 2922 O O . VAL A 1 372 ? -14.816 12.453 24.869 1.00 87.25 372 VAL A O 1
ATOM 2925 N N . SER A 1 373 ? -16.493 13.932 24.708 1.00 84.50 373 SER A N 1
ATOM 2926 C CA . SER A 1 373 ? -15.980 14.924 25.668 1.00 84.50 373 SER A CA 1
ATOM 2927 C C . SER A 1 373 ? -16.030 14.482 27.141 1.00 84.50 373 SER A C 1
ATOM 2929 O O . SER A 1 373 ? -15.417 15.123 27.993 1.00 84.50 373 SER A O 1
ATOM 2931 N N . ALA A 1 374 ? -16.724 13.388 27.452 1.00 88.62 374 ALA A N 1
ATOM 2932 C CA . ALA A 1 374 ? -16.799 12.759 28.770 1.00 88.62 374 ALA A CA 1
ATOM 2933 C C . ALA A 1 374 ? -15.978 11.455 28.851 1.00 88.62 374 ALA A C 1
ATOM 2935 O O . ALA A 1 374 ? -16.054 10.724 29.842 1.00 88.62 374 ALA A O 1
ATOM 2936 N N . CYS A 1 375 ? -15.171 11.159 27.829 1.00 90.75 375 CYS A N 1
ATOM 2937 C CA . CYS A 1 375 ? -14.202 10.071 27.848 1.00 90.75 375 CYS A CA 1
ATOM 2938 C C . CYS A 1 375 ? -12.806 10.604 28.193 1.00 90.75 375 CYS A C 1
ATOM 2940 O O . CYS A 1 375 ? -12.334 11.584 27.616 1.00 90.75 375 CYS A O 1
ATOM 2942 N N . TYR A 1 376 ? -12.119 9.940 29.116 1.00 90.69 376 TYR A N 1
ATOM 2943 C CA . TYR A 1 376 ? -10.813 10.344 29.628 1.00 90.69 376 TYR A CA 1
ATOM 2944 C C . TYR A 1 376 ? -9.839 9.170 29.615 1.00 90.69 376 TYR A C 1
ATOM 2946 O O . TYR A 1 376 ? -10.238 8.010 29.712 1.00 90.69 376 TYR A O 1
ATOM 2954 N N . SER A 1 377 ? -8.546 9.474 29.563 1.00 92.31 377 SER A N 1
ATOM 2955 C CA . SER A 1 377 ? -7.499 8.492 29.825 1.00 92.31 377 SER A CA 1
ATOM 2956 C C . SER A 1 377 ? -6.304 9.164 30.478 1.00 92.31 377 SER A C 1
ATOM 2958 O O . SER A 1 377 ? -5.759 10.112 29.915 1.00 92.31 377 SER A O 1
ATOM 2960 N N . ASP A 1 378 ? -5.912 8.683 31.648 1.00 90.56 378 ASP A N 1
ATOM 2961 C CA . ASP A 1 378 ? -4.740 9.167 32.380 1.00 90.56 378 ASP A CA 1
ATOM 2962 C C . ASP A 1 378 ? -4.426 8.186 33.519 1.00 90.56 378 ASP A C 1
ATOM 2964 O O . ASP A 1 378 ? -5.225 7.307 33.838 1.00 90.56 378 ASP A O 1
ATOM 2968 N N . SER A 1 379 ? -3.286 8.378 34.164 1.00 90.81 379 SER A N 1
ATOM 2969 C CA . SER A 1 379 ? -2.867 7.712 35.394 1.00 90.81 379 SER A CA 1
ATOM 2970 C C . SER A 1 379 ? -3.705 8.095 36.619 1.00 90.81 379 SER A C 1
ATOM 2972 O O . SER A 1 379 ? -3.707 7.366 37.610 1.00 90.81 379 SER A O 1
ATOM 2974 N N . ALA A 1 380 ? -4.414 9.228 36.565 1.00 89.50 380 ALA A N 1
ATOM 2975 C CA . ALA A 1 380 ? -5.267 9.723 37.637 1.00 89.50 380 ALA A CA 1
ATOM 2976 C C . ALA A 1 380 ? -6.711 9.912 37.162 1.00 89.50 380 ALA A C 1
ATOM 2978 O O . ALA A 1 380 ? -6.970 10.428 36.075 1.00 89.50 380 ALA A O 1
ATOM 2979 N N . LYS A 1 381 ? -7.663 9.537 38.022 1.00 88.19 381 LYS A N 1
ATOM 2980 C CA . LYS A 1 381 ? -9.093 9.684 37.744 1.00 88.19 381 LYS A CA 1
ATOM 2981 C C . LYS A 1 381 ? -9.461 11.159 37.495 1.00 88.19 381 LYS A C 1
ATOM 2983 O O . LYS A 1 381 ? -9.088 12.017 38.303 1.00 88.19 381 LYS A O 1
ATOM 2988 N N . PRO A 1 382 ? -10.268 11.467 36.462 1.00 85.00 382 PRO A N 1
ATOM 2989 C CA . PRO A 1 382 ? -10.762 12.820 36.227 1.00 85.00 382 PRO A CA 1
ATOM 2990 C C . PRO A 1 382 ? -11.695 13.293 37.356 1.00 85.00 382 PRO A C 1
ATOM 2992 O O . PRO A 1 382 ? -12.565 12.563 37.833 1.00 85.00 382 PRO A O 1
ATOM 2995 N N . SER A 1 383 ? -11.533 14.550 37.777 1.00 86.38 383 SER A N 1
ATOM 2996 C CA . SER A 1 383 ? -12.400 15.202 38.772 1.00 86.38 383 SER A CA 1
ATOM 2997 C C . SER A 1 383 ? -13.519 15.989 38.086 1.00 86.38 383 SER A C 1
ATOM 2999 O O . SER A 1 383 ? -13.453 17.212 37.984 1.00 86.38 383 SER A O 1
ATOM 3001 N N . VAL A 1 384 ? -14.534 15.279 37.589 1.00 84.94 384 VAL A N 1
ATOM 3002 C CA . VAL A 1 384 ? -15.676 15.855 36.857 1.00 84.94 384 VAL A CA 1
ATOM 3003 C C . VAL A 1 384 ? -17.010 15.466 37.491 1.00 84.94 384 VAL A C 1
ATOM 3005 O O . VAL A 1 384 ? -17.141 14.398 38.083 1.00 84.94 384 VAL A O 1
ATOM 3008 N N . SER A 1 385 ? -18.006 16.348 37.384 1.00 84.75 385 SER A N 1
ATOM 3009 C CA . SER A 1 385 ? -19.346 16.184 37.970 1.00 84.75 385 SER A CA 1
ATOM 3010 C C . SER A 1 385 ? -20.400 15.821 36.915 1.00 84.75 385 SER A C 1
ATOM 3012 O O . SER A 1 385 ? -21.489 16.396 36.873 1.00 84.75 385 SER A O 1
ATOM 3014 N N . THR A 1 386 ? -20.043 14.908 36.015 1.00 88.00 386 THR A N 1
ATOM 3015 C CA . THR A 1 386 ? -20.889 14.365 34.941 1.00 88.00 386 THR A CA 1
ATOM 3016 C C . THR A 1 386 ? -20.676 12.858 34.845 1.00 88.00 386 THR A C 1
ATOM 3018 O O . THR A 1 386 ? -19.680 12.348 35.368 1.00 88.00 386 THR A O 1
ATOM 3021 N N . TYR A 1 387 ? -21.591 12.138 34.186 1.00 91.00 387 TYR A N 1
ATOM 3022 C CA . TYR A 1 387 ? -21.266 10.780 33.745 1.00 91.00 387 TYR A CA 1
ATOM 3023 C C . TYR A 1 387 ? -20.000 10.842 32.891 1.00 91.00 387 TYR A C 1
ATOM 3025 O O . TYR A 1 387 ? -19.800 11.811 32.152 1.00 91.00 387 TYR A O 1
ATOM 3033 N N . ASN A 1 388 ? -19.090 9.905 33.124 1.00 92.06 388 ASN A N 1
ATOM 3034 C CA . ASN A 1 388 ? -17.814 9.866 32.432 1.00 92.06 388 ASN A CA 1
ATOM 3035 C C . ASN A 1 388 ? -17.233 8.460 32.439 1.00 92.06 388 ASN A C 1
ATOM 3037 O O . ASN A 1 388 ? -17.475 7.671 33.358 1.00 92.06 388 ASN A O 1
ATOM 3041 N N . THR A 1 389 ? -16.397 8.208 31.442 1.00 94.38 389 THR A N 1
ATOM 3042 C CA . THR A 1 389 ? -15.645 6.964 31.316 1.00 94.38 389 THR A CA 1
ATOM 3043 C C . THR A 1 389 ? -14.168 7.267 31.296 1.00 94.38 389 THR A C 1
ATOM 3045 O O . THR A 1 389 ? -13.716 8.189 30.619 1.00 94.38 389 THR A O 1
ATOM 3048 N N . TRP A 1 390 ? -13.412 6.489 32.057 1.00 94.88 390 TRP A N 1
ATOM 3049 C CA . TRP A 1 390 ? -11.992 6.697 32.261 1.00 94.88 390 TRP A CA 1
ATOM 3050 C C . TRP A 1 390 ? -11.228 5.408 31.996 1.00 94.88 390 TRP A C 1
ATOM 3052 O O . TRP A 1 390 ? -11.498 4.380 32.618 1.00 94.88 390 TRP A O 1
ATOM 3062 N N . TYR A 1 391 ? -10.267 5.485 31.077 1.00 96.44 391 TYR A N 1
ATOM 3063 C CA . TYR A 1 391 ? -9.214 4.491 30.945 1.00 96.44 391 TYR A CA 1
ATOM 3064 C C . TYR A 1 391 ? -8.053 4.851 31.871 1.00 96.44 391 TYR A C 1
ATOM 3066 O O . TYR A 1 391 ? -7.315 5.809 31.622 1.00 96.44 391 TYR A O 1
ATOM 3074 N N . ASP A 1 392 ? -7.886 4.074 32.934 1.00 95.44 392 ASP A N 1
ATOM 3075 C CA . ASP A 1 392 ? -6.735 4.195 33.816 1.00 95.44 392 ASP A CA 1
ATOM 3076 C C . ASP A 1 392 ? -5.516 3.573 33.133 1.00 95.44 392 ASP A C 1
ATOM 3078 O O . ASP A 1 392 ? -5.398 2.351 32.999 1.00 95.44 392 ASP A O 1
ATOM 3082 N N . THR A 1 393 ? -4.587 4.420 32.693 1.00 93.50 393 THR A N 1
ATOM 3083 C CA . THR A 1 393 ? -3.403 3.964 31.958 1.00 93.50 393 THR A CA 1
ATOM 3084 C C . THR A 1 393 ? -2.413 3.205 32.841 1.00 93.50 393 THR A C 1
ATOM 3086 O O . THR A 1 393 ? -1.573 2.484 32.297 1.00 93.50 393 THR A O 1
ATOM 3089 N N . THR A 1 394 ? -2.503 3.367 34.169 1.00 94.12 394 THR A N 1
ATOM 3090 C CA . THR A 1 394 ? -1.649 2.701 35.163 1.00 94.12 394 THR A CA 1
ATOM 3091 C C . THR A 1 394 ? -2.191 1.323 35.502 1.00 94.12 394 THR A C 1
ATOM 3093 O O . THR A 1 394 ? -1.445 0.349 35.461 1.00 94.12 394 THR A O 1
ATOM 3096 N N . SER A 1 395 ? -3.483 1.228 35.833 1.00 95.00 395 SER A N 1
ATOM 3097 C CA . SER A 1 395 ? -4.100 -0.063 36.158 1.00 95.00 395 SER A CA 1
ATOM 3098 C C . SER A 1 395 ? -4.524 -0.850 34.925 1.00 95.00 395 SER A C 1
ATOM 3100 O O . SER A 1 395 ? -4.824 -2.027 35.057 1.00 95.00 395 SER A O 1
ATOM 3102 N N . ASN A 1 396 ? -4.526 -0.241 33.735 1.00 96.88 396 ASN A N 1
ATOM 3103 C CA . ASN A 1 396 ? -4.987 -0.853 32.493 1.00 96.88 396 ASN A CA 1
ATOM 3104 C C . ASN A 1 396 ? -6.418 -1.408 32.619 1.00 96.88 396 ASN A C 1
ATOM 3106 O O . ASN A 1 396 ? -6.689 -2.569 32.318 1.00 96.88 396 ASN A O 1
ATOM 3110 N N . THR A 1 397 ? -7.339 -0.570 33.092 1.00 97.12 397 THR A N 1
ATOM 3111 C CA . THR A 1 397 ? -8.767 -0.899 33.189 1.00 97.12 397 THR A CA 1
ATOM 3112 C C . THR A 1 397 ? -9.615 0.292 32.769 1.00 97.12 397 THR A C 1
ATOM 3114 O O . THR A 1 397 ? -9.175 1.441 32.853 1.00 97.12 397 THR A O 1
ATOM 3117 N N . ILE A 1 398 ? -10.832 0.026 32.294 1.00 97.88 398 ILE A N 1
ATOM 3118 C CA . ILE A 1 398 ? -11.809 1.070 31.975 1.00 97.88 398 ILE A CA 1
ATOM 3119 C C . ILE A 1 398 ? -12.952 1.000 32.972 1.00 97.88 398 ILE A C 1
ATOM 3121 O O . ILE A 1 398 ? -13.519 -0.067 33.211 1.00 97.88 398 ILE A O 1
ATOM 3125 N N . ALA A 1 399 ? -13.297 2.154 33.529 1.00 96.19 399 ALA A N 1
ATOM 3126 C CA . ALA A 1 399 ? -14.396 2.305 34.464 1.00 96.19 399 ALA A CA 1
ATOM 3127 C C . ALA A 1 399 ? -15.317 3.453 34.052 1.00 96.19 399 ALA A C 1
ATOM 3129 O O . ALA A 1 399 ? -14.869 4.462 33.501 1.00 96.19 399 ALA A O 1
ATOM 3130 N N . ARG A 1 400 ? -16.601 3.309 34.380 1.00 95.19 400 ARG A N 1
ATOM 3131 C CA . ARG A 1 400 ? -17.607 4.364 34.251 1.00 95.19 400 ARG A CA 1
ATOM 3132 C C . ARG A 1 400 ? -17.978 4.892 35.629 1.00 95.19 400 ARG A C 1
ATOM 3134 O O . ARG A 1 400 ? -18.190 4.113 36.561 1.00 95.19 400 ARG A O 1
ATOM 3141 N N . TYR A 1 401 ? -18.098 6.207 35.744 1.00 93.94 401 TYR A N 1
ATOM 3142 C CA . TYR A 1 401 ? -18.551 6.875 36.956 1.00 93.94 401 TYR A CA 1
ATOM 3143 C C . TYR A 1 401 ? -19.835 7.656 36.709 1.00 93.94 401 TYR A C 1
ATOM 3145 O O . TYR A 1 401 ? -20.031 8.252 35.650 1.00 93.94 401 TYR A O 1
ATOM 3153 N N . THR A 1 402 ? -20.679 7.701 37.734 1.00 93.19 402 THR A N 1
ATOM 3154 C CA . THR A 1 402 ? -21.878 8.535 37.749 1.00 93.19 402 THR A CA 1
ATOM 3155 C C . THR A 1 402 ? -21.518 10.020 37.829 1.00 93.19 402 THR A C 1
ATOM 3157 O O . THR A 1 402 ? -20.400 10.402 38.185 1.00 93.19 402 THR A O 1
ATOM 3160 N N . ASN A 1 403 ? -22.507 10.888 37.611 1.00 89.00 403 ASN A N 1
ATOM 3161 C CA . ASN A 1 403 ? -22.376 12.338 37.801 1.00 89.00 403 ASN A CA 1
ATOM 3162 C C . ASN A 1 403 ? -22.030 12.784 39.236 1.00 89.00 403 ASN A C 1
ATOM 3164 O O . ASN A 1 403 ? -21.642 13.934 39.438 1.00 89.00 403 ASN A O 1
ATOM 3168 N N . THR A 1 404 ? -22.141 11.895 40.225 1.00 90.12 404 THR A N 1
ATOM 3169 C CA . THR A 1 404 ? -21.699 12.123 41.611 1.00 90.12 404 THR A CA 1
ATOM 3170 C C . THR A 1 404 ? -20.287 11.599 41.882 1.00 90.12 404 THR A C 1
ATOM 3172 O O . THR A 1 404 ? -19.812 11.672 43.013 1.00 90.12 404 THR A O 1
ATOM 3175 N N . GLY A 1 405 ? -19.613 11.048 40.868 1.00 89.50 405 GLY A N 1
ATOM 3176 C CA . GLY A 1 405 ? -18.275 10.472 40.971 1.00 89.50 405 GLY A CA 1
ATOM 3177 C C . GLY A 1 405 ? -18.234 9.047 41.533 1.00 89.50 405 GLY A C 1
ATOM 3178 O O . GLY A 1 405 ? -17.135 8.536 41.773 1.00 89.50 405 GLY A O 1
ATOM 3179 N N . THR A 1 406 ? -19.385 8.398 41.729 1.00 92.81 406 THR A N 1
ATOM 3180 C CA . THR A 1 406 ? -19.490 7.011 42.214 1.00 92.81 406 THR A CA 1
ATOM 3181 C C . THR A 1 406 ? -19.165 6.034 41.088 1.00 92.81 406 THR A C 1
ATOM 3183 O O . THR A 1 406 ? -19.554 6.272 39.951 1.00 92.81 406 THR A O 1
ATOM 3186 N N . LEU A 1 407 ? -18.429 4.957 41.383 1.00 94.25 407 LEU A N 1
ATOM 3187 C CA . LEU A 1 407 ? -18.154 3.894 40.408 1.00 94.25 407 LEU A CA 1
ATOM 3188 C C . LEU A 1 407 ? -19.465 3.191 40.041 1.00 94.25 407 LEU A C 1
ATOM 3190 O O . LEU A 1 407 ? -20.170 2.730 40.937 1.00 94.25 407 LEU A O 1
ATOM 3194 N N . GLU A 1 408 ? -19.773 3.126 38.750 1.00 94.75 408 GLU A N 1
ATOM 3195 C CA . GLU A 1 408 ? -20.965 2.448 38.232 1.00 94.75 408 GLU A CA 1
ATOM 3196 C C . GLU A 1 408 ? -20.600 1.091 37.624 1.00 94.75 408 GLU A C 1
ATOM 3198 O O . GLU A 1 408 ? -21.166 0.079 38.023 1.00 94.75 408 GLU A O 1
ATOM 3203 N N . PHE A 1 409 ? -19.599 1.072 36.736 1.00 95.50 409 PHE A N 1
ATOM 3204 C CA . PHE A 1 409 ? -19.103 -0.136 36.071 1.00 95.50 409 PHE A CA 1
ATOM 3205 C C . PHE A 1 409 ? -17.576 -0.157 36.066 1.00 95.50 409 PHE A C 1
ATOM 3207 O O . PHE A 1 409 ? -16.935 0.895 35.969 1.00 95.50 409 PHE A O 1
ATOM 3214 N N . GLN A 1 410 ? -16.990 -1.350 36.132 1.00 94.50 410 GLN A N 1
ATOM 3215 C CA . GLN A 1 410 ? -15.542 -1.573 36.033 1.00 94.50 410 GLN A CA 1
ATOM 3216 C C . GLN A 1 410 ? -15.238 -2.511 34.858 1.00 94.50 410 GLN A C 1
ATOM 3218 O O . GLN A 1 410 ? -16.154 -3.077 34.286 1.00 94.50 410 GLN A O 1
ATOM 3223 N N . ASN A 1 411 ? -13.971 -2.667 34.461 1.00 94.62 411 ASN A N 1
ATOM 3224 C CA . ASN A 1 411 ? -13.533 -3.616 33.426 1.00 94.62 411 ASN A CA 1
ATOM 3225 C C . ASN A 1 411 ? -14.365 -3.544 32.133 1.00 94.62 411 ASN A C 1
ATOM 3227 O O . ASN A 1 411 ? -14.636 -4.556 31.485 1.00 94.62 411 ASN A O 1
ATOM 3231 N N . CYS A 1 412 ? -14.793 -2.337 31.768 1.00 97.56 412 CYS A N 1
ATOM 3232 C CA . CYS A 1 412 ? -15.503 -2.097 30.521 1.00 97.56 412 CYS A CA 1
ATOM 3233 C C . CYS A 1 412 ? -14.566 -2.356 29.333 1.00 97.56 412 CYS A C 1
ATOM 3235 O O . CYS A 1 412 ? -13.342 -2.291 29.467 1.00 97.56 412 CYS A O 1
ATOM 3237 N N . SER A 1 413 ? -15.126 -2.640 28.158 1.00 98.06 413 SER A N 1
ATOM 3238 C CA . SER A 1 413 ? -14.317 -2.828 26.955 1.00 98.06 413 SER A CA 1
ATOM 3239 C C . SER A 1 413 ? -13.640 -1.524 26.525 1.00 98.06 413 SER 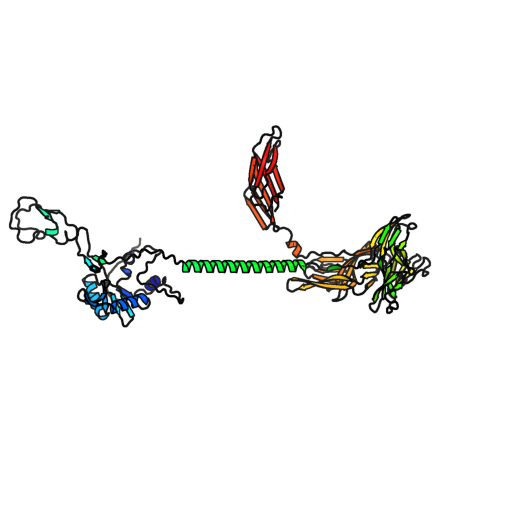A C 1
ATOM 3241 O O . SER A 1 413 ? -14.116 -0.424 26.822 1.00 98.06 413 SER A O 1
ATOM 3243 N N . LEU A 1 414 ? -12.570 -1.642 25.735 1.00 97.50 414 LEU A N 1
ATOM 3244 C CA . LEU A 1 414 ? -12.168 -0.559 24.847 1.00 97.50 414 LEU A CA 1
ATOM 3245 C C . LEU A 1 414 ? -13.357 -0.182 23.951 1.00 97.50 414 LEU A C 1
ATOM 3247 O O . LEU A 1 414 ? -14.197 -1.038 23.633 1.00 97.50 414 LEU A O 1
ATOM 3251 N N . PRO A 1 415 ? -13.447 1.087 23.539 1.00 96.25 415 PRO A N 1
ATOM 3252 C CA . PRO A 1 415 ? -14.459 1.493 22.591 1.00 96.25 415 PRO A CA 1
ATOM 3253 C C . PRO A 1 415 ? -14.485 0.693 21.299 1.00 96.25 415 PRO A C 1
ATOM 3255 O O . PRO A 1 415 ? -13.449 0.256 20.802 1.00 96.25 415 PRO A O 1
ATOM 3258 N N . ILE A 1 416 ? -15.682 0.560 20.733 1.00 95.56 416 ILE A N 1
ATOM 3259 C CA . ILE A 1 416 ? -15.922 -0.214 19.511 1.00 95.56 416 ILE A CA 1
ATOM 3260 C C . ILE A 1 416 ? -16.257 0.673 18.307 1.00 95.56 416 ILE A C 1
ATOM 3262 O O . ILE A 1 416 ? -15.970 0.303 17.168 1.00 95.56 416 ILE A O 1
ATOM 3266 N N . CYS A 1 417 ? -16.844 1.850 18.534 1.00 92.12 417 CYS A N 1
ATOM 3267 C CA . CYS A 1 417 ? -17.135 2.819 17.483 1.00 92.12 417 CYS A CA 1
ATOM 3268 C C . CYS A 1 417 ? -17.404 4.224 18.037 1.00 92.12 417 CYS A C 1
ATOM 3270 O O . CYS A 1 417 ? -17.741 4.394 19.212 1.00 92.12 417 CYS A O 1
ATOM 3272 N N . VAL A 1 418 ? -17.339 5.215 17.145 1.00 90.62 418 VAL A N 1
ATOM 3273 C CA . VAL A 1 418 ? -17.858 6.573 17.362 1.00 90.62 418 VAL A CA 1
ATOM 3274 C C . VAL A 1 418 ? -19.136 6.747 16.550 1.00 90.62 418 VAL A C 1
ATOM 3276 O O . VAL A 1 418 ? -19.159 6.442 15.356 1.00 90.62 418 VAL A O 1
ATOM 3279 N N . GLY A 1 419 ? -20.189 7.262 17.180 1.00 89.56 419 GLY A N 1
ATOM 3280 C CA . GLY A 1 419 ? -21.465 7.571 16.539 1.00 89.56 419 GLY A CA 1
ATOM 3281 C C . GLY A 1 419 ? -21.872 9.033 16.711 1.00 89.56 419 GLY A C 1
ATOM 3282 O O . GLY A 1 419 ? -21.388 9.723 17.608 1.00 89.56 419 GLY A O 1
ATOM 3283 N N . SER A 1 420 ? -22.782 9.507 15.861 1.00 90.00 420 SER A N 1
ATOM 3284 C CA . SER A 1 420 ? -23.467 10.793 16.041 1.00 90.00 420 SER A CA 1
ATOM 3285 C C . SER A 1 420 ? -24.903 10.578 16.503 1.00 90.00 420 SER A C 1
ATOM 3287 O O . SER A 1 420 ? -25.689 9.908 15.825 1.00 90.00 420 SER A O 1
ATOM 3289 N N . LEU A 1 421 ? -25.235 11.166 17.651 1.00 89.25 421 LEU A N 1
ATOM 3290 C CA . LEU A 1 421 ? -26.581 11.203 18.204 1.00 89.25 421 LEU A CA 1
ATOM 3291 C C . LEU A 1 421 ? -27.389 12.352 17.609 1.00 89.25 421 LEU A C 1
ATOM 3293 O O . LEU A 1 421 ? -26.887 13.465 17.444 1.00 89.25 421 LEU A O 1
ATOM 3297 N N . LEU A 1 422 ? -28.662 12.068 17.342 1.00 88.06 422 LEU A N 1
ATOM 3298 C CA . LEU A 1 422 ? -29.684 13.058 17.041 1.00 88.06 422 LEU A CA 1
ATOM 3299 C C . LEU A 1 422 ? -30.797 12.964 18.089 1.00 88.06 422 LEU A C 1
ATOM 3301 O O . LEU A 1 422 ? -31.339 11.883 18.342 1.00 88.06 422 LEU A O 1
ATOM 3305 N N . GLU A 1 423 ? -31.151 14.108 18.664 1.00 84.94 423 GLU A N 1
ATOM 3306 C CA . GLU A 1 423 ? -32.178 14.228 19.691 1.00 84.94 423 GLU A CA 1
ATOM 3307 C C . GLU A 1 423 ? -33.518 13.651 19.232 1.00 84.94 423 GLU A C 1
ATOM 3309 O O . GLU A 1 423 ? -33.968 13.873 18.104 1.00 84.94 423 GLU A O 1
ATOM 3314 N N . GLY A 1 424 ? -34.134 12.844 20.100 1.00 83.06 424 GLY A N 1
ATOM 3315 C CA . GLY A 1 424 ? -35.391 12.153 19.815 1.00 83.06 424 GLY A CA 1
ATOM 3316 C C . GLY A 1 424 ? -35.279 11.005 18.806 1.00 83.06 424 GLY A C 1
ATOM 3317 O O . GLY A 1 424 ? -36.291 10.371 18.518 1.00 83.06 424 GLY A O 1
ATOM 3318 N N . THR A 1 425 ? -34.087 10.736 18.258 1.00 86.00 425 THR A N 1
ATOM 3319 C CA . THR A 1 425 ? -33.875 9.718 17.216 1.00 86.00 425 THR A CA 1
ATOM 3320 C C . THR A 1 425 ? -32.884 8.638 17.637 1.00 86.00 425 THR A C 1
ATOM 3322 O O . THR A 1 425 ? -33.109 7.488 17.299 1.00 86.00 425 THR A O 1
ATOM 3325 N N . GLY A 1 426 ? -31.819 8.958 18.377 1.00 89.62 426 GLY A N 1
ATOM 3326 C CA . GLY A 1 426 ? -30.754 8.010 18.737 1.00 89.62 426 GLY A CA 1
ATOM 3327 C C . GLY A 1 426 ? -29.530 8.152 17.832 1.00 89.62 426 GLY A C 1
ATOM 3328 O O . GLY A 1 426 ? -29.288 9.236 17.294 1.00 89.62 426 GLY A O 1
ATOM 3329 N N . ILE A 1 427 ? -28.725 7.095 17.661 1.00 90.12 427 ILE A N 1
ATOM 3330 C CA . ILE A 1 427 ? -27.543 7.187 16.785 1.00 90.12 427 ILE A CA 1
ATOM 3331 C C . ILE A 1 427 ? -28.004 7.124 15.332 1.00 90.12 427 ILE A C 1
ATOM 3333 O O . ILE A 1 427 ? -28.661 6.178 14.908 1.00 90.12 427 ILE A O 1
ATOM 3337 N N . THR A 1 428 ? -27.635 8.137 14.555 1.00 90.38 428 THR A N 1
ATOM 3338 C CA . THR A 1 428 ? -28.033 8.273 13.144 1.00 90.38 428 THR A CA 1
ATOM 3339 C C . THR A 1 428 ? -26.895 7.989 12.171 1.00 90.38 428 THR A C 1
ATOM 3341 O O . THR A 1 428 ? -27.145 7.702 11.002 1.00 90.38 428 THR A O 1
ATOM 3344 N N . LEU A 1 429 ? -25.649 8.037 12.645 1.00 90.69 429 LEU A N 1
ATOM 3345 C CA . LEU A 1 429 ? -24.454 7.837 11.834 1.00 90.69 429 LEU A CA 1
ATOM 3346 C C . LEU A 1 429 ? -23.369 7.141 12.657 1.00 90.69 429 LEU A C 1
ATOM 3348 O O . LEU A 1 429 ? -23.090 7.565 13.777 1.00 90.69 429 LEU A O 1
ATOM 3352 N N . ILE A 1 430 ? -22.723 6.126 12.078 1.00 89.19 430 ILE A N 1
ATOM 3353 C CA . ILE A 1 430 ? -21.439 5.611 12.570 1.00 89.19 430 ILE A CA 1
ATOM 3354 C C . ILE A 1 430 ? -20.344 6.399 11.863 1.00 89.19 430 ILE A C 1
ATOM 3356 O O . ILE A 1 430 ? -20.278 6.390 10.635 1.00 89.19 430 ILE A O 1
ATOM 3360 N N . LYS A 1 431 ? -19.500 7.081 12.633 1.00 86.06 431 LYS A N 1
ATOM 3361 C CA . LYS A 1 431 ? -18.351 7.813 12.102 1.00 86.06 431 LYS A CA 1
ATOM 3362 C C . LYS A 1 431 ? -17.172 6.874 11.875 1.00 86.06 431 LYS A C 1
ATOM 3364 O O . LYS A 1 431 ? -16.627 6.824 10.778 1.00 86.06 431 LYS A O 1
ATOM 3369 N N . ASN A 1 432 ? -16.827 6.086 12.896 1.00 84.19 432 ASN A N 1
ATOM 3370 C CA . ASN A 1 432 ? -15.652 5.217 12.876 1.00 84.19 432 ASN A CA 1
ATOM 3371 C C . ASN A 1 432 ? -15.996 3.907 13.577 1.00 84.19 432 ASN A C 1
ATOM 3373 O O . ASN A 1 432 ? -16.602 3.926 14.647 1.00 84.19 432 ASN A O 1
ATOM 3377 N N . ILE A 1 433 ? -15.569 2.785 13.002 1.00 90.12 433 ILE A N 1
ATOM 3378 C CA . ILE A 1 433 ? -15.570 1.472 13.655 1.00 90.12 433 ILE A CA 1
ATOM 3379 C C . ILE A 1 433 ? -14.119 1.162 14.009 1.00 90.12 433 ILE A C 1
ATOM 3381 O O . ILE A 1 433 ? -13.246 1.247 13.144 1.00 90.12 433 ILE A O 1
ATOM 3385 N N . PHE A 1 434 ? -13.851 0.822 15.265 1.00 91.31 434 PHE A N 1
ATOM 3386 C CA . PHE A 1 434 ? -12.490 0.618 15.755 1.00 91.31 434 PHE A CA 1
ATOM 3387 C C . PHE A 1 434 ? -12.001 -0.807 15.495 1.00 91.31 434 PHE A C 1
ATOM 3389 O O . PHE A 1 434 ? -11.901 -1.637 16.394 1.00 91.31 434 PHE A O 1
ATOM 3396 N N . ASN A 1 435 ? -11.685 -1.065 14.226 1.00 88.44 435 ASN A N 1
ATOM 3397 C CA . ASN A 1 435 ? -10.986 -2.256 13.754 1.00 88.44 435 ASN A CA 1
ATOM 3398 C C . ASN A 1 435 ? -9.512 -1.912 13.500 1.00 88.44 435 ASN A C 1
ATOM 3400 O O . ASN A 1 435 ? -9.203 -0.992 12.742 1.00 88.44 435 ASN A O 1
ATOM 3404 N N . GLY A 1 436 ? -8.592 -2.618 14.161 1.00 87.94 436 GLY A N 1
ATOM 3405 C CA . GLY A 1 436 ? -7.152 -2.352 14.086 1.00 87.94 436 GLY A CA 1
ATOM 3406 C C . GLY A 1 436 ? -6.678 -1.170 14.940 1.00 87.94 436 GLY A C 1
ATOM 3407 O O . GLY A 1 436 ? -5.669 -1.283 15.626 1.00 87.94 436 GLY A O 1
ATOM 3408 N N . PHE A 1 437 ? -7.407 -0.054 14.947 1.00 88.50 437 PHE A N 1
ATOM 3409 C CA . PHE A 1 437 ? -7.053 1.143 15.713 1.00 88.50 437 PHE A CA 1
ATOM 3410 C C . PHE A 1 437 ? -8.284 1.787 16.339 1.00 88.50 437 PHE A C 1
ATOM 3412 O O . PHE A 1 437 ? -9.379 1.737 15.778 1.00 88.50 437 PHE A O 1
ATOM 3419 N N . GLY A 1 438 ? -8.090 2.457 17.467 1.00 90.62 438 GLY A N 1
ATOM 3420 C CA . GLY A 1 438 ? -9.126 3.271 18.089 1.00 90.62 438 GLY A CA 1
ATOM 3421 C C . GLY A 1 438 ? -8.562 4.169 19.175 1.00 90.62 438 GLY A C 1
ATOM 3422 O O . GLY A 1 438 ? -7.343 4.259 19.352 1.00 90.62 438 GLY A O 1
ATOM 3423 N N . PHE A 1 439 ? -9.452 4.871 19.872 1.00 92.06 439 PHE A N 1
ATOM 3424 C CA . PHE A 1 439 ? -9.059 5.769 20.948 1.00 92.06 439 PHE A CA 1
ATOM 3425 C C . PHE A 1 439 ? -10.075 5.858 22.090 1.00 92.06 439 PHE A C 1
ATOM 3427 O O . PHE A 1 439 ? -11.265 5.590 21.923 1.00 92.06 439 PHE A O 1
ATOM 3434 N N . ILE A 1 440 ? -9.581 6.263 23.260 1.00 92.38 440 ILE A N 1
ATOM 3435 C CA . ILE A 1 440 ? -10.365 6.669 24.426 1.00 92.38 440 ILE A CA 1
ATOM 3436 C C . ILE A 1 440 ? -9.634 7.811 25.132 1.00 92.38 440 ILE A C 1
ATOM 3438 O O . ILE A 1 440 ? -8.452 7.694 25.455 1.00 92.38 440 ILE A O 1
ATOM 3442 N N . GLY A 1 441 ? -10.318 8.939 25.336 1.00 89.38 441 GLY A N 1
ATOM 3443 C CA . GLY A 1 441 ? -9.687 10.148 25.864 1.00 89.38 441 GLY A CA 1
ATOM 3444 C C . GLY A 1 441 ? -8.474 10.572 25.026 1.00 89.38 441 GLY A C 1
ATOM 3445 O O . GLY A 1 441 ? -8.616 10.967 23.868 1.00 89.38 441 GLY A O 1
ATOM 3446 N N . SER A 1 442 ? -7.285 10.484 25.622 1.00 87.19 442 SER A N 1
ATOM 3447 C CA . SER A 1 442 ? -5.984 10.882 25.064 1.00 87.19 442 SER A CA 1
ATOM 3448 C C . SER A 1 442 ? -5.176 9.708 24.531 1.00 87.19 442 SER A C 1
ATOM 3450 O O . SER A 1 442 ? -4.083 9.907 23.994 1.00 87.19 442 SER A O 1
ATOM 3452 N N . THR A 1 443 ? -5.696 8.496 24.708 1.00 90.81 443 THR A N 1
ATOM 3453 C CA . THR A 1 443 ? -4.983 7.264 24.428 1.00 90.81 443 THR A CA 1
ATOM 3454 C C . THR A 1 443 ? -5.492 6.640 23.149 1.00 90.81 443 THR A C 1
ATOM 3456 O O . THR A 1 443 ? -6.685 6.373 23.013 1.00 90.81 443 THR A O 1
ATOM 3459 N N . ILE A 1 444 ? -4.572 6.388 22.225 1.00 91.25 444 ILE A N 1
ATOM 3460 C CA . ILE A 1 444 ? -4.803 5.541 21.056 1.00 91.25 444 ILE A CA 1
ATOM 3461 C C . ILE A 1 444 ? -4.332 4.120 21.347 1.00 91.25 444 ILE A C 1
ATOM 3463 O O . ILE A 1 444 ? -3.459 3.910 22.194 1.00 91.25 444 ILE A O 1
ATOM 3467 N N . TRP A 1 445 ? -4.856 3.153 20.604 1.00 91.75 445 TRP A N 1
ATOM 3468 C CA . TRP A 1 445 ? -4.295 1.807 20.569 1.00 91.75 445 TRP A CA 1
ATOM 3469 C C . TRP A 1 445 ? -4.099 1.298 19.144 1.00 91.75 445 TRP A C 1
ATOM 3471 O O . TRP A 1 445 ? -4.803 1.704 18.218 1.00 91.75 445 TRP A O 1
ATOM 3481 N N . CYS A 1 446 ? -3.139 0.388 19.001 1.00 90.69 446 CYS A N 1
ATOM 3482 C CA . CYS A 1 446 ? -2.923 -0.445 17.827 1.00 90.69 446 CYS A CA 1
ATOM 3483 C C . CYS A 1 446 ? -3.194 -1.895 18.233 1.00 90.69 446 CYS A C 1
ATOM 3485 O O . CYS A 1 446 ? -2.559 -2.411 19.150 1.00 90.69 446 CYS A O 1
ATOM 3487 N N . ASP A 1 447 ? -4.163 -2.530 17.587 1.00 91.81 447 ASP A N 1
ATOM 3488 C CA . ASP A 1 447 ? -4.607 -3.893 17.861 1.00 91.81 447 ASP A CA 1
ATOM 3489 C C . ASP A 1 447 ? -3.554 -4.930 17.441 1.00 91.81 447 ASP A C 1
ATOM 3491 O O . ASP A 1 447 ? -2.755 -4.719 16.520 1.00 91.81 447 ASP A O 1
ATOM 3495 N N . LYS A 1 448 ? -3.585 -6.089 18.095 1.00 91.75 448 LYS A N 1
ATOM 3496 C CA . LYS A 1 448 ? -2.827 -7.269 17.690 1.00 91.75 448 LYS A CA 1
ATOM 3497 C C . LYS A 1 448 ? -3.316 -7.757 16.327 1.00 91.75 448 LYS A C 1
ATOM 3499 O O . LYS A 1 448 ? -4.513 -7.965 16.118 1.00 91.75 448 LYS A O 1
ATOM 3504 N N . GLY A 1 449 ? -2.375 -8.025 15.429 1.00 89.12 449 GLY A N 1
ATOM 3505 C CA . GLY A 1 449 ? -2.619 -8.530 14.077 1.00 89.12 449 GLY A CA 1
ATOM 3506 C C . GLY A 1 449 ? -2.639 -7.455 12.991 1.00 89.12 449 GLY A C 1
ATOM 3507 O O . GLY A 1 449 ? -2.732 -7.802 11.818 1.00 89.12 449 GLY A O 1
ATOM 3508 N N . VAL A 1 450 ? -2.516 -6.170 13.344 1.00 88.69 450 VAL A N 1
ATOM 3509 C CA . VAL A 1 450 ? -2.287 -5.103 12.357 1.00 88.69 450 VAL A CA 1
ATOM 3510 C C . VAL A 1 450 ? -0.945 -5.329 11.664 1.00 88.69 450 VAL A C 1
ATOM 3512 O O . VAL A 1 450 ? 0.069 -5.520 12.338 1.00 88.69 450 VAL A O 1
ATOM 3515 N N . LYS A 1 451 ? -0.930 -5.278 10.329 1.00 87.38 451 LYS A N 1
ATOM 3516 C CA . LYS A 1 451 ? 0.279 -5.450 9.514 1.00 87.38 451 LYS A CA 1
ATOM 3517 C C . LYS A 1 451 ? 0.601 -4.209 8.706 1.00 87.38 451 LYS A C 1
ATOM 3519 O O . LYS A 1 451 ? -0.299 -3.492 8.267 1.00 87.38 451 LYS A O 1
ATOM 3524 N N . GLY A 1 452 ? 1.883 -3.983 8.457 1.00 86.25 452 GLY A N 1
ATOM 3525 C CA . GLY A 1 452 ? 2.321 -2.890 7.603 1.00 86.25 452 GLY A CA 1
ATOM 3526 C C . GLY A 1 452 ? 3.756 -3.024 7.112 1.00 86.25 452 GLY A C 1
ATOM 3527 O O . GLY A 1 452 ? 4.507 -3.898 7.538 1.00 86.25 452 GLY A O 1
ATOM 3528 N N . LEU A 1 453 ? 4.117 -2.126 6.198 1.00 86.94 453 LEU A N 1
ATOM 3529 C CA . LEU A 1 453 ? 5.442 -2.006 5.601 1.00 86.94 453 LEU A CA 1
ATOM 3530 C C . LEU A 1 453 ? 6.120 -0.733 6.099 1.00 86.94 453 LEU A C 1
ATOM 3532 O O . LEU A 1 453 ? 5.694 0.379 5.779 1.00 86.94 453 LEU A O 1
ATOM 3536 N N . VAL A 1 454 ? 7.199 -0.901 6.857 1.00 89.25 454 VAL A N 1
ATOM 3537 C CA . VAL A 1 454 ? 8.029 0.192 7.368 1.00 89.25 454 VAL A CA 1
ATOM 3538 C C . VAL A 1 454 ? 9.059 0.587 6.316 1.00 89.25 454 VAL A C 1
ATOM 3540 O O . VAL A 1 454 ? 9.775 -0.291 5.824 1.00 89.25 454 VAL A O 1
ATOM 3543 N N . PRO A 1 455 ? 9.213 1.883 6.015 1.00 89.44 455 PRO A N 1
ATOM 3544 C CA . PRO A 1 455 ? 10.311 2.369 5.196 1.00 89.44 455 PRO A CA 1
ATOM 3545 C C . PRO A 1 455 ? 11.656 2.139 5.905 1.00 89.44 455 PRO A C 1
ATOM 3547 O O . PRO A 1 455 ? 11.891 2.680 6.987 1.00 89.44 455 PRO A O 1
ATOM 3550 N N . ASN A 1 456 ? 12.539 1.339 5.300 1.00 91.12 456 ASN A N 1
ATOM 3551 C CA . ASN A 1 456 ? 13.839 0.971 5.874 1.00 91.12 456 ASN A CA 1
ATOM 3552 C C . ASN A 1 456 ? 14.978 0.971 4.831 1.00 91.12 456 ASN A C 1
ATOM 3554 O O . ASN A 1 456 ? 15.841 0.092 4.760 1.00 91.12 456 ASN A O 1
ATOM 3558 N N . GLY A 1 457 ? 15.010 2.010 4.004 1.00 89.56 457 GLY A N 1
ATOM 3559 C CA . GLY A 1 457 ? 16.056 2.185 3.007 1.00 89.56 457 GLY A CA 1
ATOM 3560 C C . GLY A 1 457 ? 15.732 1.540 1.663 1.00 89.56 457 GLY A C 1
ATOM 3561 O O . GLY A 1 457 ? 14.610 1.103 1.387 1.00 89.56 457 GLY A O 1
ATOM 3562 N N . ARG A 1 458 ? 16.755 1.468 0.813 1.00 85.12 458 ARG A N 1
ATOM 3563 C CA . ARG A 1 458 ? 16.716 0.789 -0.483 1.00 85.12 458 ARG A CA 1
ATOM 3564 C C . ARG A 1 458 ? 17.819 -0.261 -0.560 1.00 85.12 458 ARG A C 1
ATOM 3566 O O . ARG A 1 458 ? 18.879 -0.089 0.042 1.00 85.12 458 ARG A O 1
ATOM 3573 N N . ASN A 1 459 ? 17.560 -1.327 -1.303 1.00 81.31 459 ASN A N 1
ATOM 3574 C CA . ASN A 1 459 ? 18.556 -2.341 -1.631 1.00 81.31 459 ASN A CA 1
ATOM 3575 C C . ASN A 1 459 ? 19.584 -1.786 -2.634 1.00 81.31 459 ASN A C 1
ATOM 3577 O O . ASN A 1 459 ? 19.402 -0.710 -3.209 1.00 81.31 459 ASN A O 1
ATOM 3581 N N . ALA A 1 460 ? 20.668 -2.530 -2.870 1.00 76.31 460 ALA A N 1
ATOM 3582 C CA . ALA A 1 460 ? 21.729 -2.128 -3.801 1.00 76.31 460 ALA A CA 1
ATOM 3583 C C . ALA A 1 460 ? 21.240 -1.953 -5.255 1.00 76.31 460 ALA A C 1
ATOM 3585 O O . ALA A 1 460 ? 21.813 -1.167 -6.005 1.00 76.31 460 ALA A O 1
ATOM 3586 N N . ASP A 1 461 ? 20.170 -2.652 -5.634 1.00 67.69 461 ASP A N 1
ATOM 3587 C CA . ASP A 1 461 ? 19.503 -2.553 -6.937 1.00 67.69 461 ASP A CA 1
ATOM 3588 C C . ASP A 1 461 ? 18.518 -1.365 -7.041 1.00 67.69 461 ASP A C 1
ATOM 3590 O O . ASP A 1 461 ? 17.913 -1.146 -8.088 1.00 67.69 461 ASP A O 1
ATOM 3594 N N . GLY A 1 462 ? 18.357 -0.581 -5.967 1.00 70.12 462 GLY A N 1
ATOM 3595 C CA . GLY A 1 462 ? 17.449 0.565 -5.892 1.00 70.12 462 GLY A CA 1
ATOM 3596 C C . GLY A 1 462 ? 16.009 0.231 -5.487 1.00 70.12 462 GLY A C 1
ATOM 3597 O O . GLY A 1 462 ? 15.212 1.159 -5.292 1.00 70.12 462 GLY A O 1
ATOM 3598 N N . SER A 1 463 ? 15.668 -1.048 -5.311 1.00 69.25 463 SER A N 1
ATOM 3599 C CA . SER A 1 463 ? 14.356 -1.475 -4.817 1.00 69.25 463 SER A CA 1
ATOM 3600 C C . SER A 1 463 ? 14.120 -1.074 -3.355 1.00 69.25 463 SER A C 1
ATOM 3602 O O . SER A 1 463 ? 15.060 -0.794 -2.609 1.00 69.25 463 SER A O 1
ATOM 3604 N N . LEU A 1 464 ? 12.853 -1.012 -2.934 1.00 79.94 464 LEU A N 1
ATOM 3605 C CA . LEU A 1 464 ? 12.481 -0.685 -1.554 1.00 79.94 464 LEU A CA 1
ATOM 3606 C C . LEU A 1 464 ? 12.905 -1.815 -0.602 1.00 79.94 464 LEU A C 1
ATOM 3608 O O . LEU A 1 464 ? 12.508 -2.962 -0.783 1.00 79.94 464 LEU A O 1
ATOM 3612 N N . ASN A 1 465 ? 13.667 -1.482 0.439 1.00 87.25 465 ASN A N 1
ATOM 3613 C CA . ASN A 1 465 ? 14.035 -2.405 1.511 1.00 87.25 465 ASN A CA 1
ATOM 3614 C C . ASN A 1 465 ? 13.099 -2.197 2.704 1.00 87.25 465 ASN A C 1
ATOM 3616 O O . ASN A 1 465 ? 13.477 -1.579 3.695 1.00 87.25 465 ASN A O 1
ATOM 3620 N N . ASN A 1 466 ? 11.843 -2.619 2.578 1.00 86.75 466 ASN A N 1
ATOM 3621 C CA . ASN A 1 466 ? 10.863 -2.437 3.648 1.00 86.75 466 ASN A CA 1
ATOM 3622 C C . ASN A 1 466 ? 10.995 -3.516 4.718 1.00 86.75 466 ASN A C 1
ATOM 3624 O O . ASN A 1 466 ? 11.332 -4.658 4.415 1.00 86.75 466 ASN A O 1
ATOM 3628 N N . ILE A 1 467 ? 10.649 -3.170 5.956 1.00 87.25 467 ILE A N 1
ATOM 3629 C CA . ILE A 1 467 ? 10.428 -4.166 7.008 1.00 87.25 467 ILE A CA 1
ATOM 3630 C C . ILE A 1 467 ? 8.930 -4.447 7.050 1.00 87.25 467 ILE A C 1
ATOM 3632 O O . ILE A 1 467 ? 8.138 -3.543 7.320 1.00 87.25 467 ILE A O 1
ATOM 3636 N N . GLU A 1 468 ? 8.542 -5.687 6.773 1.00 87.56 468 GLU A N 1
ATOM 3637 C CA . GLU A 1 468 ? 7.183 -6.147 7.041 1.00 87.56 468 GLU A CA 1
ATOM 3638 C C . GLU A 1 468 ? 7.046 -6.446 8.530 1.00 87.56 468 GLU A C 1
ATOM 3640 O O . GLU A 1 468 ? 7.827 -7.207 9.102 1.00 87.56 468 GLU A O 1
ATOM 3645 N N . ILE A 1 469 ? 6.056 -5.826 9.160 1.00 86.88 469 ILE A N 1
ATOM 3646 C CA . ILE A 1 469 ? 5.805 -5.976 10.587 1.00 86.88 469 ILE A CA 1
ATOM 3647 C C . ILE A 1 469 ? 4.353 -6.356 10.830 1.00 86.88 469 ILE A C 1
ATOM 3649 O O . ILE A 1 469 ? 3.448 -5.938 10.109 1.00 86.88 469 ILE A O 1
ATOM 3653 N N . THR A 1 470 ? 4.137 -7.141 11.879 1.00 88.75 470 THR A N 1
ATOM 3654 C CA . THR A 1 470 ? 2.816 -7.471 12.412 1.00 88.75 470 THR A CA 1
ATOM 3655 C C . THR A 1 470 ? 2.826 -7.150 13.895 1.00 88.75 470 THR A C 1
ATOM 3657 O O . THR A 1 470 ? 3.711 -7.626 14.606 1.00 88.75 470 THR A O 1
ATOM 3660 N N . ASN A 1 471 ? 1.852 -6.374 14.361 1.00 89.75 471 ASN A N 1
ATOM 3661 C CA . ASN A 1 471 ? 1.720 -6.053 15.773 1.00 89.75 471 ASN A CA 1
ATOM 3662 C C . ASN A 1 471 ? 1.342 -7.316 16.561 1.00 89.75 471 ASN A C 1
ATOM 3664 O O . ASN A 1 471 ? 0.282 -7.900 16.321 1.00 89.75 471 ASN A O 1
ATOM 3668 N N . GLN A 1 472 ? 2.214 -7.772 17.459 1.00 89.81 472 GLN A N 1
ATOM 3669 C CA . GLN A 1 472 ? 2.054 -9.073 18.128 1.00 89.81 472 GLN A CA 1
ATOM 3670 C C . GLN A 1 472 ? 1.124 -9.014 19.341 1.00 89.81 472 GLN A C 1
ATOM 3672 O O . GLN A 1 472 ? 0.490 -10.009 19.695 1.00 89.81 472 GLN A O 1
ATOM 3677 N N . VAL A 1 473 ? 1.035 -7.844 19.965 1.00 91.56 473 VAL A N 1
ATOM 3678 C CA . VAL A 1 473 ? 0.224 -7.560 21.149 1.00 91.56 473 VAL A CA 1
ATOM 3679 C C . VAL A 1 473 ? -0.484 -6.228 20.943 1.00 91.56 473 VAL A C 1
ATOM 3681 O O . VAL A 1 473 ? 0.007 -5.370 20.218 1.00 91.56 473 VAL A O 1
ATOM 3684 N N . ILE A 1 474 ? -1.646 -6.022 21.558 1.00 92.81 474 ILE A N 1
ATOM 3685 C CA . ILE A 1 474 ? -2.248 -4.685 21.531 1.00 92.81 474 ILE A CA 1
ATOM 3686 C C . ILE A 1 474 ? -1.338 -3.710 22.285 1.00 92.81 474 ILE A C 1
ATOM 3688 O O . ILE A 1 474 ? -0.903 -3.984 23.401 1.00 92.81 474 ILE A O 1
ATOM 3692 N N . THR A 1 475 ? -1.057 -2.562 21.672 1.00 91.88 475 THR A N 1
ATOM 3693 C CA . THR A 1 475 ? -0.239 -1.504 22.272 1.00 91.88 475 THR A CA 1
ATOM 3694 C C . THR A 1 475 ? -1.062 -0.240 22.439 1.00 91.88 475 THR A C 1
ATOM 3696 O O . THR A 1 475 ? -1.914 0.075 21.611 1.00 91.88 475 THR A O 1
ATOM 3699 N N . THR A 1 476 ? -0.821 0.496 23.523 1.00 92.06 476 THR A N 1
ATOM 3700 C CA . THR A 1 476 ? -1.533 1.743 23.843 1.00 92.06 476 THR A CA 1
ATOM 3701 C C . THR A 1 476 ? -0.550 2.889 23.987 1.00 92.06 476 THR A C 1
ATOM 3703 O O . THR A 1 476 ? 0.487 2.707 24.625 1.00 92.06 476 THR A O 1
ATOM 3706 N N . PHE A 1 477 ? -0.913 4.075 23.512 1.00 89.44 477 PHE A N 1
ATOM 3707 C CA . PHE A 1 477 ? -0.089 5.268 23.651 1.00 89.44 477 PHE A CA 1
ATOM 3708 C C . PHE A 1 477 ? -0.922 6.476 24.054 1.00 89.44 477 PHE A C 1
ATOM 3710 O O . PHE A 1 477 ? -1.842 6.876 23.339 1.00 89.44 477 PHE A O 1
ATOM 3717 N N . ALA A 1 478 ? -0.598 7.034 25.218 1.00 87.50 478 ALA A N 1
ATOM 3718 C CA . ALA A 1 478 ? -1.295 8.170 25.798 1.00 87.50 478 ALA A CA 1
ATOM 3719 C C . ALA A 1 478 ? -0.547 9.467 25.503 1.00 87.50 478 ALA A C 1
ATOM 3721 O O . ALA A 1 478 ? 0.662 9.575 25.722 1.00 87.50 478 ALA A O 1
ATOM 3722 N N . ARG A 1 479 ? -1.283 10.489 25.068 1.00 82.12 479 ARG A N 1
ATOM 3723 C CA . ARG A 1 479 ? -0.748 11.848 24.995 1.00 82.12 479 ARG A CA 1
ATOM 3724 C C . ARG A 1 479 ? -0.759 12.501 26.378 1.00 82.12 479 ARG A C 1
ATOM 3726 O O . ARG A 1 479 ? -1.786 12.492 27.052 1.00 82.12 479 ARG A O 1
ATOM 3733 N N . THR A 1 480 ? 0.342 13.160 26.745 1.00 74.56 480 THR A N 1
ATOM 3734 C CA . THR A 1 480 ? 0.540 13.768 28.077 1.00 74.56 480 THR A CA 1
ATOM 3735 C C . THR A 1 480 ? 0.597 15.304 28.088 1.00 74.56 480 THR A C 1
ATOM 3737 O O . THR A 1 480 ? 0.872 15.900 29.126 1.00 74.56 480 THR A O 1
ATOM 3740 N N . TRP A 1 481 ? 0.331 15.977 26.961 1.00 73.69 481 TRP A N 1
ATOM 3741 C CA . TRP A 1 481 ? 0.381 17.445 26.844 1.00 73.69 481 TRP A CA 1
ATOM 3742 C C . TRP A 1 481 ? -0.889 18.059 26.230 1.00 73.69 481 TRP A C 1
ATOM 3744 O O . TRP A 1 481 ? -1.671 17.384 25.551 1.00 73.69 481 TRP A O 1
ATOM 3754 N N . SER A 1 482 ? -1.092 19.358 26.487 1.00 67.38 482 SER A N 1
ATOM 3755 C CA . SER A 1 482 ? -2.241 20.151 26.021 1.00 67.38 482 SER A CA 1
ATOM 3756 C C . SER A 1 482 ? -2.133 20.557 24.552 1.00 67.38 482 SER A C 1
ATOM 3758 O O . SER A 1 482 ? -1.040 20.743 24.020 1.00 67.38 482 SER A O 1
ATOM 3760 N N . VAL A 1 483 ? -3.285 20.758 23.917 1.00 67.25 483 VAL A N 1
ATOM 3761 C CA . VAL A 1 483 ? -3.444 21.111 22.499 1.00 67.25 483 VAL A CA 1
ATOM 3762 C C . VAL A 1 483 ? -4.653 22.022 22.330 1.00 67.25 483 VAL A C 1
ATOM 3764 O O . VAL A 1 483 ? -5.524 22.057 23.195 1.00 67.25 483 VAL A O 1
ATOM 3767 N N . VAL A 1 484 ? -4.702 22.773 21.231 1.00 71.56 484 VAL A N 1
ATOM 3768 C CA . VAL A 1 484 ? -5.817 23.689 20.948 1.00 71.56 484 VAL A CA 1
ATOM 3769 C C . VAL A 1 484 ? -7.000 22.914 20.356 1.00 71.56 484 VAL A C 1
ATOM 3771 O O . VAL A 1 484 ? -6.819 21.928 19.638 1.00 71.56 484 VAL A O 1
ATOM 3774 N N . GLU A 1 485 ? -8.218 23.377 20.636 1.00 72.81 485 GLU A N 1
ATOM 3775 C CA . GLU A 1 485 ? -9.457 22.858 20.052 1.00 72.81 485 GLU A CA 1
ATOM 3776 C C . GLU A 1 485 ? -9.381 22.793 18.523 1.00 72.81 485 GLU A C 1
ATOM 3778 O O . GLU A 1 485 ? -8.881 23.712 17.871 1.00 72.81 485 GLU A O 1
ATOM 3783 N N . GLY A 1 486 ? -9.855 21.687 17.944 1.00 68.69 486 GLY A N 1
ATOM 3784 C CA . GLY A 1 486 ? -9.874 21.488 16.496 1.00 68.69 486 GLY A CA 1
ATOM 3785 C C . GLY A 1 486 ? -8.503 21.238 15.856 1.00 68.69 486 GLY A C 1
ATOM 3786 O O . GLY A 1 486 ? -8.455 20.915 14.666 1.00 68.69 486 GLY A O 1
ATOM 3787 N N . GLN A 1 487 ? -7.398 21.322 16.612 1.00 76.69 487 GLN A N 1
ATOM 3788 C CA . GLN A 1 487 ? -6.063 21.003 16.108 1.00 76.69 487 GLN A CA 1
ATOM 3789 C C . GLN A 1 487 ? -6.001 19.533 15.685 1.00 76.69 487 GLN A C 1
ATOM 3791 O O . GLN A 1 487 ? -6.398 18.639 16.435 1.00 76.69 487 GLN A O 1
ATOM 3796 N N . THR A 1 488 ? -5.468 19.296 14.489 1.00 80.38 488 THR A N 1
ATOM 3797 C CA . THR A 1 488 ? -5.169 17.956 13.982 1.00 80.38 488 THR A CA 1
ATOM 3798 C C . THR A 1 488 ? -3.749 17.573 14.375 1.00 80.38 488 THR A C 1
ATOM 3800 O O . THR A 1 488 ? -2.817 18.341 14.135 1.00 80.38 488 THR A O 1
ATOM 3803 N N . GLN A 1 489 ? -3.582 16.394 14.965 1.00 84.50 489 GLN A N 1
ATOM 3804 C CA . GLN A 1 489 ? -2.280 15.793 15.223 1.00 84.50 489 GLN A CA 1
ATOM 3805 C C . GLN A 1 489 ? -2.119 14.532 14.400 1.00 84.50 489 GLN A C 1
ATOM 3807 O O . GLN A 1 489 ? -3.036 13.728 14.266 1.00 84.50 489 GLN A O 1
ATOM 3812 N N . GLN A 1 490 ? -0.926 14.378 13.860 1.00 86.88 490 GLN A N 1
ATOM 3813 C CA . GLN A 1 490 ? -0.549 13.242 13.048 1.00 86.88 490 GLN A CA 1
ATOM 3814 C C . GLN A 1 490 ? -0.038 12.118 13.948 1.00 86.88 490 GLN A C 1
ATOM 3816 O O . GLN A 1 490 ? 0.537 12.386 15.008 1.00 86.88 490 GLN A O 1
ATOM 3821 N N . ILE A 1 491 ? -0.272 10.880 13.524 1.00 86.25 491 ILE A N 1
ATOM 3822 C CA . ILE A 1 491 ? -0.007 9.675 14.300 1.00 86.25 491 ILE A CA 1
ATOM 3823 C C . ILE A 1 491 ? 0.815 8.701 13.467 1.00 86.25 491 ILE A C 1
ATOM 3825 O O . ILE A 1 491 ? 0.430 8.338 12.351 1.00 86.25 491 ILE A O 1
ATOM 3829 N N . SER A 1 492 ? 1.895 8.213 14.070 1.00 86.75 492 SER A N 1
ATOM 3830 C CA . SER A 1 492 ? 2.678 7.101 13.543 1.00 86.75 492 SER A CA 1
ATOM 3831 C C . SER A 1 492 ? 2.893 6.036 14.603 1.00 86.75 492 SER A C 1
ATOM 3833 O O . SER A 1 492 ? 3.028 6.327 15.797 1.00 86.75 492 SER A O 1
ATOM 3835 N N . CYS A 1 493 ? 2.994 4.798 14.139 1.00 84.75 493 CYS A N 1
ATOM 3836 C CA . CYS A 1 493 ? 3.509 3.707 14.942 1.00 84.75 493 CYS A CA 1
ATOM 3837 C C . CYS A 1 493 ? 5.013 3.632 14.742 1.00 84.75 493 CYS A C 1
ATOM 3839 O O . CYS A 1 493 ? 5.456 3.515 13.601 1.00 84.75 493 CYS A O 1
ATOM 3841 N N . SER A 1 494 ? 5.795 3.679 15.817 1.00 85.19 494 SER A N 1
ATOM 3842 C CA . SER A 1 494 ? 7.191 3.273 15.736 1.00 85.19 494 SER A CA 1
ATOM 3843 C C . SER A 1 494 ? 7.270 1.791 15.422 1.00 85.19 494 SER A C 1
ATOM 3845 O O . SER A 1 494 ? 6.378 1.010 15.758 1.00 85.19 494 SER A O 1
ATOM 3847 N N . ALA A 1 495 ? 8.324 1.416 14.723 1.00 82.88 495 ALA A N 1
ATOM 3848 C CA . ALA A 1 495 ? 8.548 0.052 14.321 1.00 82.88 495 ALA A CA 1
ATOM 3849 C C . ALA A 1 495 ? 9.954 -0.387 14.702 1.00 82.88 495 ALA A C 1
ATOM 3851 O O . ALA A 1 495 ? 10.928 0.354 14.585 1.00 82.88 495 ALA A O 1
ATOM 3852 N N . SER A 1 496 ? 10.046 -1.632 15.133 1.00 77.56 496 SER A N 1
ATOM 3853 C CA . SER A 1 496 ? 11.287 -2.389 15.199 1.00 77.56 496 SER A CA 1
ATOM 3854 C C . SER A 1 496 ? 11.269 -3.475 14.123 1.00 77.56 496 SER A C 1
ATOM 3856 O O . SER A 1 496 ? 10.324 -3.579 13.344 1.00 77.56 496 SER A O 1
ATOM 3858 N N . SER A 1 497 ? 12.295 -4.324 14.090 1.00 68.75 497 SER A N 1
ATOM 3859 C CA . SER A 1 497 ? 12.338 -5.474 13.182 1.00 68.75 497 SER A CA 1
ATOM 3860 C C . SER A 1 497 ? 11.197 -6.477 13.385 1.00 68.75 497 SER A C 1
ATOM 3862 O O . SER A 1 497 ? 10.974 -7.304 12.510 1.00 68.75 497 SER A O 1
ATOM 3864 N N . THR A 1 498 ? 10.515 -6.457 14.534 1.00 67.12 498 THR A N 1
ATOM 3865 C CA . THR A 1 498 ? 9.533 -7.492 14.906 1.00 67.12 498 THR A CA 1
ATOM 3866 C C . THR A 1 498 ? 8.211 -6.951 15.434 1.00 67.12 498 THR A C 1
ATOM 3868 O O . THR A 1 498 ? 7.282 -7.731 15.608 1.00 67.12 498 THR A O 1
ATOM 3871 N N . ASP A 1 499 ? 8.123 -5.656 15.735 1.00 70.75 499 ASP A N 1
ATOM 3872 C CA . ASP A 1 499 ? 6.999 -5.105 16.494 1.00 70.75 499 ASP A CA 1
ATOM 3873 C C . ASP A 1 499 ? 6.691 -3.654 16.114 1.00 70.75 499 ASP A C 1
ATOM 3875 O O . ASP A 1 499 ? 7.594 -2.914 15.711 1.00 70.75 499 ASP A O 1
ATOM 3879 N N . ILE A 1 500 ? 5.428 -3.260 16.275 1.00 75.69 500 ILE A N 1
ATOM 3880 C CA . ILE A 1 500 ? 4.888 -1.935 15.955 1.00 75.69 500 ILE A CA 1
ATOM 3881 C C . ILE A 1 500 ? 4.187 -1.394 17.191 1.00 75.69 500 ILE A C 1
ATOM 3883 O O . ILE A 1 500 ? 3.289 -2.026 17.734 1.00 75.69 500 ILE A O 1
ATOM 3887 N N . LYS A 1 501 ? 4.541 -0.180 17.606 1.00 78.81 501 LYS A N 1
ATOM 3888 C CA . LYS A 1 501 ? 3.944 0.456 18.781 1.00 78.81 501 LYS A CA 1
ATOM 3889 C C . LYS A 1 501 ? 3.423 1.822 18.405 1.00 78.81 501 LYS A C 1
ATOM 3891 O O . LYS A 1 501 ? 4.115 2.584 17.739 1.00 78.81 501 LYS A O 1
ATOM 3896 N N . ALA A 1 502 ? 2.199 2.150 18.803 1.00 76.81 502 ALA A N 1
ATOM 3897 C CA . ALA A 1 502 ? 1.772 3.547 18.778 1.00 76.81 502 ALA A CA 1
ATOM 3898 C C . ALA A 1 502 ? 2.761 4.362 19.634 1.00 76.81 502 ALA A C 1
ATOM 3900 O O . ALA A 1 502 ? 3.049 3.958 20.757 1.00 76.81 502 ALA A O 1
ATOM 3901 N N . ASP A 1 503 ? 3.345 5.433 19.089 1.00 81.38 503 ASP A N 1
ATOM 3902 C CA . ASP A 1 503 ? 4.503 6.073 19.750 1.00 81.38 503 ASP A CA 1
ATOM 3903 C C . ASP A 1 503 ? 4.652 7.570 19.446 1.00 81.38 503 ASP A C 1
ATOM 3905 O O . ASP A 1 503 ? 5.225 8.321 20.230 1.00 81.38 503 ASP A O 1
ATOM 3909 N N . TYR A 1 504 ? 4.120 8.054 18.318 1.00 81.06 504 TYR A N 1
ATOM 3910 C CA . TYR A 1 504 ? 4.333 9.443 17.916 1.00 81.06 504 TYR A CA 1
ATOM 3911 C C . TYR A 1 504 ? 3.031 10.197 17.694 1.00 81.06 504 TYR A C 1
ATOM 3913 O O . TYR A 1 504 ? 2.263 9.863 16.796 1.00 81.06 504 TYR A O 1
ATOM 3921 N N . PHE A 1 505 ? 2.869 11.285 18.454 1.00 84.31 505 PHE A N 1
ATOM 3922 C CA . PHE A 1 505 ? 2.036 12.427 18.085 1.00 84.31 505 PHE A CA 1
ATOM 3923 C C . PHE A 1 505 ? 2.930 13.557 17.595 1.00 84.31 505 PHE A C 1
ATOM 3925 O O . PHE A 1 505 ? 3.920 13.903 18.244 1.00 84.31 505 PHE A O 1
ATOM 3932 N N . TYR A 1 506 ? 2.577 14.150 16.463 1.00 86.56 506 TYR A N 1
ATOM 3933 C CA . TYR A 1 506 ? 3.360 15.230 15.879 1.00 86.56 506 TYR A CA 1
ATOM 3934 C C . TYR A 1 506 ? 2.484 16.212 15.098 1.00 86.56 506 TYR A C 1
ATOM 3936 O O . TYR A 1 506 ? 1.316 15.957 14.799 1.00 86.56 506 TYR A O 1
ATOM 3944 N N . GLU A 1 507 ? 3.034 17.391 14.832 1.00 86.88 507 GLU A N 1
ATOM 3945 C CA . GLU A 1 507 ? 2.289 18.543 14.319 1.00 86.88 507 GLU A CA 1
ATOM 3946 C C . GLU A 1 507 ? 2.115 18.498 12.802 1.00 86.88 507 GLU A C 1
ATOM 3948 O O . GLU A 1 507 ? 1.118 18.994 12.278 1.00 86.88 507 GLU A O 1
ATOM 3953 N N . ALA A 1 508 ? 3.081 17.924 12.082 1.00 87.44 508 ALA A N 1
ATOM 3954 C CA . ALA A 1 508 ? 3.042 17.860 10.627 1.00 87.44 508 ALA A CA 1
ATOM 3955 C C . ALA A 1 508 ? 3.671 16.579 10.080 1.00 87.44 508 ALA A C 1
ATOM 3957 O O . ALA A 1 508 ? 4.749 16.168 10.507 1.00 87.44 508 ALA A O 1
ATOM 3958 N N . TYR A 1 509 ? 3.004 16.004 9.084 1.00 88.69 509 TYR A N 1
ATOM 3959 C CA . TYR A 1 509 ? 3.501 14.898 8.282 1.00 88.69 509 TYR A CA 1
ATOM 3960 C C . TYR A 1 509 ? 3.886 15.414 6.898 1.00 88.69 509 TYR A C 1
ATOM 3962 O O . TYR A 1 509 ? 3.122 16.174 6.302 1.00 88.69 509 TYR A O 1
ATOM 3970 N N . LEU A 1 510 ? 5.061 15.037 6.401 1.00 88.19 510 LEU A N 1
ATOM 3971 C CA . LEU A 1 510 ? 5.564 15.464 5.097 1.00 88.19 510 LEU A CA 1
ATOM 3972 C C . LEU A 1 510 ? 6.090 14.265 4.313 1.00 88.19 510 LEU A C 1
ATOM 3974 O O . LEU A 1 510 ? 6.819 13.445 4.860 1.00 88.19 510 LEU A O 1
ATOM 3978 N N . GLU A 1 511 ? 5.794 14.220 3.017 1.00 87.69 511 GLU A N 1
ATOM 3979 C CA . GLU A 1 511 ? 6.337 13.229 2.084 1.00 87.69 511 GLU A CA 1
ATOM 3980 C C . GLU A 1 511 ? 7.112 13.939 0.971 1.00 87.69 511 GLU A C 1
ATOM 3982 O O . GLU A 1 511 ? 6.528 14.539 0.066 1.00 87.69 511 GLU A O 1
ATOM 3987 N N . GLN A 1 512 ? 8.442 13.916 1.034 1.00 83.25 512 GLN A N 1
ATOM 3988 C 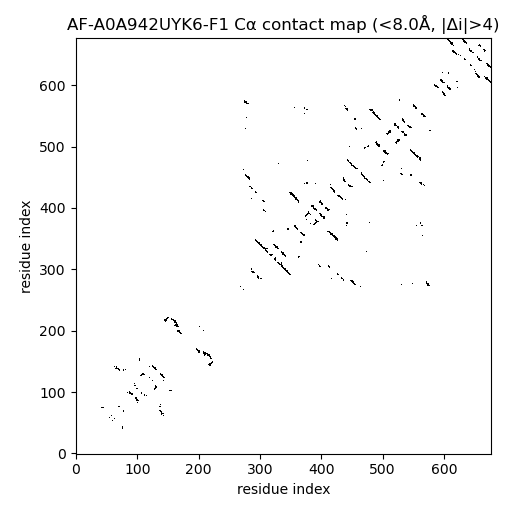CA . GLN A 1 512 ? 9.293 14.641 0.085 1.00 83.25 512 GLN A CA 1
ATOM 3989 C C . GLN A 1 512 ? 10.728 14.114 0.100 1.00 83.25 512 GLN A C 1
ATOM 3991 O O . GLN A 1 512 ? 11.121 13.396 1.005 1.00 83.25 512 GLN A O 1
ATOM 3996 N N . ASP A 1 513 ? 11.538 14.484 -0.890 1.00 82.94 513 ASP A N 1
ATOM 3997 C CA . ASP A 1 513 ? 12.880 13.900 -1.081 1.00 82.94 513 ASP A CA 1
ATOM 3998 C C . ASP A 1 513 ? 13.998 14.682 -0.376 1.00 82.94 513 ASP A C 1
ATOM 4000 O O . ASP A 1 513 ? 15.175 14.338 -0.482 1.00 82.94 513 ASP A O 1
ATOM 4004 N N . THR A 1 514 ? 13.643 15.777 0.294 1.00 87.19 514 THR A N 1
ATOM 4005 C CA . THR A 1 514 ? 14.579 16.702 0.934 1.00 87.19 514 THR A CA 1
ATOM 4006 C C . THR A 1 514 ? 14.093 17.102 2.319 1.00 87.19 514 THR A C 1
ATOM 4008 O O . THR A 1 514 ? 12.896 17.111 2.606 1.00 87.19 514 THR A O 1
ATOM 4011 N N . PHE A 1 515 ? 15.025 17.468 3.195 1.00 90.12 515 PHE A N 1
ATOM 4012 C CA . PHE A 1 515 ? 14.692 17.950 4.532 1.00 90.12 515 PHE A CA 1
ATOM 4013 C C . PHE A 1 515 ? 14.135 19.382 4.459 1.00 90.12 515 PHE A C 1
ATOM 4015 O O . PHE A 1 515 ? 14.779 20.257 3.872 1.00 90.12 515 PHE A O 1
ATOM 4022 N N . PRO A 1 516 ? 12.945 19.652 5.025 1.00 88.56 516 PRO A N 1
ATOM 4023 C CA . PRO A 1 516 ? 12.373 20.990 5.032 1.00 88.56 516 PRO A CA 1
ATOM 4024 C C . PRO A 1 516 ? 13.134 21.893 6.009 1.00 88.56 516 PRO A C 1
ATOM 4026 O O . PRO A 1 516 ? 13.534 21.466 7.090 1.00 88.56 516 PRO A O 1
ATOM 4029 N N . ASN A 1 517 ? 13.261 23.178 5.671 1.00 86.62 517 ASN A N 1
ATOM 4030 C CA . ASN A 1 517 ? 13.749 24.195 6.604 1.00 86.62 517 ASN A CA 1
ATOM 4031 C C . ASN A 1 517 ? 12.591 24.716 7.472 1.00 86.62 517 ASN A C 1
ATOM 4033 O O . ASN A 1 517 ? 12.141 25.853 7.327 1.00 86.62 517 ASN A O 1
ATOM 4037 N N . LYS A 1 518 ? 12.046 23.835 8.311 1.00 82.06 518 LYS A N 1
ATOM 4038 C CA . LYS A 1 518 ? 10.979 24.129 9.272 1.00 82.06 518 LYS A CA 1
ATOM 4039 C C . LYS A 1 518 ? 11.405 23.586 10.636 1.00 82.06 518 LYS A C 1
ATOM 4041 O O . LYS A 1 518 ? 12.150 22.615 10.687 1.00 82.06 518 LYS A O 1
ATOM 4046 N N . GLN A 1 519 ? 10.959 24.231 11.710 1.00 84.38 519 GLN A N 1
ATOM 4047 C CA . GLN A 1 519 ? 11.129 23.756 13.084 1.00 84.38 519 GLN A CA 1
ATOM 4048 C C . GLN A 1 519 ? 9.772 23.333 13.648 1.00 84.38 519 GLN A C 1
ATOM 4050 O O . GLN A 1 519 ? 8.758 23.970 13.351 1.00 84.38 519 GLN A O 1
ATOM 4055 N N . GLY A 1 520 ? 9.772 22.273 14.450 1.00 86.50 520 GLY A N 1
ATOM 4056 C CA . GLY A 1 520 ? 8.603 21.760 15.159 1.00 86.50 520 GLY A CA 1
ATOM 4057 C C . GLY A 1 520 ? 8.683 20.247 15.336 1.00 86.50 520 GLY A C 1
ATOM 4058 O O . GLY A 1 520 ? 9.655 19.617 14.921 1.00 86.50 520 GLY A O 1
ATOM 4059 N N . HIS A 1 521 ? 7.633 19.657 15.899 1.00 88.38 521 HIS A N 1
ATOM 4060 C CA . HIS A 1 521 ? 7.476 18.204 15.936 1.00 88.38 521 HIS A CA 1
ATOM 4061 C C . HIS A 1 521 ? 6.976 17.708 14.577 1.00 88.38 521 HIS A C 1
ATOM 4063 O O . HIS A 1 521 ? 5.775 17.741 14.300 1.00 88.38 521 HIS A O 1
ATOM 4069 N N . ILE A 1 522 ? 7.894 17.296 13.704 1.00 90.00 522 ILE A N 1
ATOM 4070 C CA . ILE A 1 522 ? 7.596 16.969 12.302 1.00 90.00 522 ILE A CA 1
ATOM 4071 C C . ILE A 1 522 ? 8.089 15.562 11.989 1.00 90.00 522 ILE A C 1
ATOM 4073 O O . ILE A 1 522 ? 9.228 15.218 12.302 1.00 90.00 522 ILE A O 1
ATOM 4077 N N . MET A 1 523 ? 7.248 14.777 11.322 1.00 90.88 523 MET A N 1
ATOM 4078 C CA . MET A 1 523 ? 7.645 13.507 10.722 1.00 90.88 523 MET A CA 1
ATOM 4079 C C . MET A 1 523 ? 7.779 13.686 9.209 1.00 90.88 523 MET A C 1
ATOM 4081 O O . MET A 1 523 ? 6.867 14.184 8.546 1.00 90.88 523 MET A O 1
ATOM 4085 N N . LEU A 1 524 ? 8.922 13.282 8.669 1.00 90.88 524 LEU A N 1
ATOM 4086 C CA . LEU A 1 524 ? 9.246 13.316 7.250 1.00 90.88 524 LEU A CA 1
ATOM 4087 C C . LEU A 1 524 ? 9.426 11.893 6.737 1.00 90.88 524 LEU A C 1
ATOM 4089 O O . LEU A 1 524 ? 10.332 11.187 7.178 1.00 90.88 524 LEU A O 1
ATOM 4093 N N . TYR A 1 525 ? 8.636 11.514 5.742 1.00 90.62 525 TYR A N 1
ATOM 4094 C CA . TYR A 1 525 ? 8.949 10.398 4.867 1.00 90.62 525 TYR A CA 1
ATOM 4095 C C . TYR A 1 525 ? 9.817 10.866 3.705 1.00 90.62 525 TYR A C 1
ATOM 4097 O O . TYR A 1 525 ? 9.358 11.565 2.797 1.00 90.62 525 TYR A O 1
ATOM 4105 N N . ASN A 1 526 ? 11.090 10.473 3.741 1.00 89.69 526 ASN A N 1
ATOM 4106 C CA . ASN A 1 526 ? 12.023 10.703 2.654 1.00 89.69 526 ASN A CA 1
ATOM 4107 C C . ASN A 1 526 ? 11.837 9.621 1.584 1.00 89.69 526 ASN A C 1
ATOM 4109 O O . ASN A 1 526 ? 12.315 8.497 1.747 1.00 89.69 526 ASN A O 1
ATOM 4113 N N . ARG A 1 527 ? 11.152 9.953 0.482 1.00 82.06 527 ARG A N 1
ATOM 4114 C CA . ARG A 1 527 ? 10.789 8.974 -0.568 1.00 82.06 527 ARG A CA 1
ATOM 4115 C C . ARG A 1 527 ? 11.999 8.517 -1.384 1.00 82.06 527 ARG A C 1
ATOM 4117 O O . ARG A 1 527 ? 12.053 7.382 -1.866 1.00 82.06 527 ARG A O 1
ATOM 4124 N N . ARG A 1 528 ? 13.006 9.387 -1.513 1.00 81.56 528 ARG A N 1
ATOM 4125 C CA . ARG A 1 528 ? 14.278 9.047 -2.158 1.00 81.56 528 ARG A CA 1
ATOM 4126 C C . ARG A 1 528 ? 15.015 7.978 -1.364 1.00 81.56 528 ARG A C 1
ATOM 4128 O O . ARG A 1 528 ? 15.462 6.994 -1.944 1.00 81.56 528 ARG A O 1
ATOM 4135 N N . GLU A 1 529 ? 15.116 8.161 -0.055 1.00 86.81 529 GLU A N 1
ATOM 4136 C CA . GLU A 1 529 ? 15.845 7.243 0.822 1.00 86.81 529 GLU A CA 1
ATOM 4137 C C . GLU A 1 529 ? 14.991 6.065 1.292 1.00 86.81 529 GLU A C 1
ATOM 4139 O O . GLU A 1 529 ? 15.544 5.082 1.762 1.00 86.81 529 GLU A O 1
ATOM 4144 N N . ASN A 1 530 ? 13.667 6.136 1.132 1.00 89.06 530 ASN A N 1
ATOM 4145 C CA . ASN A 1 530 ? 12.703 5.224 1.739 1.00 89.06 530 ASN A CA 1
ATOM 4146 C C . ASN A 1 530 ? 12.906 5.112 3.259 1.00 89.06 530 ASN A C 1
ATOM 4148 O O . ASN A 1 530 ? 13.049 4.019 3.801 1.00 89.06 530 ASN A O 1
ATOM 4152 N N . LYS A 1 531 ? 12.959 6.253 3.949 1.00 91.88 531 LYS A N 1
ATOM 4153 C CA . LYS A 1 531 ? 13.186 6.320 5.398 1.00 91.88 531 LYS A CA 1
ATOM 4154 C C . LYS A 1 531 ? 12.310 7.372 6.053 1.00 91.88 531 LYS A C 1
ATOM 4156 O O . LYS A 1 531 ? 12.005 8.399 5.447 1.00 91.88 531 LYS A O 1
ATOM 4161 N N . HIS A 1 532 ? 11.946 7.126 7.306 1.00 91.88 532 HIS A N 1
ATOM 4162 C CA . HIS A 1 532 ? 11.292 8.117 8.148 1.00 91.88 532 HIS A CA 1
ATOM 4163 C C . HIS A 1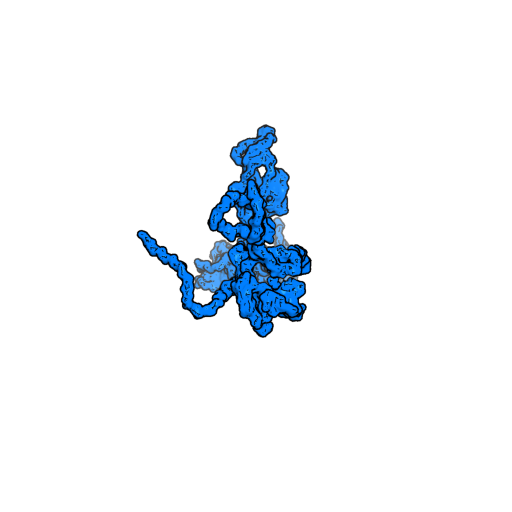 532 ? 12.294 8.849 9.034 1.00 91.88 532 HIS A C 1
ATOM 4165 O O . HIS A 1 532 ? 13.206 8.250 9.609 1.00 91.88 532 HIS A O 1
ATOM 4171 N N . TYR A 1 533 ? 12.070 10.150 9.179 1.00 92.38 533 TYR A N 1
ATOM 4172 C CA . TYR A 1 533 ? 12.822 11.020 10.063 1.00 92.38 533 TYR A CA 1
ATOM 4173 C C . TYR A 1 533 ? 11.874 11.825 10.933 1.00 92.38 533 TYR A C 1
ATOM 4175 O O . TYR A 1 533 ? 10.883 12.362 10.448 1.00 92.38 533 TYR A O 1
ATOM 4183 N N . PHE A 1 534 ? 12.225 11.966 12.204 1.00 91.81 534 PHE A N 1
ATOM 4184 C CA . PHE A 1 534 ? 11.523 12.832 13.135 1.00 91.81 534 PHE A CA 1
ATOM 4185 C C . PHE A 1 534 ? 12.411 14.007 13.528 1.00 91.81 534 PHE A C 1
ATOM 4187 O O . PHE A 1 534 ? 13.599 13.832 13.811 1.00 91.81 534 PHE A O 1
ATOM 4194 N N . GLN A 1 535 ? 11.813 15.188 13.593 1.00 91.31 535 GLN A N 1
ATOM 4195 C CA . GLN A 1 535 ? 12.420 16.396 14.126 1.00 91.31 535 GLN A CA 1
ATOM 4196 C C . GLN A 1 535 ? 11.731 16.777 15.435 1.00 91.31 535 GLN A C 1
ATOM 4198 O O . GLN A 1 535 ? 10.503 16.768 15.518 1.00 91.31 535 GLN A O 1
ATOM 4203 N N . ASP A 1 536 ? 12.516 17.108 16.458 1.00 83.69 536 ASP A N 1
ATOM 4204 C CA . ASP A 1 536 ? 12.015 17.781 17.654 1.00 83.69 536 ASP A CA 1
ATOM 4205 C C . ASP A 1 536 ? 12.191 19.310 17.551 1.00 83.69 536 A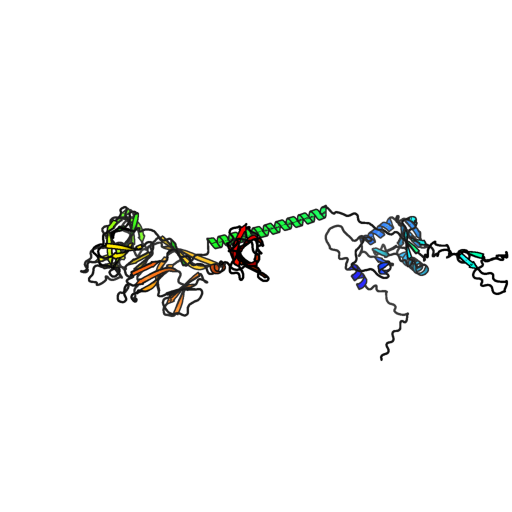SP A C 1
ATOM 4207 O O . ASP A 1 536 ? 12.755 19.843 16.593 1.00 83.69 536 ASP A O 1
ATOM 4211 N N . ASN A 1 537 ? 11.748 20.042 18.574 1.00 80.12 537 ASN A N 1
ATOM 4212 C CA . ASN A 1 537 ? 11.853 21.506 18.607 1.00 80.12 537 ASN A CA 1
ATOM 4213 C C . ASN A 1 537 ? 13.300 22.042 18.580 1.00 80.12 537 ASN A C 1
ATOM 4215 O O . ASN A 1 537 ? 13.491 23.245 18.422 1.00 80.12 537 ASN A O 1
ATOM 4219 N N . ASN A 1 538 ? 14.321 21.182 18.693 1.00 76.38 538 ASN A N 1
ATOM 4220 C CA . ASN A 1 538 ? 15.731 21.573 18.676 1.00 76.38 538 ASN A CA 1
ATOM 4221 C C . ASN A 1 538 ? 16.360 21.491 17.274 1.00 76.38 538 ASN A C 1
ATOM 4223 O O . ASN A 1 538 ? 17.577 21.621 17.137 1.00 76.38 538 ASN A O 1
ATOM 4227 N N . ASN A 1 539 ? 15.544 21.312 16.226 1.00 72.62 539 ASN A N 1
ATOM 4228 C CA . ASN A 1 539 ? 15.959 21.311 14.818 1.00 72.62 539 ASN A CA 1
ATOM 4229 C C . ASN A 1 539 ? 16.912 20.157 14.438 1.00 72.62 539 ASN A C 1
ATOM 4231 O O . ASN A 1 539 ? 17.626 20.252 13.439 1.00 72.62 539 ASN A O 1
ATOM 4235 N N . SER A 1 540 ? 16.922 19.067 15.212 1.00 86.38 540 SER A N 1
ATOM 4236 C CA . SER A 1 540 ? 17.725 17.874 14.929 1.00 86.38 540 SER A CA 1
ATOM 4237 C C . SER A 1 540 ? 16.854 16.773 14.329 1.00 86.38 540 SER A C 1
ATOM 4239 O O . SER A 1 540 ? 15.873 16.351 14.941 1.00 86.38 540 SER A O 1
ATOM 4241 N N . TRP A 1 541 ? 17.211 16.307 13.130 1.00 91.88 541 TRP A N 1
ATOM 4242 C CA . TRP A 1 541 ? 16.548 15.176 12.483 1.00 91.88 541 TRP A CA 1
ATOM 4243 C C . TRP A 1 541 ? 17.176 13.867 12.946 1.00 91.88 541 TRP A C 1
ATOM 4245 O O . TRP A 1 541 ? 18.392 13.692 12.865 1.00 91.88 541 TRP A O 1
ATOM 4255 N N . ARG A 1 542 ? 16.341 12.923 13.379 1.00 91.94 542 ARG A N 1
ATOM 4256 C CA . ARG A 1 542 ? 16.754 11.551 13.690 1.00 91.94 542 ARG A CA 1
ATOM 4257 C C . ARG A 1 542 ? 15.963 10.557 12.860 1.00 91.94 542 ARG A C 1
ATOM 4259 O O . ARG A 1 542 ? 14.772 10.756 12.634 1.00 91.94 542 ARG A O 1
ATOM 4266 N N . GLU A 1 543 ? 16.622 9.493 12.423 1.00 92.81 543 GLU A N 1
ATOM 4267 C CA . GLU A 1 543 ? 15.944 8.368 11.782 1.00 92.81 543 GLU A CA 1
ATOM 4268 C C . GLU A 1 543 ? 14.977 7.722 12.779 1.00 92.81 543 GLU A C 1
ATOM 4270 O O . GLU A 1 543 ? 15.300 7.538 13.955 1.00 92.81 543 GLU A O 1
ATOM 4275 N N . CYS A 1 544 ? 13.767 7.435 12.316 1.00 89.19 544 CYS A N 1
ATOM 4276 C CA . CYS A 1 544 ? 12.691 6.920 13.142 1.00 89.19 544 CYS A CA 1
ATOM 4277 C C . CYS A 1 544 ? 11.886 5.898 12.336 1.00 89.19 544 CYS A C 1
ATOM 4279 O O . CYS A 1 544 ? 10.909 6.277 11.683 1.00 89.19 544 CYS A O 1
ATOM 4281 N N . PRO A 1 545 ? 12.285 4.612 12.346 1.00 89.62 545 PRO A N 1
ATOM 4282 C CA . PRO A 1 545 ? 11.529 3.565 11.676 1.00 89.62 545 PRO A CA 1
ATOM 4283 C C . PRO A 1 545 ? 10.105 3.561 12.226 1.00 89.62 545 PRO A C 1
ATOM 4285 O O . PRO A 1 545 ? 9.877 3.399 13.425 1.00 89.62 545 PRO A O 1
ATOM 4288 N N . SER A 1 546 ? 9.147 3.855 11.361 1.00 88.94 546 SER A N 1
ATOM 4289 C CA . SER A 1 546 ? 7.754 4.042 11.749 1.00 88.94 546 SER A CA 1
ATOM 4290 C C . SER A 1 546 ? 6.838 3.885 10.546 1.00 88.94 546 SER A C 1
ATOM 4292 O O . SER A 1 546 ? 7.299 3.961 9.411 1.00 88.94 546 SER A O 1
ATOM 4294 N N . ILE A 1 547 ? 5.547 3.690 10.778 1.00 86.69 547 ILE A N 1
ATOM 4295 C CA . ILE A 1 547 ? 4.515 3.691 9.740 1.00 86.69 547 ILE A CA 1
ATOM 4296 C C . ILE A 1 547 ? 3.540 4.807 10.063 1.00 86.69 547 ILE A C 1
ATOM 4298 O O . ILE A 1 547 ? 3.068 4.909 11.199 1.00 86.69 547 ILE A O 1
ATOM 4302 N N . TYR A 1 548 ? 3.245 5.640 9.071 1.00 86.31 548 TYR A N 1
ATOM 4303 C CA . TYR A 1 548 ? 2.209 6.647 9.205 1.00 86.31 548 TYR A CA 1
ATOM 4304 C C . TYR A 1 548 ? 0.830 5.985 9.224 1.00 86.31 548 TYR A C 1
ATOM 4306 O O . TYR A 1 548 ? 0.493 5.207 8.334 1.00 86.31 548 TYR A O 1
ATOM 4314 N N . ILE A 1 549 ? 0.040 6.282 10.255 1.00 82.31 549 ILE A N 1
ATOM 4315 C CA . ILE A 1 549 ? -1.281 5.671 10.452 1.00 82.31 549 ILE A CA 1
ATOM 4316 C C . ILE A 1 549 ? -2.377 6.635 10.017 1.00 82.31 549 ILE A C 1
ATOM 4318 O O . ILE A 1 549 ? -3.364 6.223 9.415 1.00 82.31 549 ILE A O 1
ATOM 4322 N N . GLY A 1 550 ? -2.224 7.921 10.333 1.00 84.25 550 GLY A N 1
ATOM 4323 C CA . GLY A 1 550 ? -3.225 8.936 10.043 1.00 84.25 550 GLY A CA 1
ATOM 4324 C C . GLY A 1 550 ? -3.209 10.070 11.043 1.00 84.25 550 GLY A C 1
ATOM 4325 O O . GLY A 1 550 ? -2.143 10.500 11.479 1.00 84.25 550 GLY A O 1
ATOM 4326 N N . PHE A 1 551 ? -4.384 10.582 11.392 1.00 84.25 551 PHE A N 1
ATOM 4327 C CA . PHE A 1 551 ? -4.489 11.725 12.287 1.00 84.25 551 PHE A CA 1
ATOM 4328 C C . PHE A 1 551 ? -5.641 11.604 13.274 1.00 84.25 551 PHE A C 1
ATOM 4330 O O . PHE A 1 551 ? -6.674 11.001 12.985 1.00 84.25 551 PHE A O 1
ATOM 4337 N N . ALA A 1 552 ? -5.474 12.245 14.426 1.00 82.12 552 ALA A N 1
ATOM 4338 C CA . ALA A 1 552 ? -6.548 12.493 15.370 1.00 82.12 552 ALA A CA 1
ATOM 4339 C C . ALA A 1 552 ? -6.827 13.989 15.489 1.00 82.12 552 ALA A C 1
ATOM 4341 O O . ALA A 1 552 ? -5.927 14.827 15.379 1.00 82.12 552 ALA A O 1
ATOM 4342 N N . GLN A 1 553 ? -8.087 14.324 15.737 1.00 79.00 553 GLN A N 1
ATOM 4343 C CA . GLN A 1 553 ? -8.519 15.698 15.970 1.00 79.00 553 GLN A CA 1
ATOM 4344 C C . GLN A 1 553 ? -8.963 15.872 17.421 1.00 79.00 553 GLN A C 1
ATOM 4346 O O . GLN A 1 553 ? -9.538 14.960 18.006 1.00 79.00 553 GLN A O 1
ATOM 4351 N N . ASN A 1 554 ? -8.695 17.035 18.011 1.00 75.31 554 ASN A N 1
ATOM 4352 C CA . ASN A 1 554 ? -8.992 17.310 19.421 1.00 75.31 554 ASN A CA 1
ATOM 4353 C C . ASN A 1 554 ? -10.367 17.948 19.633 1.00 75.31 554 ASN A C 1
ATOM 4355 O O . ASN A 1 554 ? -10.774 18.793 18.836 1.00 75.31 554 ASN A O 1
ATOM 4359 N N . THR A 1 555 ? -11.025 17.598 20.745 1.00 64.06 555 THR A N 1
ATOM 4360 C CA . THR A 1 555 ? -12.347 18.124 21.142 1.00 64.06 555 THR A CA 1
ATOM 4361 C C . THR A 1 555 ? -12.319 19.533 21.750 1.00 64.06 555 THR A C 1
ATOM 4363 O O . THR A 1 555 ? -13.338 20.208 21.700 1.00 64.06 555 THR A O 1
ATOM 4366 N N . SER A 1 556 ? -11.222 19.980 22.384 1.00 58.28 556 SER A N 1
ATOM 4367 C CA . SER A 1 556 ? -11.216 21.203 23.219 1.00 58.28 556 SER A CA 1
ATOM 4368 C C . SER A 1 556 ? -9.804 21.745 23.503 1.00 58.28 556 SER A C 1
ATOM 4370 O O . SER A 1 556 ? -8.842 20.981 23.554 1.00 58.28 556 SER A O 1
ATOM 4372 N N . ALA A 1 557 ? -9.691 23.065 23.726 1.00 49.00 557 ALA A N 1
ATOM 4373 C CA . ALA A 1 557 ? -8.460 23.779 24.098 1.00 49.00 557 ALA A CA 1
ATOM 4374 C C . ALA A 1 557 ? -8.155 23.752 25.611 1.00 49.00 557 ALA A C 1
ATOM 4376 O O . ALA A 1 557 ? -7.058 24.122 26.029 1.00 49.00 557 ALA A O 1
ATOM 4377 N N . SER A 1 558 ? -9.132 23.373 26.442 1.00 47.91 558 SER A N 1
ATOM 4378 C CA . SER A 1 558 ? -9.066 23.453 27.911 1.00 47.91 558 SER A CA 1
ATOM 4379 C C . SER A 1 558 ? -8.923 22.094 28.598 1.00 47.91 558 SER A C 1
ATOM 4381 O O . SER A 1 558 ? -8.745 22.035 29.814 1.00 47.91 558 SER A O 1
ATOM 4383 N N . THR A 1 559 ? -8.949 21.004 27.830 1.00 50.84 559 THR A N 1
ATOM 4384 C CA . THR A 1 559 ? -8.871 19.635 28.340 1.00 50.84 559 THR A CA 1
ATOM 4385 C C . THR A 1 559 ? -7.653 18.963 27.721 1.00 50.84 559 THR A C 1
ATOM 4387 O O . THR A 1 559 ? -7.587 18.753 26.510 1.00 50.84 559 THR A O 1
ATOM 4390 N N . ILE A 1 560 ? -6.647 18.650 28.545 1.00 52.00 560 ILE A N 1
ATOM 4391 C CA . ILE A 1 560 ? -5.557 17.766 28.120 1.00 52.00 560 ILE A CA 1
ATOM 4392 C C . ILE A 1 560 ? -6.206 16.484 27.595 1.00 52.00 560 ILE A C 1
ATOM 4394 O O . ILE A 1 560 ? -7.062 15.908 28.260 1.00 52.00 560 ILE A O 1
ATOM 4398 N N . GLY A 1 561 ? -5.788 16.036 26.410 1.00 55.12 561 GLY A N 1
ATOM 4399 C CA . GLY A 1 561 ? -5.974 14.628 26.084 1.00 55.12 561 GLY A CA 1
ATOM 4400 C C . GLY A 1 561 ? -7.408 14.159 25.797 1.00 55.12 561 GLY A C 1
ATOM 4401 O O . GLY A 1 561 ? -7.822 13.145 26.339 1.00 55.12 561 GLY A O 1
ATOM 4402 N N . GLN A 1 562 ? -8.171 14.839 24.943 1.00 70.12 562 GLN A N 1
ATOM 4403 C CA . GLN A 1 562 ? -9.412 14.270 24.405 1.00 70.12 562 GLN A CA 1
ATOM 4404 C C . GLN A 1 562 ? -9.432 14.363 22.879 1.00 70.12 562 GLN A C 1
ATOM 4406 O O . GLN A 1 562 ? -9.320 15.448 22.303 1.00 70.12 562 GLN A O 1
ATOM 4411 N N . MET A 1 563 ? -9.526 13.204 22.231 1.00 79.25 563 MET A N 1
ATOM 4412 C CA . MET A 1 563 ? -9.687 13.075 20.785 1.00 79.25 563 MET A CA 1
ATOM 4413 C C . MET A 1 563 ? -11.171 12.993 20.432 1.00 79.25 563 MET A C 1
ATOM 4415 O O . MET A 1 563 ? -11.948 12.399 21.168 1.00 79.25 563 MET A O 1
ATOM 4419 N N . GLN A 1 564 ? -11.561 13.605 19.315 1.00 76.62 564 GLN A N 1
ATOM 4420 C CA . GLN A 1 564 ? -12.931 13.595 18.793 1.00 76.62 564 GLN A CA 1
ATOM 4421 C C . GLN A 1 564 ? -13.119 12.650 17.609 1.00 76.62 564 GLN A C 1
ATOM 4423 O O . GLN A 1 564 ? -14.235 12.223 17.322 1.00 76.62 564 GLN A O 1
ATOM 4428 N N . ASP A 1 565 ? -12.026 12.374 16.903 1.00 70.62 565 ASP A N 1
ATOM 4429 C CA . ASP A 1 565 ? -11.999 11.577 15.688 1.00 70.62 565 ASP A CA 1
ATOM 4430 C C . ASP A 1 565 ? -10.592 10.997 15.497 1.00 70.62 565 ASP A C 1
ATOM 4432 O O . ASP A 1 565 ? -9.601 11.618 15.897 1.00 70.62 565 ASP A O 1
ATOM 4436 N N . LEU A 1 566 ? -10.527 9.827 14.870 1.00 72.75 566 LEU A N 1
ATOM 4437 C CA . LEU A 1 566 ? -9.312 9.135 14.467 1.00 72.75 566 LEU A CA 1
ATOM 4438 C C . LEU A 1 566 ? -9.479 8.679 13.019 1.00 72.75 566 LEU A C 1
ATOM 4440 O O . LEU A 1 566 ? -10.091 7.650 12.736 1.00 72.75 566 LEU A O 1
ATOM 4444 N N . ASN A 1 567 ? -8.888 9.439 12.109 1.00 75.06 567 ASN A N 1
ATOM 4445 C CA . ASN A 1 567 ? -8.875 9.125 10.693 1.00 75.06 567 ASN A CA 1
ATOM 4446 C C . ASN A 1 567 ? -7.596 8.360 10.395 1.00 75.06 567 ASN A C 1
ATOM 4448 O O . ASN A 1 567 ? -6.548 8.955 10.132 1.00 75.06 567 ASN A O 1
ATOM 4452 N N . THR A 1 568 ? -7.674 7.037 10.477 1.00 65.38 568 THR A N 1
ATOM 4453 C CA . THR A 1 568 ? -6.615 6.187 9.948 1.00 65.38 568 THR A CA 1
ATOM 4454 C C . THR A 1 568 ? -6.739 6.139 8.432 1.00 65.38 568 THR A C 1
ATOM 4456 O O . THR A 1 568 ? -7.837 6.037 7.877 1.00 65.38 568 THR A O 1
ATOM 4459 N N . TYR A 1 569 ? -5.616 6.242 7.730 1.00 63.34 569 TYR A N 1
ATOM 4460 C CA . TYR A 1 569 ? -5.621 5.972 6.304 1.00 63.34 569 TYR A CA 1
ATOM 4461 C C . TYR A 1 569 ? -5.917 4.488 6.100 1.00 63.34 569 TYR A C 1
ATOM 4463 O O . TYR A 1 569 ? -5.285 3.615 6.700 1.00 63.34 569 TYR A O 1
ATOM 4471 N N . GLN A 1 570 ? -6.885 4.201 5.230 1.00 51.00 570 GLN A N 1
ATOM 4472 C CA . GLN A 1 570 ? -7.042 2.859 4.674 1.00 51.00 570 GLN A CA 1
ATOM 4473 C C . GLN A 1 570 ? -5.743 2.452 3.978 1.00 51.00 570 GLN A C 1
ATOM 4475 O O . GLN A 1 570 ? -5.007 3.341 3.560 1.00 51.00 570 GLN A O 1
ATOM 4480 N N . THR A 1 571 ? -5.484 1.145 3.837 1.00 47.81 571 THR A N 1
ATOM 4481 C CA . THR A 1 571 ? -4.329 0.558 3.125 1.00 47.81 571 THR A CA 1
ATOM 4482 C C . THR A 1 571 ? -3.900 1.427 1.932 1.00 47.81 571 THR A C 1
ATOM 4484 O O . THR A 1 571 ? -4.486 1.353 0.848 1.00 47.81 571 THR A O 1
ATOM 4487 N N . PHE A 1 572 ? -2.945 2.332 2.159 1.00 46.16 572 PHE A N 1
ATOM 4488 C CA . PHE A 1 572 ? -2.642 3.430 1.245 1.00 46.16 572 PHE A CA 1
ATOM 4489 C C . PHE A 1 572 ? -1.411 3.082 0.415 1.00 46.16 572 PHE A C 1
ATOM 4491 O O . PHE A 1 572 ? -0.405 2.608 0.933 1.00 46.16 572 PHE A O 1
ATOM 4498 N N . ARG A 1 573 ? -1.506 3.321 -0.896 1.00 45.41 573 ARG A N 1
ATOM 4499 C CA . ARG A 1 573 ? -0.426 3.153 -1.873 1.00 45.41 573 ARG A CA 1
ATOM 4500 C C . ARG A 1 573 ? 0.328 4.472 -2.028 1.00 45.41 573 ARG A C 1
ATOM 4502 O O . ARG A 1 573 ? -0.135 5.348 -2.756 1.00 45.41 573 ARG A O 1
ATOM 4509 N N . ALA A 1 574 ? 1.510 4.591 -1.433 1.00 40.50 574 ALA A N 1
ATOM 4510 C CA . ALA A 1 574 ? 2.466 5.603 -1.867 1.00 40.50 574 ALA A CA 1
ATOM 4511 C C . ALA A 1 574 ? 3.052 5.173 -3.227 1.00 40.50 574 ALA A C 1
ATOM 4513 O O . ALA A 1 574 ? 3.729 4.153 -3.322 1.00 40.50 574 ALA A O 1
ATOM 4514 N N . LEU A 1 575 ? 2.746 5.914 -4.296 1.00 37.25 575 LEU A N 1
ATOM 4515 C CA . LEU A 1 575 ? 3.354 5.729 -5.617 1.00 37.25 575 LEU A CA 1
ATOM 4516 C C . LEU A 1 575 ? 4.838 6.146 -5.566 1.00 37.25 575 LEU A C 1
ATOM 4518 O O . LEU A 1 575 ? 5.147 7.285 -5.218 1.00 37.25 575 LEU A O 1
ATOM 4522 N N . ASP A 1 576 ? 5.753 5.241 -5.934 1.00 40.06 576 ASP A N 1
ATOM 4523 C CA . ASP A 1 576 ? 7.197 5.518 -6.040 1.00 40.06 576 ASP A CA 1
ATOM 4524 C C . ASP A 1 576 ? 7.490 6.632 -7.066 1.00 40.06 576 ASP A C 1
ATOM 4526 O O . ASP A 1 576 ? 6.758 6.805 -8.037 1.00 40.06 576 ASP A O 1
ATOM 4530 N N . TYR A 1 577 ? 8.596 7.365 -6.910 1.00 40.03 577 TYR A N 1
ATOM 4531 C CA . TYR A 1 577 ? 9.047 8.428 -7.828 1.00 40.03 577 TYR A CA 1
ATOM 4532 C C . TYR A 1 577 ? 9.234 7.925 -9.277 1.00 40.03 577 TYR A C 1
ATOM 4534 O O . TYR A 1 577 ? 9.099 8.686 -10.238 1.00 40.03 577 TYR A O 1
ATOM 4542 N N . SER A 1 578 ? 9.468 6.619 -9.458 1.00 43.28 578 SER A N 1
ATOM 4543 C CA . SER A 1 578 ? 9.495 5.953 -10.767 1.00 43.28 578 SER A CA 1
ATOM 4544 C C . SER A 1 578 ? 8.133 5.918 -11.479 1.00 43.28 578 SER A C 1
ATOM 4546 O O . SER A 1 578 ? 8.093 5.849 -12.708 1.00 43.28 578 SER A O 1
ATOM 4548 N N . SER A 1 579 ? 7.019 6.072 -10.756 1.00 40.66 579 SER A N 1
ATOM 4549 C CA . SER A 1 579 ? 5.670 6.157 -11.335 1.00 40.66 579 SER A CA 1
ATOM 4550 C C . SER A 1 579 ? 5.462 7.398 -12.210 1.00 40.66 579 SER A C 1
ATOM 4552 O O . SER A 1 579 ? 4.644 7.368 -13.129 1.00 40.66 579 SER A O 1
ATOM 4554 N N . PHE A 1 580 ? 6.260 8.459 -12.024 1.00 39.09 580 PHE A N 1
ATOM 4555 C CA . PHE A 1 580 ? 6.207 9.647 -12.883 1.00 39.09 580 PHE A CA 1
ATOM 4556 C C . PHE A 1 580 ? 6.725 9.369 -14.305 1.00 39.09 580 PHE A C 1
ATOM 4558 O O . PHE A 1 580 ? 6.338 10.062 -15.246 1.00 39.09 580 PHE A O 1
ATOM 4565 N N . LYS A 1 581 ? 7.546 8.320 -14.488 1.00 43.97 581 LYS A N 1
ATOM 4566 C CA . LYS A 1 581 ? 8.017 7.875 -15.811 1.00 43.97 581 LYS A CA 1
ATOM 4567 C C . LYS A 1 581 ? 6.993 7.042 -16.594 1.00 43.97 581 LYS A C 1
ATOM 4569 O O . LYS A 1 581 ? 7.215 6.820 -17.779 1.00 43.97 581 LYS A O 1
ATOM 4574 N N . ASN A 1 582 ? 5.881 6.636 -15.974 1.00 48.50 582 ASN A N 1
ATOM 4575 C CA . ASN A 1 582 ? 4.801 5.876 -16.621 1.00 48.50 582 ASN A CA 1
ATOM 4576 C C . ASN A 1 582 ? 3.611 6.740 -17.067 1.00 48.50 582 ASN A C 1
ATOM 4578 O O . ASN A 1 582 ? 2.572 6.207 -17.454 1.00 48.50 582 ASN A O 1
ATOM 4582 N N . THR A 1 583 ? 3.744 8.069 -17.055 1.00 56.12 583 THR A N 1
ATOM 4583 C CA . THR A 1 583 ? 2.803 8.902 -17.810 1.00 56.12 583 THR A CA 1
ATOM 4584 C C . THR A 1 583 ? 3.066 8.702 -19.308 1.00 56.12 583 THR A C 1
ATOM 4586 O O . THR A 1 583 ? 4.232 8.757 -19.721 1.00 56.12 583 THR A O 1
ATOM 4589 N N . PRO A 1 584 ? 2.025 8.436 -20.130 1.00 64.94 584 PRO A N 1
ATOM 4590 C CA . PRO A 1 584 ? 2.191 8.374 -21.572 1.00 64.94 584 PRO A CA 1
ATOM 4591 C C . PRO A 1 584 ? 2.919 9.631 -22.041 1.00 64.94 584 PRO A C 1
ATOM 4593 O O . PRO A 1 584 ? 2.492 10.751 -21.757 1.00 64.94 584 PRO A O 1
ATOM 4596 N N . HIS A 1 585 ? 4.041 9.447 -22.724 1.00 78.75 585 HIS A N 1
ATOM 4597 C CA . HIS A 1 585 ? 4.825 10.536 -23.293 1.00 78.75 585 HIS A CA 1
ATOM 4598 C C . HIS A 1 585 ? 5.025 10.297 -24.782 1.00 78.75 585 HIS A C 1
ATOM 4600 O O . HIS A 1 585 ? 4.936 9.175 -25.272 1.00 78.75 585 HIS A O 1
ATOM 4606 N N . ILE A 1 586 ? 5.267 11.368 -25.524 1.00 88.75 586 ILE A N 1
ATOM 4607 C CA . ILE A 1 586 ? 5.405 11.295 -26.976 1.00 88.75 586 ILE A CA 1
ATOM 4608 C C . ILE A 1 586 ? 6.758 10.662 -27.326 1.00 88.75 586 ILE A C 1
ATOM 4610 O O . ILE A 1 586 ? 7.800 11.192 -26.944 1.00 88.75 586 ILE A O 1
ATOM 4614 N N . VAL A 1 587 ? 6.734 9.559 -28.075 1.00 87.50 587 VAL A N 1
ATOM 4615 C CA . VAL A 1 587 ? 7.931 8.832 -28.543 1.00 87.50 587 VAL A CA 1
ATOM 4616 C C . VAL A 1 587 ? 8.253 9.107 -30.010 1.00 87.50 587 VAL A C 1
ATOM 4618 O O . VAL A 1 587 ? 9.396 8.960 -30.433 1.00 87.50 587 VAL A O 1
ATOM 4621 N N . GLU A 1 588 ? 7.268 9.553 -30.791 1.00 93.12 588 GLU A N 1
ATOM 4622 C CA . GLU A 1 588 ? 7.439 9.866 -32.210 1.00 93.12 588 GLU A CA 1
ATOM 4623 C C . GLU A 1 588 ? 6.589 11.082 -32.585 1.00 93.12 588 GLU A C 1
ATOM 4625 O O . GLU A 1 588 ? 5.428 11.189 -32.182 1.00 93.12 588 GLU A O 1
ATOM 4630 N N . THR A 1 589 ? 7.146 11.998 -33.380 1.00 94.25 589 THR A N 1
ATOM 4631 C CA . THR A 1 589 ? 6.396 13.128 -33.947 1.00 94.25 589 THR A CA 1
ATOM 4632 C C . THR A 1 589 ? 6.722 13.311 -35.413 1.00 94.25 589 THR A C 1
ATOM 4634 O O . THR A 1 589 ? 7.870 13.160 -35.827 1.00 94.25 589 THR A O 1
ATOM 4637 N N . TYR A 1 590 ? 5.720 13.717 -36.181 1.00 95.06 590 TYR A N 1
ATOM 4638 C CA . TYR A 1 590 ? 5.879 14.097 -37.574 1.00 95.06 590 TYR A CA 1
ATOM 4639 C C . TYR A 1 590 ? 4.995 15.293 -37.896 1.00 95.06 590 TYR A C 1
ATOM 4641 O O . TYR A 1 590 ? 3.854 15.385 -37.436 1.00 95.06 590 TYR A O 1
ATOM 4649 N N . LYS A 1 591 ? 5.509 16.200 -38.728 1.00 94.94 591 LYS A N 1
ATOM 4650 C CA . LYS A 1 591 ? 4.746 17.316 -39.280 1.00 94.94 591 LYS A CA 1
ATOM 4651 C C . LYS A 1 591 ? 5.275 17.684 -40.659 1.00 94.94 591 LYS A C 1
ATOM 4653 O O . LYS A 1 591 ? 6.449 18.010 -40.803 1.00 94.94 591 LYS A O 1
ATOM 4658 N N . ASN A 1 592 ? 4.389 17.711 -41.646 1.00 91.00 592 ASN A N 1
ATOM 4659 C CA . ASN A 1 592 ? 4.669 18.221 -42.981 1.00 91.00 592 ASN A CA 1
ATOM 4660 C C . ASN A 1 592 ? 3.467 19.024 -43.493 1.00 91.00 592 ASN A C 1
ATOM 4662 O O . ASN A 1 592 ? 2.371 18.493 -43.687 1.00 91.00 592 ASN A O 1
ATOM 4666 N N . GLY A 1 593 ? 3.659 20.332 -43.673 1.00 92.50 593 GLY A N 1
ATOM 4667 C CA . GLY A 1 593 ? 2.572 21.251 -43.999 1.00 92.50 593 GLY A CA 1
ATOM 4668 C C . GLY A 1 593 ? 1.463 21.222 -42.941 1.00 92.50 593 GLY A C 1
ATOM 4669 O O . GLY A 1 593 ? 1.703 21.503 -41.765 1.00 92.50 593 GLY A O 1
ATOM 4670 N N . SER A 1 594 ? 0.237 20.901 -43.367 1.00 90.62 594 SER A N 1
ATOM 4671 C CA . SER A 1 594 ? -0.926 20.755 -42.475 1.00 90.62 594 SER A CA 1
ATOM 4672 C C . SER A 1 594 ? -1.100 19.345 -41.903 1.00 90.62 594 SER A C 1
ATOM 4674 O O . SER A 1 594 ? -1.934 19.179 -41.019 1.00 90.62 594 SER A O 1
ATOM 4676 N N . SER A 1 595 ? -0.332 18.361 -42.376 1.00 93.88 595 SER A N 1
ATOM 4677 C CA . SER A 1 595 ? -0.409 16.956 -41.962 1.00 93.88 595 SER A CA 1
ATOM 4678 C C . SER A 1 595 ? 0.559 16.666 -40.813 1.00 93.88 595 SER A C 1
ATOM 4680 O O . SER A 1 595 ? 1.710 17.106 -40.849 1.00 93.88 595 SER A O 1
ATOM 4682 N N . TRP A 1 596 ? 0.114 15.945 -39.785 1.00 97.00 596 TRP A N 1
ATOM 4683 C CA . TRP A 1 596 ? 0.907 15.664 -38.585 1.00 97.00 596 TRP A CA 1
ATOM 4684 C C . TRP A 1 596 ? 0.454 14.390 -37.863 1.00 97.00 596 TRP A C 1
ATOM 4686 O O . TRP A 1 596 ? -0.709 14.003 -37.970 1.00 97.00 596 TRP A O 1
ATOM 4696 N N . TYR A 1 597 ? 1.357 13.777 -37.092 1.00 97.56 597 TYR A N 1
ATOM 4697 C CA . TYR A 1 597 ? 1.011 12.748 -36.106 1.00 97.56 597 TYR A CA 1
ATOM 4698 C C . TYR A 1 597 ? 1.928 12.786 -34.879 1.00 97.56 597 TYR A C 1
ATOM 4700 O O . TYR A 1 597 ? 3.041 13.321 -34.930 1.00 97.56 597 TYR A O 1
ATOM 4708 N N . ARG A 1 598 ? 1.450 12.192 -33.783 1.00 97.69 598 ARG A N 1
ATOM 4709 C CA . ARG A 1 598 ? 2.229 11.826 -32.600 1.00 97.69 598 ARG A CA 1
ATOM 4710 C C . ARG A 1 598 ? 1.917 10.395 -32.189 1.00 97.69 598 ARG A C 1
ATOM 4712 O O . ARG A 1 598 ? 0.753 10.002 -32.202 1.00 97.69 598 ARG A O 1
ATOM 4719 N N . VAL A 1 599 ? 2.953 9.659 -31.802 1.00 94.56 599 VAL A N 1
ATOM 4720 C CA . VAL A 1 599 ? 2.840 8.336 -31.178 1.00 94.56 599 VAL A CA 1
ATOM 4721 C C . VAL A 1 599 ? 3.245 8.471 -29.719 1.00 94.56 599 VAL A C 1
ATOM 4723 O O . VAL A 1 599 ? 4.271 9.085 -29.412 1.00 94.56 599 VAL A O 1
ATOM 4726 N N . TRP A 1 600 ? 2.430 7.921 -28.834 1.00 92.00 600 TRP A N 1
ATOM 4727 C CA . TRP A 1 600 ? 2.644 7.910 -27.398 1.00 92.00 600 TRP A CA 1
ATOM 4728 C C . TRP A 1 600 ? 3.289 6.591 -26.977 1.00 92.00 600 TRP A C 1
ATOM 4730 O O . TRP A 1 600 ? 3.176 5.578 -27.664 1.00 92.00 600 TRP A O 1
ATOM 4740 N N . SER A 1 601 ? 4.011 6.609 -25.860 1.00 82.81 601 SER A N 1
ATOM 4741 C CA . SER A 1 601 ? 4.780 5.469 -25.351 1.00 82.81 601 SER A CA 1
ATOM 4742 C C . SER A 1 601 ? 3.932 4.230 -25.046 1.00 82.81 601 SER A C 1
ATOM 4744 O O . SER A 1 601 ? 4.472 3.134 -24.960 1.00 82.81 601 SER A O 1
ATOM 4746 N N . ASP A 1 602 ? 2.621 4.394 -24.875 1.00 81.31 602 ASP A N 1
ATOM 4747 C CA . ASP A 1 602 ? 1.644 3.318 -24.681 1.00 81.31 602 ASP A CA 1
ATOM 4748 C C . ASP A 1 602 ? 1.055 2.785 -26.004 1.00 81.31 602 ASP A C 1
ATOM 4750 O O . ASP A 1 602 ? 0.203 1.902 -25.989 1.00 81.31 602 ASP A O 1
ATOM 4754 N N . GLY A 1 603 ? 1.500 3.313 -27.148 1.00 86.44 603 GLY A N 1
ATOM 4755 C CA . GLY A 1 603 ? 1.023 2.950 -28.480 1.00 86.44 603 GLY A CA 1
ATOM 4756 C C . GLY A 1 603 ? -0.163 3.776 -28.975 1.00 86.44 603 GLY A C 1
ATOM 4757 O O . GLY A 1 603 ? -0.587 3.570 -30.109 1.00 86.44 603 GLY A O 1
ATOM 4758 N N . TRP A 1 604 ? -0.693 4.719 -28.186 1.00 94.31 604 TRP A N 1
ATOM 4759 C CA . TRP A 1 604 ? -1.772 5.591 -28.650 1.00 94.31 604 TRP A CA 1
ATOM 4760 C C . TRP A 1 604 ? -1.256 6.564 -29.718 1.00 94.31 604 TRP A C 1
ATOM 4762 O O . TRP A 1 604 ? -0.140 7.080 -29.636 1.00 94.31 604 TRP A O 1
ATOM 4772 N N . ILE A 1 605 ? -2.060 6.831 -30.742 1.00 96.75 605 ILE A N 1
ATOM 4773 C CA . ILE A 1 605 ? -1.710 7.686 -31.877 1.00 96.75 605 ILE A CA 1
ATOM 4774 C C . ILE A 1 605 ? -2.747 8.798 -31.993 1.00 96.75 605 ILE A C 1
ATOM 4776 O O . ILE A 1 605 ? -3.943 8.534 -32.103 1.00 96.75 605 ILE A O 1
ATOM 4780 N N . GLU A 1 606 ? -2.289 10.047 -32.079 1.00 96.94 606 GLU A N 1
ATOM 4781 C CA . GLU A 1 606 ? -3.095 11.173 -32.560 1.00 96.94 606 GLU A CA 1
ATOM 4782 C C . GLU A 1 606 ? -2.511 11.710 -33.864 1.00 96.94 606 GLU A C 1
ATOM 4784 O O . GLU A 1 606 ? -1.301 11.882 -34.006 1.00 96.94 606 GLU A O 1
ATOM 4789 N N . GLN A 1 607 ? -3.365 11.983 -34.840 1.00 98.00 607 GLN A N 1
ATOM 4790 C CA . GLN A 1 607 ? -2.932 12.511 -36.125 1.00 98.00 607 GLN A CA 1
ATOM 4791 C C . GLN A 1 607 ? -3.999 13.389 -36.749 1.00 98.00 607 GLN A C 1
ATOM 4793 O O . GLN A 1 607 ? -5.166 13.370 -36.359 1.00 98.00 607 GLN A O 1
ATOM 4798 N N . GLY A 1 608 ? -3.605 14.193 -37.722 1.00 96.25 608 GLY A N 1
ATOM 4799 C CA . GLY A 1 608 ? -4.542 15.064 -38.397 1.00 96.25 608 GLY A CA 1
ATOM 4800 C C . GLY A 1 608 ? -3.948 15.746 -39.605 1.00 96.25 608 GLY A C 1
ATOM 4801 O O . GLY A 1 608 ? -2.750 15.681 -39.880 1.00 96.25 608 GLY A O 1
ATOM 4802 N N . GLY A 1 609 ? -4.820 16.425 -40.332 1.00 95.31 609 GLY A N 1
ATOM 4803 C CA . GLY A 1 609 ? -4.456 17.042 -41.589 1.00 95.31 609 GLY A CA 1
ATOM 4804 C C . GLY A 1 609 ? -5.519 17.974 -42.135 1.00 95.31 609 GLY A C 1
ATOM 4805 O O . GLY A 1 609 ? -6.581 18.181 -41.545 1.00 95.31 609 GLY A O 1
ATOM 4806 N N . LEU A 1 610 ? -5.212 18.525 -43.304 1.00 93.62 610 LEU A N 1
ATOM 4807 C CA . LEU A 1 610 ? -6.162 19.229 -44.153 1.00 93.62 610 LEU A CA 1
ATOM 4808 C C . LEU A 1 610 ? -6.328 18.407 -45.435 1.00 93.62 610 LEU A C 1
ATOM 4810 O O . LEU A 1 610 ? -5.332 18.085 -46.079 1.00 93.62 610 LEU A O 1
ATOM 4814 N N . ALA A 1 611 ? -7.563 18.070 -45.797 1.00 91.88 611 ALA A N 1
ATOM 4815 C CA . ALA A 1 611 ? -7.868 17.295 -46.998 1.00 91.88 611 ALA A CA 1
ATOM 4816 C C . ALA A 1 611 ? -9.017 17.933 -47.785 1.00 91.88 611 ALA A C 1
ATOM 4818 O O . ALA A 1 611 ? -9.910 18.552 -47.203 1.00 91.88 611 ALA A O 1
ATOM 4819 N N . GLU A 1 612 ? -8.990 17.792 -49.108 1.00 91.56 612 GLU A N 1
ATOM 4820 C CA . GLU A 1 612 ? -10.100 18.182 -49.974 1.00 91.56 612 GLU A CA 1
ATOM 4821 C C . GLU A 1 612 ? -11.118 17.036 -50.044 1.00 91.56 612 GLU A C 1
ATOM 4823 O O . GLU A 1 612 ? -10.835 15.935 -50.522 1.00 91.56 612 GLU A O 1
ATOM 4828 N N . ILE A 1 613 ? -12.310 17.289 -49.514 1.00 89.00 613 ILE A N 1
ATOM 4829 C CA . ILE A 1 613 ? -13.359 16.298 -49.312 1.00 89.00 613 ILE A CA 1
ATOM 4830 C C . ILE A 1 613 ? -14.511 16.561 -50.283 1.00 89.00 613 ILE A C 1
ATOM 4832 O O . ILE A 1 613 ? -15.044 17.668 -50.341 1.00 89.00 613 ILE A O 1
ATOM 4836 N N . LYS A 1 614 ? -14.914 15.513 -51.011 1.00 84.00 614 LYS A N 1
ATOM 4837 C CA . LYS A 1 614 ? -16.179 15.432 -51.764 1.00 84.00 614 LYS A CA 1
ATOM 4838 C C . LYS A 1 614 ? -16.844 14.079 -51.517 1.00 84.00 614 LYS A C 1
ATOM 4840 O O . LYS A 1 614 ? -17.942 14.006 -50.980 1.00 84.00 614 LYS A O 1
ATOM 4845 N N . ASN A 1 615 ? -16.121 13.023 -51.871 1.00 88.31 615 ASN A N 1
ATOM 4846 C CA . ASN A 1 615 ? -16.336 11.627 -51.498 1.00 88.31 615 ASN A CA 1
ATOM 4847 C C . ASN A 1 615 ? -14.954 10.964 -51.582 1.00 88.31 615 ASN A C 1
ATOM 4849 O O . ASN A 1 615 ? -14.624 10.309 -52.569 1.00 88.31 615 ASN A O 1
ATOM 4853 N N . THR A 1 616 ? -14.095 11.314 -50.629 1.00 91.44 616 THR A N 1
ATOM 4854 C CA . THR A 1 616 ? -12.645 11.124 -50.715 1.00 91.44 616 THR A CA 1
ATOM 4855 C C . THR A 1 616 ? -12.196 10.143 -49.642 1.00 91.44 616 THR A C 1
ATOM 4857 O O . THR A 1 616 ? -12.552 10.292 -48.472 1.00 91.44 616 THR A O 1
ATOM 4860 N N . THR A 1 617 ? -11.373 9.169 -50.022 1.00 95.75 617 THR A N 1
ATOM 4861 C CA . THR A 1 617 ? -10.636 8.340 -49.065 1.00 95.75 617 THR A CA 1
ATOM 4862 C C . THR A 1 617 ? -9.422 9.108 -48.554 1.00 95.75 617 THR A C 1
ATOM 4864 O O . THR A 1 617 ? -8.569 9.528 -49.335 1.00 95.75 617 THR A O 1
ATOM 4867 N N . VAL A 1 618 ? -9.347 9.298 -47.239 1.00 94.88 618 VAL A N 1
ATOM 4868 C CA . VAL A 1 618 ? -8.229 9.942 -46.548 1.00 94.88 618 VAL A CA 1
ATOM 4869 C C . VAL A 1 618 ? -7.402 8.857 -45.869 1.00 94.88 618 VAL A C 1
ATOM 4871 O O . VAL A 1 618 ? -7.904 8.146 -44.999 1.00 94.88 618 VAL A O 1
ATOM 4874 N N . ASN A 1 619 ? -6.139 8.730 -46.274 1.00 95.81 619 ASN A N 1
ATOM 4875 C CA . ASN A 1 619 ? -5.199 7.789 -45.669 1.00 95.81 619 ASN A CA 1
ATOM 4876 C C . ASN A 1 619 ? -4.591 8.379 -44.395 1.00 95.81 619 ASN A C 1
ATOM 4878 O O . ASN A 1 619 ? -4.205 9.551 -44.365 1.00 95.81 619 ASN A O 1
ATOM 4882 N N . PHE A 1 620 ? -4.473 7.549 -43.365 1.00 97.00 620 PHE A N 1
ATOM 4883 C CA . PHE A 1 620 ? -3.711 7.876 -42.171 1.00 97.00 620 PHE A CA 1
ATOM 4884 C C . PHE A 1 620 ? -2.212 7.889 -42.484 1.00 97.00 620 PHE A C 1
ATOM 4886 O O . PHE A 1 620 ? -1.723 7.129 -43.318 1.00 97.00 620 PHE A O 1
ATOM 4893 N N . LEU A 1 621 ? -1.476 8.770 -41.808 1.00 95.19 621 LEU A N 1
ATOM 4894 C CA . LEU A 1 621 ? -0.016 8.856 -41.898 1.00 95.19 621 LEU A CA 1
ATOM 4895 C C . LEU A 1 621 ? 0.650 7.711 -41.128 1.00 95.19 621 LEU A C 1
ATOM 4897 O O . LEU A 1 621 ? 1.731 7.259 -41.496 1.00 95.19 621 LEU A O 1
ATOM 4901 N N . LYS A 1 622 ? -0.012 7.257 -40.058 1.00 95.69 622 LYS A N 1
ATOM 4902 C CA . LYS A 1 622 ? 0.370 6.107 -39.242 1.00 95.69 622 LYS A CA 1
ATOM 4903 C C . LYS A 1 622 ? -0.851 5.206 -39.090 1.00 95.69 622 LYS A C 1
ATOM 4905 O O . LYS A 1 622 ? -1.914 5.686 -38.693 1.00 95.69 622 LYS A O 1
ATOM 4910 N N . SER A 1 623 ? -0.708 3.936 -39.440 1.00 95.19 623 SER A N 1
ATOM 4911 C CA . SER A 1 623 ? -1.777 2.948 -39.298 1.00 95.19 623 SER A CA 1
ATOM 4912 C C . SER A 1 623 ? -2.088 2.683 -37.826 1.00 95.19 623 SER A C 1
ATOM 4914 O O . SER A 1 623 ? -1.173 2.611 -37.009 1.00 95.19 623 SER A O 1
ATOM 4916 N N . TYR A 1 624 ? -3.370 2.509 -37.521 1.00 95.44 624 TYR A N 1
ATOM 4917 C CA . TYR A 1 624 ? -3.858 2.060 -36.217 1.00 95.44 624 TYR A CA 1
ATOM 4918 C C . TYR A 1 624 ? -3.829 0.530 -36.126 1.00 95.44 624 TYR A C 1
ATOM 4920 O O . TYR A 1 624 ? -3.889 -0.169 -37.139 1.00 95.44 624 TYR A O 1
ATOM 4928 N N . THR A 1 625 ? -3.785 -0.008 -34.913 1.00 91.94 625 THR A N 1
ATOM 4929 C CA . THR A 1 625 ? -3.887 -1.452 -34.649 1.00 91.94 625 THR A CA 1
ATOM 4930 C C . THR A 1 625 ? -5.304 -1.997 -34.832 1.00 91.94 625 THR A C 1
ATOM 4932 O O . THR A 1 625 ? -5.476 -3.171 -35.158 1.00 91.94 625 THR A O 1
ATOM 4935 N N . ASN A 1 626 ? -6.331 -1.165 -34.634 1.00 91.81 626 ASN A N 1
ATOM 4936 C CA . ASN A 1 626 ? -7.735 -1.564 -34.748 1.00 91.81 626 ASN A CA 1
ATOM 4937 C C . ASN A 1 626 ? -8.634 -0.416 -35.249 1.00 91.81 626 ASN A C 1
ATOM 4939 O O . ASN A 1 626 ? -8.174 0.687 -35.530 1.00 91.81 626 ASN A O 1
ATOM 4943 N N . THR A 1 627 ? -9.931 -0.687 -35.410 1.00 91.25 627 THR A N 1
ATOM 4944 C CA . THR A 1 627 ? -10.903 0.265 -35.975 1.00 91.25 627 THR A CA 1
ATOM 4945 C C . THR A 1 627 ? -11.629 1.127 -34.936 1.00 91.25 627 THR A C 1
ATOM 4947 O O . THR A 1 627 ? -12.492 1.914 -35.325 1.00 91.25 627 THR A O 1
ATOM 4950 N N . ASN A 1 628 ? -11.309 1.028 -33.638 1.00 91.88 628 ASN A N 1
ATOM 4951 C CA . ASN A 1 628 ? -11.875 1.888 -32.586 1.00 91.88 628 ASN A CA 1
ATOM 4952 C C . ASN A 1 628 ? -11.207 3.274 -32.598 1.00 91.88 628 ASN A C 1
ATOM 4954 O O . ASN A 1 628 ? -10.548 3.683 -31.643 1.00 91.88 628 ASN A O 1
ATOM 4958 N N . ILE A 1 629 ? -11.362 3.985 -33.712 1.00 94.81 629 ILE A N 1
ATOM 4959 C CA . ILE A 1 629 ? -10.707 5.263 -33.987 1.00 94.81 629 ILE A CA 1
ATOM 4960 C C . ILE A 1 629 ? -11.737 6.381 -33.823 1.00 94.81 629 ILE A C 1
ATOM 4962 O O . ILE A 1 629 ? -12.790 6.369 -34.464 1.00 94.81 629 ILE A O 1
ATOM 4966 N N . ASN A 1 630 ? -11.433 7.377 -32.992 1.00 95.38 630 ASN A N 1
ATOM 4967 C CA . ASN A 1 630 ? -12.237 8.590 -32.905 1.00 95.38 630 ASN A CA 1
ATOM 4968 C C . ASN A 1 630 ? -11.788 9.567 -33.993 1.00 95.38 630 ASN A C 1
ATOM 4970 O O . ASN A 1 630 ? -10.621 9.951 -34.021 1.00 95.38 630 ASN A O 1
ATOM 4974 N N . ILE A 1 631 ? -12.695 9.955 -34.890 1.00 95.25 631 ILE A N 1
ATOM 4975 C CA . ILE A 1 631 ? -12.392 10.855 -36.008 1.00 95.25 631 ILE A CA 1
ATOM 4976 C C . ILE A 1 631 ? -13.267 12.099 -35.898 1.00 95.25 631 ILE A C 1
ATOM 4978 O O . ILE A 1 631 ? -14.494 12.016 -35.916 1.00 95.25 631 ILE A O 1
ATOM 4982 N N . LEU A 1 632 ? -12.622 13.260 -35.839 1.00 94.06 632 LEU A N 1
ATOM 4983 C CA . LEU A 1 632 ? -13.253 14.570 -35.891 1.00 94.06 632 LEU A CA 1
ATOM 4984 C C . LEU A 1 632 ? -12.979 15.211 -37.251 1.00 94.06 632 LEU A C 1
ATOM 4986 O O . LEU A 1 632 ? -11.827 15.319 -37.673 1.00 94.06 632 LEU A O 1
ATOM 4990 N N . LEU A 1 633 ? -14.032 15.683 -37.912 1.00 91.69 633 LEU A N 1
ATOM 4991 C CA . LEU A 1 633 ? -13.966 16.331 -39.218 1.00 91.69 633 LEU A CA 1
ATOM 4992 C C . LEU A 1 633 ? -14.720 17.665 -39.166 1.00 91.69 633 LEU A C 1
ATOM 4994 O O . LEU A 1 633 ? -15.856 17.710 -38.706 1.00 91.69 633 LEU A O 1
ATOM 4998 N N . THR A 1 634 ? -14.095 18.740 -39.651 1.00 89.50 634 THR A N 1
ATOM 4999 C CA . THR A 1 634 ? -14.668 20.096 -39.656 1.00 89.50 634 THR A CA 1
ATOM 5000 C C . THR A 1 634 ? -14.407 20.797 -40.984 1.00 89.50 634 THR A C 1
ATOM 5002 O O . THR A 1 634 ? -13.285 20.790 -41.494 1.00 89.50 634 THR A O 1
ATOM 5005 N N . ASN A 1 635 ? -15.432 21.469 -41.513 1.00 87.31 635 ASN A N 1
ATOM 5006 C CA . ASN A 1 635 ? -15.320 22.299 -42.711 1.00 87.31 635 ASN A CA 1
ATOM 5007 C C . ASN A 1 635 ? -14.419 23.519 -42.477 1.00 87.31 635 ASN A C 1
ATOM 5009 O O . ASN A 1 635 ? -14.507 24.187 -41.446 1.00 87.31 635 ASN A O 1
ATOM 5013 N N . LYS A 1 636 ? -13.593 23.864 -43.466 1.00 84.44 636 LYS A N 1
ATOM 5014 C CA . LYS A 1 636 ? -12.814 25.106 -43.459 1.00 84.44 636 LYS A CA 1
ATOM 5015 C C . LYS A 1 636 ? -13.590 26.210 -44.186 1.00 84.44 636 LYS A C 1
ATOM 5017 O O . LYS A 1 636 ? -13.691 26.176 -45.407 1.00 84.44 636 LYS A O 1
ATOM 5022 N N . ASN A 1 637 ? -14.051 27.217 -43.437 1.00 71.94 637 ASN A N 1
ATOM 5023 C CA . ASN A 1 637 ? -14.682 28.451 -43.938 1.00 71.94 637 ASN A CA 1
ATOM 5024 C C . ASN A 1 637 ? -15.970 28.250 -44.763 1.00 71.94 637 ASN A C 1
ATOM 5026 O O . ASN A 1 637 ? -16.101 28.836 -45.835 1.00 71.94 637 ASN A O 1
ATOM 5030 N N . ASP A 1 638 ? -16.927 27.459 -44.272 1.00 71.31 638 ASP A N 1
ATOM 5031 C CA . ASP A 1 638 ? -18.216 27.289 -44.953 1.00 71.31 638 ASP A CA 1
ATOM 5032 C C . ASP A 1 638 ? -19.389 27.247 -43.968 1.00 71.31 638 ASP A C 1
ATOM 5034 O O . ASP A 1 638 ? -19.253 26.744 -42.853 1.00 71.31 638 ASP A O 1
ATOM 5038 N N . SER A 1 639 ? -20.528 27.804 -44.378 1.00 65.94 639 SER A N 1
ATOM 5039 C CA . SER A 1 639 ? -21.698 28.039 -43.516 1.00 65.94 639 SER A CA 1
ATOM 5040 C C . SER A 1 639 ? -22.903 27.150 -43.843 1.00 65.94 639 SER A C 1
ATOM 5042 O O . SER A 1 639 ? -23.862 27.149 -43.075 1.00 65.94 639 SER A O 1
ATOM 5044 N N . LYS A 1 640 ? -22.858 26.366 -44.934 1.00 72.94 640 LYS A N 1
ATOM 5045 C CA . LYS A 1 640 ? -23.981 25.529 -45.407 1.00 72.94 640 LYS A CA 1
ATOM 5046 C C . LYS A 1 640 ? -23.562 24.142 -45.920 1.00 72.94 640 LYS A C 1
ATOM 5048 O O . LYS A 1 640 ? -23.996 23.687 -46.975 1.00 72.94 640 LYS A O 1
ATOM 5053 N N . THR A 1 641 ? -22.673 23.461 -45.196 1.00 78.31 641 THR A N 1
ATOM 5054 C CA . THR A 1 641 ? -22.218 22.114 -45.582 1.00 78.31 641 THR A CA 1
ATOM 5055 C C . THR A 1 641 ? -22.141 21.163 -44.398 1.00 78.31 641 THR A C 1
ATOM 5057 O O . THR A 1 641 ? -21.556 21.507 -43.371 1.00 78.31 641 THR A O 1
ATOM 5060 N N . GLU A 1 642 ? -22.651 19.947 -44.569 1.00 84.69 642 GLU A N 1
ATOM 5061 C CA . GLU A 1 642 ? -22.482 18.831 -43.637 1.00 84.69 642 GLU A CA 1
ATOM 5062 C C . GLU A 1 642 ? -21.261 17.995 -44.048 1.00 84.69 642 GLU A C 1
ATOM 5064 O O . GLU A 1 642 ? -21.018 17.777 -45.239 1.00 84.69 642 GLU A O 1
ATOM 5069 N N . VAL A 1 643 ? -20.492 17.520 -43.067 1.00 87.56 643 VAL A N 1
ATOM 5070 C CA . VAL A 1 643 ? -19.400 16.558 -43.266 1.00 87.56 643 VAL A CA 1
ATOM 5071 C C . VAL A 1 643 ? -19.679 15.288 -42.483 1.00 87.56 643 VAL A C 1
ATOM 5073 O O . VAL A 1 643 ? -20.176 15.336 -41.360 1.00 87.56 643 VAL A O 1
ATOM 5076 N N . SER A 1 644 ? -19.350 14.144 -43.070 1.00 88.75 644 SER A N 1
ATOM 5077 C CA . SER A 1 644 ? -19.542 12.852 -42.418 1.00 88.75 644 SER A CA 1
ATOM 5078 C C . SER A 1 644 ? -18.412 11.892 -42.759 1.00 88.75 644 SER A C 1
ATOM 5080 O O . SER A 1 644 ? -17.773 11.997 -43.809 1.00 88.75 644 SER A O 1
ATOM 5082 N N . VAL A 1 645 ? -18.185 10.946 -41.852 1.00 92.00 645 VAL A N 1
ATOM 5083 C CA . VAL A 1 645 ? -17.163 9.904 -41.959 1.00 92.00 645 VAL A CA 1
ATOM 5084 C C . VAL A 1 645 ? -17.847 8.548 -42.098 1.00 92.00 645 VAL A C 1
ATOM 5086 O O . VAL A 1 645 ? -18.808 8.253 -41.394 1.00 92.00 645 VAL A O 1
ATOM 5089 N N . THR A 1 646 ? -17.345 7.721 -43.010 1.00 90.88 646 THR A N 1
ATOM 5090 C CA . THR A 1 646 ? -17.792 6.343 -43.256 1.00 90.88 646 THR A CA 1
ATOM 5091 C C . THR A 1 646 ? -16.601 5.450 -43.591 1.00 90.88 646 THR A C 1
ATOM 5093 O O . THR A 1 646 ? -15.507 5.946 -43.856 1.00 90.88 646 THR A O 1
ATOM 5096 N N . ASN A 1 647 ? -16.810 4.129 -43.592 1.00 92.12 647 ASN A N 1
ATOM 5097 C CA . ASN A 1 647 ? -15.808 3.135 -44.000 1.00 92.12 647 ASN A CA 1
ATOM 5098 C C . ASN A 1 647 ? -14.448 3.336 -43.308 1.00 92.12 647 ASN A C 1
ATOM 5100 O O . ASN A 1 647 ? -13.422 3.488 -43.970 1.00 92.12 647 ASN A O 1
ATOM 5104 N N . VAL A 1 648 ? -14.454 3.395 -41.974 1.00 95.00 648 VAL A N 1
ATOM 5105 C CA . VAL A 1 648 ? -13.231 3.522 -41.173 1.00 95.00 648 VAL A CA 1
ATOM 5106 C C . VAL A 1 648 ? -12.507 2.177 -41.142 1.00 95.00 648 VAL A C 1
ATOM 5108 O O . VAL A 1 648 ? -13.080 1.162 -40.751 1.00 95.00 648 VAL A O 1
ATOM 5111 N N . THR A 1 649 ? -11.242 2.183 -41.546 1.00 96.31 649 THR A N 1
ATOM 5112 C CA . THR A 1 649 ? -10.314 1.050 -41.469 1.00 96.31 649 THR A CA 1
ATOM 5113 C C . THR A 1 649 ? -9.090 1.447 -40.644 1.00 96.31 649 THR A C 1
ATOM 5115 O O . THR A 1 649 ? -8.946 2.599 -40.246 1.00 96.31 649 THR A O 1
ATOM 5118 N N . THR A 1 650 ? -8.164 0.519 -40.413 1.00 95.81 650 THR A N 1
ATOM 5119 C CA . THR A 1 650 ? -6.894 0.806 -39.724 1.00 95.81 650 THR A CA 1
ATOM 5120 C C . THR A 1 650 ? -5.962 1.743 -40.499 1.00 95.81 650 THR A C 1
ATOM 5122 O O . THR A 1 650 ? -5.054 2.325 -39.911 1.00 95.81 650 THR A O 1
ATOM 5125 N N . ASN A 1 651 ? -6.174 1.917 -41.808 1.00 96.56 651 ASN A N 1
ATOM 5126 C CA . ASN A 1 651 ? -5.277 2.675 -42.688 1.00 96.56 651 ASN A CA 1
ATOM 5127 C C . ASN A 1 651 ? -5.909 3.940 -43.273 1.00 96.56 651 ASN A C 1
ATOM 5129 O O . ASN A 1 651 ? -5.195 4.813 -43.762 1.00 96.56 651 ASN A O 1
ATOM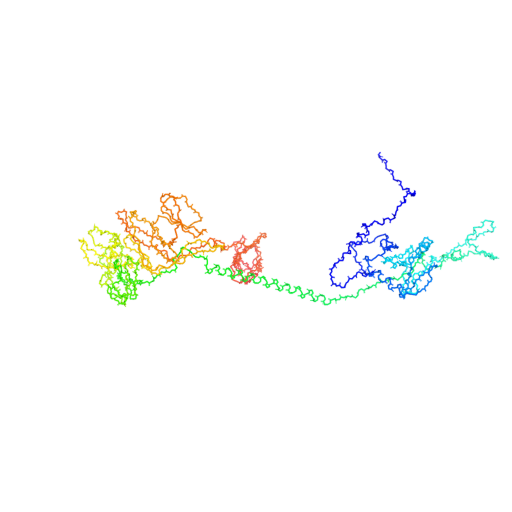 5133 N N . ASN A 1 652 ? -7.237 4.036 -43.281 1.00 96.25 652 ASN A N 1
ATOM 5134 C CA . ASN A 1 652 ? -7.945 5.142 -43.911 1.00 96.25 652 ASN A CA 1
ATOM 5135 C C . ASN A 1 652 ? -9.392 5.253 -43.428 1.00 96.25 652 ASN A C 1
ATOM 5137 O O . ASN A 1 652 ? -9.934 4.352 -42.791 1.00 96.25 652 ASN A O 1
ATOM 5141 N N . PHE A 1 653 ? -10.031 6.354 -43.801 1.00 95.88 653 PHE A N 1
ATOM 5142 C CA . PHE A 1 653 ? -11.475 6.526 -43.727 1.00 95.88 653 PHE A CA 1
ATOM 5143 C C . PHE A 1 653 ? -11.987 7.192 -45.001 1.00 95.88 653 PHE A C 1
ATOM 5145 O O . PHE A 1 653 ? -11.240 7.857 -45.721 1.00 95.88 653 PHE A O 1
ATOM 5152 N N . THR A 1 654 ? -13.279 7.044 -45.280 1.00 94.44 654 THR A N 1
ATOM 5153 C CA . THR A 1 654 ? -13.941 7.780 -46.360 1.00 94.44 654 THR A CA 1
ATOM 5154 C C . THR A 1 654 ? -14.720 8.944 -45.773 1.00 94.44 654 THR A C 1
ATOM 5156 O O . THR A 1 654 ? -15.535 8.767 -44.869 1.00 94.44 654 THR A O 1
ATOM 5159 N N . ALA A 1 655 ? -14.489 10.143 -46.293 1.00 92.00 655 ALA A N 1
ATOM 5160 C CA . ALA A 1 655 ? -15.237 11.328 -45.912 1.00 92.00 655 ALA A CA 1
ATOM 5161 C C . ALA A 1 655 ? -16.010 11.882 -47.101 1.00 92.00 655 ALA A C 1
ATOM 5163 O O . ALA A 1 655 ? -15.507 11.938 -48.227 1.00 92.00 655 ALA A O 1
ATOM 5164 N N . PHE A 1 656 ? -17.228 12.337 -46.835 1.00 88.31 656 PHE A N 1
ATOM 5165 C CA . PHE A 1 656 ? -18.031 13.050 -47.814 1.00 88.31 656 PHE A CA 1
ATOM 5166 C C . PHE A 1 656 ? -18.562 14.352 -47.242 1.00 88.31 656 PHE A C 1
ATOM 5168 O O . PHE A 1 656 ? -18.682 14.537 -46.028 1.00 88.31 656 PHE A O 1
ATOM 5175 N N . ARG A 1 657 ? -18.856 15.264 -48.163 1.00 86.94 657 ARG A N 1
ATOM 5176 C CA . ARG A 1 657 ? -19.304 16.619 -47.880 1.00 86.94 657 ARG A CA 1
ATOM 5177 C C . ARG A 1 657 ? -20.555 16.904 -48.699 1.00 86.94 657 ARG A C 1
ATOM 5179 O O . ARG A 1 657 ? -20.534 16.740 -49.919 1.00 86.94 657 ARG A O 1
ATOM 5186 N N . ARG A 1 658 ? -21.635 17.322 -48.038 1.00 85.44 658 ARG A N 1
ATOM 5187 C CA . ARG A 1 658 ? -22.941 17.571 -48.666 1.00 85.44 658 ARG A CA 1
ATOM 5188 C C . ARG A 1 658 ? -23.410 19.000 -48.446 1.00 85.44 658 ARG A C 1
ATOM 5190 O O . ARG A 1 658 ? -23.209 19.566 -47.375 1.00 85.44 658 ARG A O 1
ATOM 5197 N N . ASP A 1 659 ? -24.053 19.551 -49.467 1.00 83.25 659 ASP A N 1
ATOM 5198 C CA . ASP A 1 659 ? -24.859 20.765 -49.353 1.00 83.25 659 ASP A CA 1
ATOM 5199 C C . ASP A 1 659 ? -26.064 20.494 -48.440 1.00 83.25 659 ASP A C 1
ATOM 5201 O O . ASP A 1 659 ? -26.808 19.537 -48.679 1.00 83.25 659 ASP A O 1
ATOM 5205 N N . THR A 1 660 ? -26.264 21.314 -47.407 1.00 79.25 660 THR A N 1
ATOM 5206 C CA . THR A 1 660 ? -27.403 21.155 -46.488 1.00 79.25 660 THR A CA 1
ATOM 5207 C C . THR A 1 660 ? -28.747 21.497 -47.127 1.00 79.25 660 THR A C 1
ATOM 5209 O O . THR A 1 660 ? -29.766 20.991 -46.667 1.00 79.25 660 THR A O 1
ATOM 5212 N N . ASP A 1 661 ? -28.766 22.316 -48.182 1.00 80.81 661 ASP A N 1
ATOM 5213 C CA . ASP A 1 661 ? -30.005 22.778 -48.813 1.00 80.81 661 ASP A CA 1
ATOM 5214 C C . ASP A 1 661 ? -30.508 21.770 -49.866 1.00 80.81 661 ASP A C 1
ATOM 5216 O O . ASP A 1 661 ? -31.710 21.532 -49.971 1.00 80.81 661 ASP A O 1
ATOM 5220 N N . ASN A 1 662 ? -29.597 21.131 -50.617 1.00 78.00 662 ASN A N 1
ATOM 5221 C CA . ASN A 1 662 ? -29.950 20.289 -51.774 1.00 78.00 662 ASN A CA 1
ATOM 5222 C C . ASN A 1 662 ? -29.393 18.849 -51.736 1.00 78.00 662 ASN A C 1
ATOM 5224 O O . ASN A 1 662 ? -29.632 18.083 -52.669 1.00 78.00 662 ASN A O 1
ATOM 5228 N N . GLY A 1 663 ? -28.621 18.464 -50.712 1.00 74.75 663 GLY A N 1
ATOM 5229 C CA . GLY A 1 663 ? -28.101 17.098 -50.525 1.00 74.75 663 GLY A CA 1
ATOM 5230 C C . GLY A 1 663 ? -27.017 16.646 -51.517 1.00 74.75 663 GLY A C 1
ATOM 5231 O O . GLY A 1 663 ? -26.535 15.515 -51.428 1.00 74.75 663 GLY A O 1
ATOM 5232 N N . ASN A 1 664 ? -26.611 17.511 -52.449 1.00 79.25 664 ASN A N 1
ATOM 5233 C CA . ASN A 1 664 ? -25.583 17.217 -53.446 1.00 79.25 664 ASN A CA 1
ATOM 5234 C C . ASN A 1 664 ? -24.180 17.159 -52.820 1.00 79.25 664 ASN A C 1
ATOM 5236 O O . ASN A 1 664 ? -23.854 17.942 -51.928 1.00 79.25 664 ASN A O 1
ATOM 5240 N N . ASN A 1 665 ? -23.320 16.275 -53.340 1.00 76.94 665 ASN A N 1
ATOM 5241 C CA . ASN A 1 665 ? -21.916 16.202 -52.925 1.00 76.94 665 ASN A CA 1
ATOM 5242 C C . ASN A 1 665 ? -21.136 17.425 -53.429 1.00 76.94 665 ASN A C 1
ATOM 5244 O O . ASN A 1 665 ? -20.983 17.614 -54.642 1.00 76.94 665 ASN A O 1
ATOM 5248 N N . LEU A 1 666 ? -20.583 18.207 -52.505 1.00 77.88 666 LEU A N 1
ATOM 5249 C CA . LEU A 1 666 ? -19.778 19.394 -52.794 1.00 77.88 666 LEU A CA 1
ATOM 5250 C C . LEU A 1 666 ? -18.305 19.134 -52.478 1.00 77.88 666 LEU A C 1
ATOM 5252 O O . LEU A 1 666 ? -17.985 18.449 -51.514 1.00 77.88 666 LEU A O 1
ATOM 5256 N N . GLY A 1 667 ? -17.401 19.684 -53.290 1.00 81.81 667 GLY A N 1
ATOM 5257 C CA . GLY A 1 667 ? -15.966 19.658 -53.000 1.00 81.81 667 GLY A CA 1
ATOM 5258 C C . GLY A 1 667 ? -15.564 20.784 -52.050 1.00 81.81 667 GLY A C 1
ATOM 5259 O O . GLY A 1 667 ? -16.112 21.883 -52.114 1.00 81.81 667 GLY A O 1
ATOM 5260 N N . GLY A 1 668 ? -14.611 20.531 -51.158 1.00 85.94 668 GLY A N 1
ATOM 5261 C CA . GLY A 1 668 ? -13.881 21.593 -50.468 1.00 85.94 668 GLY A CA 1
ATOM 5262 C C . GLY A 1 668 ? -13.020 21.105 -49.313 1.00 85.94 668 GLY A C 1
ATOM 5263 O O . GLY A 1 668 ? -12.997 19.926 -48.973 1.00 85.94 668 GLY A O 1
ATOM 5264 N N . TRP A 1 669 ? -12.275 22.026 -48.712 1.00 89.25 669 TRP A N 1
ATOM 5265 C CA . TRP A 1 669 ? -11.252 21.698 -47.724 1.00 89.25 669 TRP A CA 1
ATOM 5266 C C . TRP A 1 669 ? -11.840 21.490 -46.324 1.00 89.25 669 TRP A C 1
ATOM 5268 O O . TRP A 1 669 ? -12.595 22.323 -45.826 1.00 89.25 669 TRP A O 1
ATOM 5278 N N . SER A 1 670 ? -11.450 20.400 -45.663 1.00 90.25 670 SER A N 1
ATOM 5279 C CA . SER A 1 670 ? -11.821 20.090 -44.277 1.00 90.25 670 SER A CA 1
ATOM 5280 C C . SER A 1 670 ? -10.596 19.733 -43.441 1.00 90.25 670 SER A C 1
ATOM 5282 O O . SER A 1 670 ? -9.674 19.063 -43.916 1.00 90.25 670 SER A O 1
ATOM 5284 N N . PHE A 1 671 ? -10.589 20.185 -42.187 1.00 92.56 671 PHE A N 1
ATOM 5285 C CA . PHE A 1 671 ? -9.635 19.729 -41.183 1.00 92.56 671 PHE A CA 1
ATOM 5286 C C . PHE A 1 671 ? -10.118 18.414 -40.598 1.00 92.56 671 PHE A C 1
ATOM 5288 O O . PHE A 1 671 ? -11.286 18.297 -40.229 1.00 92.56 671 PHE A O 1
ATOM 5295 N N . TRP A 1 672 ? -9.209 17.459 -40.465 1.00 94.19 672 TRP A N 1
ATOM 5296 C CA . TRP A 1 672 ? -9.490 16.188 -39.824 1.00 94.19 672 TRP A CA 1
ATOM 5297 C C . TRP A 1 672 ? -8.496 15.925 -38.696 1.00 94.19 672 TRP A C 1
ATOM 5299 O O . TRP A 1 672 ? -7.330 16.327 -38.762 1.00 94.19 672 TRP A O 1
ATOM 5309 N N . ARG A 1 673 ? -8.976 15.258 -37.650 1.00 96.50 673 ARG A N 1
ATOM 5310 C CA . ARG A 1 673 ? -8.168 14.674 -36.582 1.00 96.50 673 ARG A CA 1
ATOM 5311 C C . ARG A 1 673 ? -8.667 13.269 -36.308 1.00 96.50 673 ARG A C 1
ATOM 5313 O O . ARG A 1 673 ? -9.871 13.044 -36.327 1.00 96.50 673 ARG A O 1
ATOM 5320 N N . ALA A 1 674 ? -7.751 12.356 -36.047 1.00 96.69 674 ALA A N 1
ATOM 5321 C CA . ALA A 1 674 ? -8.046 10.992 -35.661 1.00 96.69 674 ALA A CA 1
ATOM 5322 C C . ALA A 1 674 ? -7.194 10.602 -34.455 1.00 96.69 674 ALA A C 1
ATOM 5324 O O . ALA A 1 674 ? -6.031 11.008 -34.364 1.00 96.69 674 ALA A O 1
ATOM 5325 N N . CYS A 1 675 ? -7.760 9.821 -33.539 1.00 95.75 675 CYS A N 1
ATOM 5326 C CA . CYS A 1 675 ? -7.004 9.235 -32.444 1.00 95.75 675 CYS A CA 1
ATOM 5327 C C . CYS A 1 675 ? -7.493 7.837 -32.037 1.00 95.75 675 CYS A C 1
ATOM 5329 O O . CYS A 1 675 ? -8.672 7.515 -32.192 1.00 95.75 675 CYS A O 1
ATOM 5331 N N . GLY A 1 676 ? -6.574 6.996 -31.555 1.00 94.75 676 GLY A N 1
ATOM 5332 C CA . GLY A 1 676 ? -6.796 5.567 -31.295 1.00 94.75 676 GLY A CA 1
ATOM 5333 C C . GLY A 1 676 ? -5.479 4.796 -31.142 1.00 94.75 676 GLY A C 1
ATOM 5334 O O . GLY A 1 676 ? -4.421 5.417 -31.133 1.00 94.75 676 GLY A O 1
ATOM 5335 N N . TYR A 1 677 ? -5.546 3.465 -31.040 1.00 91.94 677 TYR A N 1
ATOM 5336 C CA . TYR A 1 677 ? -4.379 2.567 -30.982 1.00 91.94 677 TYR A CA 1
ATOM 5337 C C . TYR A 1 677 ? -4.144 1.884 -32.317 1.00 91.94 677 TYR A C 1
ATOM 5339 O O . TYR A 1 677 ? -5.097 1.253 -32.830 1.00 91.94 677 TYR A O 1
#

Solvent-accessible surface area (backbone atoms only — not comparable to full-atom values): 37869 Å² total; per-residue (Å²): 134,85,88,84,88,81,84,89,78,86,85,88,90,73,95,69,81,89,72,70,59,60,63,60,55,42,56,76,47,60,83,66,73,82,76,96,58,100,67,98,80,78,77,60,88,78,68,89,79,89,72,98,62,87,68,58,73,49,61,57,73,57,57,73,59,43,53,40,80,44,43,66,93,39,51,61,48,39,51,49,52,52,51,45,57,70,75,26,48,84,46,72,55,99,90,41,72,30,26,39,32,97,87,55,50,38,40,22,52,52,90,46,47,71,61,45,51,52,41,23,74,77,68,38,48,28,77,37,33,33,38,32,81,87,79,46,26,33,30,39,37,34,69,76,50,47,81,40,78,42,90,54,72,88,47,46,70,37,78,41,74,52,13,26,49,55,48,79,46,81,52,74,89,74,77,97,58,100,78,68,80,87,78,58,75,82,79,84,85,87,70,91,75,99,61,77,46,79,42,54,43,38,79,56,40,70,45,26,57,61,26,92,46,86,38,68,52,26,31,26,36,72,77,87,78,84,78,76,75,83,76,76,56,62,65,61,56,49,49,54,52,49,52,54,49,50,53,50,49,52,55,49,51,54,51,49,51,54,49,49,52,51,50,50,51,50,52,49,49,72,72,73,42,57,73,42,46,18,44,76,44,61,42,85,37,64,47,75,50,71,58,92,16,28,42,29,42,40,50,69,21,37,46,45,24,34,60,25,55,55,80,84,87,71,56,77,69,38,80,49,41,78,21,35,25,75,46,77,32,71,76,90,56,47,22,32,39,30,30,33,30,86,55,70,45,66,38,79,45,34,92,38,69,70,44,51,30,36,31,29,34,38,48,75,44,49,64,46,71,41,46,36,91,33,29,34,38,38,78,61,86,83,94,57,78,42,62,34,36,38,36,30,68,70,56,28,32,22,35,33,28,37,44,85,60,46,84,73,42,49,56,16,34,49,55,49,33,35,31,36,35,37,58,74,44,4,38,77,42,77,77,44,72,39,46,32,42,46,64,47,14,22,24,38,39,33,34,50,57,26,24,30,26,24,26,58,28,56,43,98,88,67,41,60,33,56,45,71,34,42,14,82,41,63,31,71,33,72,53,90,61,74,51,55,49,69,43,62,32,33,34,28,26,36,44,59,92,65,36,52,34,46,72,42,80,28,67,43,78,44,83,41,75,66,86,73,99,70,75,38,42,32,41,36,39,26,67,77,53,27,34,27,31,37,27,41,78,82,67,50,79,40,83,42,48,29,30,63,42,36,33,36,30,28,69,37,60,88,48,65,27,34,45,69,48,72,52,62,63,65,73,47,78,49,77,47,82,70,57,70,73,70,54,78,43,80,73,44,77,50,76,59,91,67,34,37,39,37,32,31,70,81,56,40,35,44,35,36,31,66,46,74,29,32,78,30,78,49,71,51,95,66,69,38,81,46,65,79,55,52,73,49,74,44,74,61,92,72,93,61,64,48,73,51,80,44,77,69,48,39,49,34,31,32,32,35,23,27,32,71,90,76,66,47,74,37,77,46,51,26,42,39,36,39,36,37,58

Radius of gyration: 58.11 Å; Cα contacts (8 Å, |Δi|>4): 1406; chains: 1; bounding box: 116×71×169 Å

Foldseek 3Di:
DDDDDDDDDDDDDDPDDPPPPVVVVCVVCVVVDDDPDPDDDADDPDDDDDDPDDQDDCRNQVQVQAFDKFACVRVNVLVVLVVQQVQFDWDADPNFTFTAGPQGATEAEQVCVVVLVVCCVVPVFRRYWYDDPPRSMITHTTHPFAEDEDPDSVQAFPKQAFAAEKDKDWDDDDPDDPDDPPQADDDDPPDDDPDTDIDIPCNRPVRYNSDNHRHHIYTYHHDDDPPDDPPPVVVVVVVVVVVVVVVVVVVVVVVVVVVVVVVVVVVCCVPPFWFALWWDDFFPQWDWDDDQQKIKTAARHKFKWWDFQDDDPDDQQDDWLNFTFHDWFHPNGTTITIGGGRHIAMDHAQADAWAKWFWWGFRNNHIDIDGLVQWAEECDDDPAQAWHWYQNPRGRKIFIAHSNRHTDTIRITDTQFMFTQHHNGHTDDTPDGQIQWDDTFQKIKGAFFTWRWWQDFADPVRGTPTQIETAHGMAMDGDDDFDAAFQKWWWKWFDDNYHTHGDDTFREEEEEQDDDPDAGFYWYQNLSGSFIWTHHNVRDIDTTGIRTFTIWTAHHRPDPGGTRDDDGDDRDGDGHPCVVVPDWDWPDWDDDPFWIKTATPVGKIKIKGKDKAQFDKDWHPDFAPFQPKDKDKAFDPDDFKDKDWADGGRTIITIFIAGNVPRHGDIDMMIMMMIDD

pLDDT: mean 77.16, std 19.2, range [24.27, 98.62]

Sequence (677 aa):
MTQQTYSWTDNPTVAGESVCNTDILNECLMHLKYDNGAGKDGFLLFDTKITDRILSGDEAVGWALQGSLVTMAYPDAVNKIKSLYSESYETTYRGITCKKTLDGRYIADISQATEIDKLYVNTGIADFYILDEINEQFYLPKNNWFHQFTTDTEKINAYNAPGIPDHWHYVDDMPNTKDRPRGDDRTNCTTYYETKQTRLASECNPIYGASESVQPPSSNKLLYYKVGDTVINSDSALIDAQELLADGFNQIEDKINTGIESLSNASTALTQTQITNCITEIPQRVNVGINNGILTLKAGSVVIVPYGTSEPALEIGAALNGGEIVDISWDEQKLFYYVKYDEDITTDYSGHTNDNVIVYLQDTGNLIYENVSACYSDSAKPSVSTYNTWYDTTSNTIARYTNTGTLEFQNCSLPICVGSLLEGTGITLIKNIFNGFGFIGSTIWCDKGVKGLVPNGRNADGSLNNIEITNQVITTFARTWSVVEGQTQQISCSASSTDIKADYFYEAYLEQDTFPNKQGHIMLYNRRENKHYFQDNNNSWRECPSIYIGFAQNTSASTIGQMQDLNTYQTFRALDYSSFKNTPHIVETYKNGSSWYRVWSDGWIEQGGLAEIKNTTVNFLKSYTNTNINILLTNKNDSKTEVSVTNVTTNNFTAFRRDTDNGNNLGGWSFWRACGY